Protein AF-A0A3B8LNC0-F1 (afdb_monomer_lite)

Sequence (717 aa):
NRSSFNPIDPTPGPNECRAGTDWLFHDQNKNNQRDFGAPAFRESDPTFGEQFFIIDDINKNGKLDVGEKIIGLKTSKIKATFIDGVERVRGKDLILTKVKIDASGSNAMHGTGSSSVMVGGHPGLTKLTGIAPDAELVISNSRAPDAQGRLVAAQAQAMAFLKKHGAQVAIHEYSLWFGRFLDGSSALEKIIAQAGKDGMIQVCPTGNLRGSKKHFLKQIPAKSTITLPIHVEPNTAYRINEYRTMLLTLLWNKQPGAALKFTLTTPQGKAIPLSDTNKTGRFLEGGTGLYLLDYKNTSDRGTVMQDVTLYNYQTSTQQFGSIPNGKWTLTIEGDPNVDVLLHGYIADEASSWVQGIYFSSDVVEDYLAAWPSTADHCIGVGAYTGRDDKPHSPGPEVQGQLRGYSSGGPRIDGEPIVWITAPDNPETAVSRLNVQGRSWIGHGHTTIYGGTSGASPHVAAAMGLLKQLHPDWDQQQALSALKKNAYIDSFVKGDVQNLPDKRWGYGKLRIYKLLYEKDRPENTAPQISYEHTGLPNKDGGAYQFVLGHLPDTLTVKVSDKEDKTETLKVSWDPEYDGVWNITNTKHQFPFPLKGKGDTASIKVRVVDSAGASSSTLLSIEVVACQDDTMCQEGFMCKEGSCVEKPKPEPTQAEPTQTEPTQTEPTVDGGVKETATGGDTGGPNKGCGCQATSNSVPVSMVSLCLLAFVFVSRRKRP

Secondary structure (DSSP, 8-state):
--------PPPPPTTS--TTT--EE--SSSSSS--BSTTTS-TTSGGGBSPEEEE--SS-SSSPPTTPPEEE--S-SEEEEEETTEEEETTTTGGGPPPPEETTEETTHHHHHHHHHHH-S-TTT-SS--SSTTPPEEEE-SEEE-TTS-EEE-HHHHHHHHHHTT-SEEE----BSSSS--SS-SHHHHHHHHHHHTT-EEEEE--S-TTS--EEEEEE-TT-EEEEEEEE--BGGGTB---SEEEEEEEEE-TTT---EEEEE-TTS-EEEPPSSTT--EEPTTT--EEEEEEEEE-TT-EEEEEEEEEEEETTTTEE-PPPPEEEEEEEEPPSS--EEEEEEEE-TTTTTSSSSEESSSB-SSS---BTTTSTT-EEEEEE-S--STTT--SSPPTTPBPTT------TTS---EEEEEE---EEE-S-EEETTTEEE-TT-EEE--SHHHHHHHHHHHHHHHHHH-TT--HHHHHHHHHHH-B--TTTTTSGGGPSBTTTBT-B--HHHHHHSSPPPP----EEEE---SBPPTTS-PEEEETTB--SEEEEEEE-SSS-GGG-EEEEESSSSS---EEESS-EEE----STT-EEEEEEEEE-SSS-EEEEEEEEEEEPPSSGGGSPTTEEEETTEEEEPPPPP--PPP---------------------------------------------S-----------------

pLDDT: mean 82.39, std 20.71, range [22.62, 98.75]

Foldseek 3Di:
DDDPPDDPQPDDDLQFAFFQQGKDFPPPPPPQDWDAFPPVFDLQFFVRTTWIWGWLCFVRNGTHDDPTDIHTGGFDLAQWEQEQNDIDGRPGGPSVDDWDQDQFGTPCFLVQLLCQQQANDDPSGHPRGHLQNNHHDYYYPQWYADPVGDIDGHLVVVLVSCVVVPAQEDEDPDFDPFPDQLQQQDPNLVSQLVVLVVRRAFAYEQFFQFPQQQKFKDWAFAQDKDKFKKAQQADVVQRRHFFFKKKKKKKWACPPHWDKWKWKAAPVGDIDTADAAADDWDDDPDPQQKIKDWGWDAGPRRMIMTIIMIGRADPVVRDRDGGDGGIMMMMMGTHNPGIIIMMMGIDTQAARNHHHTHTDPRGDQEQSRTPPLSRPLRAHEWEDACAPDPPQDPDPHHHRAGDSRTRFYDGPVRHHSHQAYFYAFDKGAGAWGDDPPPDIDHGSDIDGGGDSSRTRSSVRSLSVLQCVLPVRDGSVNLSVLSLLQADADPNNVVDCVPAVDRRGHSHHDDSVCSRPVDHDDDFDAKDKDWPDPFDDDPPPAATEDFAQGDDQKTAMDIDTPPAHLQQKWKFKDWQPPPDSPDIDSVRIDGDDDHDAFDWTWMKMKIAHPSGHIRIHIHIHGHWFDPFQVNDDPQWTHDPRHTDGDPDDDDDDDDDDDDDDDDDDDDDDDDDDDDDDDDDDDDDDDDRDDPSDPDHDSDDPDDGDDDDDDDDDDDDDD

Radius of gyration: 35.32 Å; chains: 1; bounding box: 123×66×105 Å

Structure (mmCIF, N/CA/C/O backbone):
data_AF-A0A3B8LNC0-F1
#
_entry.id   AF-A0A3B8LNC0-F1
#
loop_
_atom_site.group_PDB
_atom_site.id
_atom_site.type_symbol
_atom_site.label_atom_id
_atom_site.label_alt_id
_atom_site.label_comp_id
_atom_site.label_asym_id
_atom_site.label_entity_id
_atom_site.label_seq_id
_atom_site.pdbx_PDB_ins_code
_atom_site.Cartn_x
_atom_site.Cartn_y
_atom_site.Cartn_z
_atom_site.occupancy
_atom_site.B_iso_or_equiv
_atom_site.auth_seq_id
_atom_site.auth_comp_id
_atom_site.auth_asym_id
_atom_site.auth_atom_id
_atom_site.pdbx_PDB_model_num
ATOM 1 N N . ASN A 1 1 ? 28.698 -3.676 4.724 1.00 24.58 1 ASN A N 1
ATOM 2 C CA . ASN A 1 1 ? 29.170 -3.225 3.395 1.00 24.58 1 ASN A CA 1
ATOM 3 C C . ASN A 1 1 ? 28.053 -2.464 2.708 1.00 24.58 1 ASN A C 1
ATOM 5 O O . ASN A 1 1 ? 26.974 -3.026 2.575 1.00 24.58 1 ASN A O 1
ATOM 9 N N . ARG A 1 2 ? 28.281 -1.205 2.315 1.00 25.62 2 ARG A N 1
ATOM 10 C CA . ARG A 1 2 ? 27.397 -0.491 1.382 1.00 25.62 2 ARG A CA 1
ATOM 11 C C . ARG A 1 2 ? 27.873 -0.840 -0.028 1.00 25.62 2 ARG A C 1
ATOM 13 O O . ARG A 1 2 ? 28.950 -0.395 -0.408 1.00 25.62 2 ARG A O 1
ATOM 20 N N . SER A 1 3 ? 27.139 -1.676 -0.756 1.00 22.69 3 SER A N 1
ATOM 21 C CA . SER A 1 3 ? 27.388 -1.881 -2.186 1.00 22.69 3 SER A CA 1
ATOM 22 C C . SER A 1 3 ? 26.893 -0.660 -2.967 1.00 22.69 3 SER A C 1
ATOM 24 O O . SER A 1 3 ? 25.886 -0.048 -2.612 1.00 22.69 3 SER A O 1
ATOM 26 N N . SER A 1 4 ? 27.634 -0.274 -4.002 1.00 27.16 4 SER A N 1
ATOM 27 C CA . SER A 1 4 ? 27.503 1.000 -4.719 1.00 27.16 4 SER A CA 1
ATOM 28 C C . SER A 1 4 ? 26.352 1.015 -5.736 1.00 27.16 4 SER A C 1
ATOM 30 O O . SER A 1 4 ? 26.557 1.297 -6.913 1.00 27.16 4 SER A O 1
ATOM 32 N N . PHE A 1 5 ? 25.129 0.716 -5.289 1.00 26.61 5 PHE A N 1
ATOM 33 C CA . PHE A 1 5 ? 23.918 0.733 -6.121 1.00 26.61 5 PHE A CA 1
ATOM 34 C C . PHE A 1 5 ? 23.225 2.098 -6.133 1.00 26.61 5 PHE A C 1
ATOM 36 O O . PHE A 1 5 ? 22.072 2.242 -5.737 1.00 26.61 5 PHE A O 1
ATOM 43 N N . ASN A 1 6 ? 23.996 3.094 -6.559 1.00 27.41 6 ASN A N 1
ATOM 44 C CA . ASN A 1 6 ? 23.608 4.137 -7.506 1.00 27.41 6 ASN A CA 1
ATOM 45 C C . ASN A 1 6 ? 24.853 5.007 -7.738 1.00 27.41 6 ASN A C 1
ATOM 47 O O . ASN A 1 6 ? 25.451 5.463 -6.756 1.00 27.41 6 ASN A O 1
ATOM 51 N N . PRO A 1 7 ? 25.245 5.289 -8.993 1.00 30.06 7 PRO A N 1
ATOM 52 C CA . PRO A 1 7 ? 25.950 6.529 -9.264 1.00 30.06 7 PRO A CA 1
ATOM 53 C C . PRO A 1 7 ? 25.073 7.680 -8.759 1.00 30.06 7 PRO A C 1
ATOM 55 O O . PRO A 1 7 ? 23.850 7.659 -8.912 1.00 30.06 7 PRO A O 1
ATOM 58 N N . ILE A 1 8 ? 25.684 8.694 -8.151 1.00 39.28 8 ILE A N 1
ATOM 59 C CA . ILE A 1 8 ? 25.042 10.005 -8.132 1.00 39.28 8 ILE A CA 1
ATOM 60 C C . ILE A 1 8 ? 25.305 10.555 -9.528 1.00 39.28 8 ILE A C 1
ATOM 62 O O . ILE A 1 8 ? 26.365 11.138 -9.758 1.00 39.28 8 ILE A O 1
ATOM 66 N N . ASP A 1 9 ? 24.392 10.283 -10.466 1.00 45.56 9 ASP A N 1
ATOM 67 C CA . ASP A 1 9 ? 24.449 10.891 -11.797 1.00 45.56 9 ASP A CA 1
ATOM 68 C C . ASP A 1 9 ? 24.581 12.409 -11.600 1.00 45.56 9 ASP A C 1
ATOM 70 O O . ASP A 1 9 ? 23.885 12.960 -10.733 1.00 45.56 9 ASP A O 1
ATOM 74 N N . PRO A 1 10 ? 25.486 13.090 -12.322 1.00 54.28 10 PRO A N 1
ATOM 75 C CA . PRO A 1 10 ? 25.777 14.488 -12.052 1.00 54.28 10 PRO A CA 1
ATOM 76 C C . PRO A 1 10 ? 24.497 15.303 -12.223 1.00 54.28 10 PRO A C 1
ATOM 78 O O . PRO A 1 10 ? 23.887 15.281 -13.288 1.00 54.28 10 PRO A O 1
ATOM 81 N N . THR A 1 11 ? 24.068 15.999 -11.165 1.00 56.53 11 THR A N 1
ATOM 82 C CA . THR A 1 11 ? 22.870 16.842 -11.216 1.00 56.53 11 THR A CA 1
ATOM 83 C C . THR A 1 11 ? 23.041 17.867 -12.341 1.00 56.53 11 THR A C 1
ATOM 85 O O . THR A 1 11 ? 23.956 18.689 -12.236 1.00 56.53 11 THR A O 1
ATOM 88 N N . PRO A 1 12 ? 22.191 17.845 -13.386 1.00 61.12 12 PRO A N 1
ATOM 89 C CA . PRO A 1 12 ? 22.287 18.791 -14.491 1.00 61.12 12 PRO A CA 1
ATOM 90 C C . PRO A 1 12 ? 22.146 20.244 -14.029 1.00 61.12 12 PRO A C 1
ATOM 92 O O . PRO A 1 12 ? 21.644 20.527 -12.933 1.00 61.12 12 PRO A O 1
ATOM 95 N N . GLY A 1 13 ? 22.576 21.177 -14.876 1.00 66.38 13 GLY A N 1
ATOM 96 C CA . GLY A 1 13 ? 22.431 22.607 -14.629 1.00 66.38 13 GLY A CA 1
ATOM 97 C C . GLY A 1 13 ? 20.964 23.006 -14.390 1.00 66.38 13 GLY A C 1
ATOM 98 O O . GLY A 1 13 ? 20.049 22.336 -14.865 1.00 66.38 13 GLY A O 1
ATOM 99 N N . PRO A 1 14 ? 20.691 24.129 -13.699 1.00 58.66 14 PRO A N 1
ATOM 100 C CA . PRO A 1 14 ? 19.332 24.511 -13.284 1.00 58.66 14 PRO A CA 1
ATOM 101 C C . PRO A 1 14 ? 18.338 24.796 -14.431 1.00 58.66 14 PRO A C 1
ATOM 103 O O . PRO A 1 14 ? 17.164 25.033 -14.158 1.00 58.66 14 PRO A O 1
ATOM 106 N N . ASN A 1 15 ? 18.791 24.759 -15.690 1.00 71.00 15 ASN A N 1
ATOM 107 C CA . ASN A 1 15 ? 17.984 24.919 -16.905 1.00 71.00 15 ASN A CA 1
ATOM 108 C C . ASN A 1 15 ? 17.979 23.655 -17.801 1.00 71.00 15 ASN A C 1
ATOM 110 O O . ASN A 1 15 ? 17.456 23.700 -18.913 1.00 71.00 15 ASN A O 1
ATOM 114 N N . GLU A 1 16 ? 18.587 22.549 -17.363 1.00 79.50 16 GLU A N 1
ATOM 115 C CA . GLU A 1 16 ? 18.746 21.314 -18.143 1.00 79.50 16 GLU A CA 1
ATOM 116 C C . GLU A 1 16 ? 17.698 20.265 -17.736 1.00 79.50 16 GLU A C 1
ATOM 118 O O . GLU A 1 16 ? 17.362 20.121 -16.560 1.00 79.50 16 GLU A O 1
ATOM 123 N N . CYS A 1 17 ? 17.161 19.521 -18.709 1.00 81.81 17 CYS A N 1
ATOM 124 C CA . CYS A 1 17 ? 16.160 18.485 -18.445 1.00 81.81 17 CYS A CA 1
ATOM 125 C C . CYS A 1 17 ? 16.833 17.226 -17.883 1.00 81.81 17 CYS A C 1
ATOM 127 O O . CYS A 1 17 ? 17.727 16.666 -18.521 1.00 81.81 17 CYS A O 1
ATOM 129 N N . ARG A 1 18 ? 16.413 16.780 -16.694 1.00 85.25 18 ARG A N 1
ATOM 130 C CA . ARG A 1 18 ? 17.093 15.718 -15.942 1.00 85.25 18 ARG A CA 1
ATOM 131 C C . ARG A 1 18 ? 16.564 14.353 -16.363 1.00 85.25 18 ARG A C 1
ATOM 133 O O . ARG A 1 18 ? 15.456 13.962 -15.981 1.00 85.25 18 ARG A O 1
ATOM 140 N N . ALA A 1 19 ? 17.358 13.613 -17.128 1.00 86.94 19 ALA A N 1
ATOM 141 C CA . ALA A 1 19 ? 16.980 12.304 -17.634 1.00 86.94 19 ALA A CA 1
ATOM 142 C C . ALA A 1 19 ? 16.567 11.345 -16.511 1.00 86.94 19 ALA A C 1
ATOM 144 O O . ALA A 1 19 ? 17.105 11.362 -15.399 1.00 86.94 19 ALA A O 1
ATOM 145 N N . GLY A 1 20 ? 15.549 10.535 -16.796 1.00 83.12 20 GLY A N 1
ATOM 146 C CA . GLY A 1 20 ? 14.947 9.584 -15.867 1.00 83.12 20 GLY A CA 1
ATOM 147 C C . GLY A 1 20 ? 14.221 10.164 -14.644 1.00 83.12 20 GLY A C 1
ATOM 148 O O . GLY A 1 20 ? 13.667 9.376 -13.874 1.00 83.12 20 GLY A O 1
ATOM 149 N N . THR A 1 21 ? 14.179 11.489 -14.473 1.00 82.38 21 THR A N 1
ATOM 150 C CA . THR A 1 21 ? 13.410 12.178 -13.419 1.00 82.38 21 THR A CA 1
ATOM 151 C C . THR A 1 21 ? 12.368 13.115 -14.023 1.00 82.38 21 THR A C 1
ATOM 153 O O . THR A 1 21 ? 11.195 13.051 -13.658 1.00 82.38 21 THR A O 1
ATOM 156 N N . ASP A 1 22 ? 12.789 13.970 -14.954 1.00 83.38 22 ASP A N 1
ATOM 157 C CA . ASP A 1 22 ? 11.915 14.907 -15.649 1.00 83.38 22 ASP A CA 1
ATOM 158 C C . ASP A 1 22 ? 11.242 14.253 -16.865 1.00 83.38 22 ASP A C 1
ATOM 160 O O . ASP A 1 22 ? 11.673 13.225 -17.393 1.00 83.38 22 ASP A O 1
ATOM 164 N N . TRP A 1 23 ? 10.157 14.876 -17.313 1.00 84.69 23 TRP A N 1
ATOM 165 C CA . TRP A 1 23 ? 9.398 14.509 -18.504 1.00 84.69 23 TRP A CA 1
ATOM 166 C C . TRP A 1 23 ? 9.171 15.753 -19.351 1.00 84.69 23 TRP A C 1
ATOM 168 O O . TRP A 1 23 ? 9.045 16.868 -18.845 1.00 84.69 23 TRP A O 1
ATOM 178 N N . LEU A 1 24 ? 9.077 15.541 -20.656 1.00 89.31 24 LEU A N 1
ATOM 179 C CA . LEU A 1 24 ? 8.714 16.565 -21.625 1.00 89.31 24 LEU A CA 1
ATOM 180 C C . LEU A 1 24 ? 7.249 16.377 -22.033 1.00 89.31 24 LEU A C 1
ATOM 182 O O . LEU A 1 24 ? 6.667 15.306 -21.838 1.00 89.31 24 LEU A O 1
ATOM 186 N N . PHE A 1 25 ? 6.645 17.405 -22.619 1.00 91.06 25 PHE A N 1
ATOM 187 C CA . PHE A 1 25 ? 5.322 17.306 -23.229 1.00 91.06 25 PHE A CA 1
ATOM 188 C C . PHE A 1 25 ? 5.236 18.164 -24.492 1.00 91.06 25 PHE A C 1
ATOM 190 O O . PHE A 1 25 ? 5.956 19.153 -24.633 1.00 91.06 25 PHE A O 1
ATOM 197 N N . HIS A 1 26 ? 4.366 17.775 -25.422 1.00 91.81 26 HIS A N 1
ATOM 198 C CA . HIS A 1 26 ? 4.105 18.553 -26.633 1.00 91.81 26 HIS A CA 1
ATOM 199 C C . HIS A 1 26 ? 3.078 19.661 -26.354 1.00 91.81 26 HIS A C 1
ATOM 201 O O . HIS A 1 26 ? 1.888 19.449 -26.564 1.00 91.81 26 HIS A O 1
ATOM 207 N N . ASP A 1 27 ? 3.555 20.823 -25.895 1.00 91.06 27 ASP A N 1
ATOM 208 C CA . ASP A 1 27 ? 2.769 22.061 -25.763 1.00 91.06 27 ASP A CA 1
ATOM 209 C C . ASP A 1 27 ? 2.285 22.531 -27.149 1.00 91.06 27 ASP A C 1
ATOM 211 O O . ASP A 1 27 ? 2.987 23.228 -27.893 1.00 91.06 27 ASP A O 1
ATOM 215 N N . GLN A 1 28 ? 1.087 22.091 -27.529 1.00 89.00 28 GLN A N 1
ATOM 216 C CA . GLN A 1 28 ? 0.525 22.287 -28.861 1.00 89.00 28 GLN A CA 1
ATOM 217 C C . GLN A 1 28 ? -0.033 23.707 -29.027 1.00 89.00 28 GLN A C 1
ATOM 219 O O . GLN A 1 28 ? -0.052 24.240 -30.141 1.00 89.00 28 GLN A O 1
ATOM 224 N N . ASN A 1 29 ? -0.490 24.324 -27.932 1.00 90.25 29 ASN A N 1
ATOM 225 C CA . ASN A 1 29 ? -1.133 25.641 -27.944 1.00 90.25 29 ASN A CA 1
ATOM 226 C C . ASN A 1 29 ? -0.227 26.797 -27.461 1.00 90.25 29 ASN A C 1
ATOM 228 O O . ASN A 1 29 ? -0.551 27.962 -27.700 1.00 90.25 29 ASN A O 1
ATOM 232 N N . LYS A 1 30 ? 0.958 26.475 -26.926 1.00 93.06 30 LYS A N 1
ATOM 233 C CA . LYS A 1 30 ? 2.047 27.374 -26.502 1.00 93.06 30 LYS A CA 1
ATOM 234 C C . LYS A 1 30 ? 1.745 28.163 -25.225 1.00 93.06 30 LYS A C 1
ATOM 236 O O . LYS A 1 30 ? 2.172 29.313 -25.089 1.00 93.06 30 LYS A O 1
ATOM 241 N N . ASN A 1 31 ? 1.020 27.551 -24.284 1.00 90.56 31 ASN A N 1
ATOM 242 C CA . ASN A 1 31 ? 0.683 28.151 -22.985 1.00 90.56 31 ASN A CA 1
ATOM 243 C C . ASN A 1 31 ? 1.671 27.802 -21.847 1.00 90.56 31 ASN A C 1
ATOM 245 O O . ASN A 1 31 ? 1.549 28.357 -20.752 1.00 90.56 31 ASN A O 1
ATOM 249 N N . ASN A 1 32 ? 2.680 26.962 -22.110 1.00 85.69 32 ASN A N 1
ATOM 250 C CA . ASN A 1 32 ? 3.685 26.455 -21.167 1.00 85.69 32 ASN A CA 1
ATOM 251 C C . ASN A 1 32 ? 3.114 25.595 -20.017 1.00 85.69 32 ASN A C 1
ATOM 253 O O . ASN A 1 32 ? 3.702 25.532 -18.935 1.00 85.69 32 ASN A O 1
ATOM 257 N N . GLN A 1 33 ? 1.976 24.932 -20.225 1.00 85.56 33 GLN A N 1
ATOM 258 C CA . GLN A 1 33 ? 1.334 24.002 -19.293 1.00 85.56 33 GLN A CA 1
ATOM 259 C C . GLN A 1 33 ? 0.795 22.797 -20.063 1.00 85.56 33 GLN A C 1
ATOM 261 O O . GLN A 1 33 ? 0.250 22.946 -21.147 1.00 85.56 33 GLN A O 1
ATOM 266 N N . ARG A 1 34 ? 0.895 21.592 -19.491 1.00 87.88 34 ARG A N 1
ATOM 267 C CA . ARG A 1 34 ? 0.358 20.403 -20.159 1.00 87.88 34 ARG A CA 1
ATOM 268 C C . ARG A 1 34 ? -1.165 20.357 -20.065 1.00 87.88 34 ARG A C 1
ATOM 270 O O . ARG A 1 34 ? -1.695 20.111 -18.976 1.00 87.88 34 ARG A O 1
ATOM 277 N N . ASP A 1 35 ? -1.842 20.464 -21.202 1.00 89.12 35 ASP A N 1
ATOM 278 C CA . ASP A 1 35 ? -3.293 20.301 -21.313 1.00 89.12 35 ASP A CA 1
ATOM 279 C C . ASP A 1 35 ? -3.714 18.825 -21.482 1.00 89.12 35 ASP A C 1
ATOM 281 O O . ASP A 1 35 ? -3.004 17.994 -22.057 1.00 89.12 35 ASP A O 1
ATOM 285 N N . PHE A 1 36 ? -4.872 18.462 -20.912 1.00 90.50 36 PHE A N 1
ATOM 286 C CA . PHE A 1 36 ? -5.394 17.089 -20.912 1.00 90.50 36 PHE A CA 1
ATOM 287 C C . PHE A 1 36 ? -6.887 17.003 -20.562 1.00 90.50 36 PHE A C 1
ATOM 289 O O . PHE A 1 36 ? -7.442 17.871 -19.890 1.00 90.50 36 PHE A O 1
ATOM 296 N N . GLY A 1 37 ? -7.516 15.891 -20.947 1.00 90.69 37 GLY A N 1
ATOM 297 C CA . GLY A 1 37 ? -8.897 15.558 -20.602 1.00 90.69 37 GLY A CA 1
ATOM 298 C C . GLY A 1 37 ? -9.960 16.075 -21.580 1.00 90.69 37 GLY A C 1
ATOM 299 O O . GLY A 1 37 ? -9.720 16.913 -22.449 1.00 90.69 37 GLY A O 1
ATOM 300 N N . ALA A 1 38 ? -11.175 15.549 -21.432 1.00 90.62 38 ALA A N 1
ATOM 301 C CA . ALA A 1 38 ? -12.322 15.936 -22.249 1.00 90.62 38 ALA A CA 1
ATOM 302 C C . ALA A 1 38 ? -12.894 17.312 -21.829 1.00 90.62 38 ALA A C 1
ATOM 304 O O . ALA A 1 38 ? -12.910 17.621 -20.635 1.00 90.62 38 ALA A O 1
ATOM 305 N N . PRO A 1 39 ? -13.439 18.120 -22.764 1.00 92.38 39 PRO A N 1
ATOM 306 C CA . PRO A 1 39 ? -13.722 17.788 -24.164 1.00 92.38 39 PRO A CA 1
ATOM 307 C C . PRO A 1 39 ? -12.580 18.088 -25.150 1.00 92.38 39 PRO A C 1
ATOM 309 O O . PRO A 1 39 ? -12.741 17.795 -26.330 1.00 92.38 39 PRO A O 1
ATOM 312 N N . ALA A 1 40 ? -11.466 18.679 -24.699 1.00 93.25 40 ALA A N 1
ATOM 313 C CA . ALA A 1 40 ? -10.344 19.035 -25.572 1.00 93.25 40 ALA A CA 1
ATOM 314 C C . ALA A 1 40 ? -9.673 17.793 -26.184 1.00 93.25 40 ALA A C 1
ATOM 316 O O . ALA A 1 40 ? -9.386 17.775 -27.378 1.00 93.25 40 ALA A O 1
ATOM 317 N N . PHE A 1 41 ? -9.506 16.744 -25.375 1.00 95.00 41 PHE A N 1
ATOM 318 C CA . PHE A 1 41 ? -8.913 15.468 -25.769 1.00 95.00 41 PHE A CA 1
ATOM 319 C C . PHE A 1 41 ? -9.915 14.317 -25.686 1.00 95.00 41 PHE A C 1
ATOM 321 O O . PHE A 1 41 ? -10.960 14.391 -25.029 1.00 95.00 41 PHE A O 1
ATOM 328 N N . ARG A 1 42 ? -9.569 13.232 -26.372 1.00 94.94 42 ARG A N 1
ATOM 329 C CA . ARG A 1 42 ? -10.365 12.021 -26.569 1.00 94.94 42 ARG A CA 1
ATOM 330 C C . ARG A 1 42 ? -9.661 10.808 -25.970 1.00 94.94 42 ARG A C 1
ATOM 332 O O . ARG A 1 42 ? -8.464 10.807 -25.705 1.00 94.94 42 ARG A O 1
ATOM 339 N N . GLU A 1 43 ? -10.419 9.730 -25.823 1.00 95.19 43 GLU A N 1
ATOM 340 C CA . GLU A 1 43 ? -9.923 8.428 -25.359 1.00 95.19 43 GLU A CA 1
ATOM 341 C C . GLU A 1 43 ? -8.819 7.832 -26.260 1.00 95.19 43 GLU A C 1
ATOM 343 O O . GLU A 1 43 ? -8.017 7.020 -25.807 1.00 95.19 43 GLU A O 1
ATOM 348 N N . SER A 1 44 ? -8.782 8.238 -27.534 1.00 94.06 44 SER A N 1
ATOM 349 C CA . SER A 1 44 ? -7.765 7.869 -28.525 1.00 94.06 44 SER A CA 1
ATOM 350 C C . SER A 1 44 ? -6.411 8.544 -28.320 1.00 94.06 44 SER A C 1
ATOM 352 O O . SER A 1 44 ? -5.418 8.088 -28.885 1.00 94.06 44 SER A O 1
ATOM 354 N N . ASP A 1 45 ? -6.372 9.651 -27.582 1.00 94.62 45 ASP A N 1
ATOM 355 C CA . ASP A 1 45 ? -5.250 10.578 -27.642 1.00 94.62 45 ASP A CA 1
ATOM 356 C C . ASP A 1 45 ? -4.171 10.147 -26.634 1.00 94.62 45 ASP A C 1
ATOM 358 O O . ASP A 1 45 ? -4.496 9.766 -25.500 1.00 94.62 45 ASP A O 1
ATOM 362 N N . PRO A 1 46 ? -2.881 10.159 -27.021 1.00 92.88 46 PRO A N 1
ATOM 363 C CA . PRO A 1 46 ? -1.814 9.598 -26.202 1.00 92.88 46 PRO A CA 1
ATOM 364 C C . PRO A 1 46 ? -1.772 10.284 -24.838 1.00 92.88 46 PRO A C 1
ATOM 366 O O . PRO A 1 46 ? -1.776 11.506 -24.730 1.00 92.88 46 PRO A O 1
ATOM 369 N N . THR A 1 47 ? -1.717 9.502 -23.761 1.00 91.12 47 THR A N 1
ATOM 370 C CA . THR A 1 47 ? -1.717 10.014 -22.379 1.00 91.12 47 THR A CA 1
ATOM 371 C C . THR A 1 47 ? -2.928 10.897 -22.012 1.00 91.12 47 THR A C 1
ATOM 373 O O . THR A 1 47 ? -2.860 11.671 -21.053 1.00 91.12 47 THR A O 1
ATOM 376 N N . PHE A 1 48 ? -4.044 10.764 -22.747 1.00 93.19 48 PHE A N 1
ATOM 377 C CA . PHE A 1 48 ? -5.299 11.510 -22.567 1.00 93.19 48 PHE A CA 1
ATOM 378 C C . PHE A 1 48 ? -5.146 13.040 -22.614 1.00 93.19 48 PHE A C 1
ATOM 380 O O . PHE A 1 48 ? -5.875 13.769 -21.937 1.00 93.19 48 PHE A O 1
ATOM 387 N N . GLY A 1 49 ? -4.175 13.534 -23.378 1.00 92.88 49 GLY A N 1
ATOM 388 C CA . GLY A 1 49 ? -3.819 14.946 -23.434 1.00 92.88 49 GLY A CA 1
ATOM 389 C C . GLY A 1 49 ? -2.725 15.212 -24.453 1.00 92.88 49 GLY A C 1
ATOM 390 O O . GLY A 1 49 ? -2.484 14.406 -25.350 1.00 92.88 49 GLY A O 1
ATOM 391 N N . GLU A 1 50 ? -2.002 16.304 -24.255 1.00 93.94 50 GLU A N 1
ATOM 392 C CA . GLU A 1 50 ? -0.717 16.515 -24.914 1.00 93.94 50 GLU A CA 1
ATOM 393 C C . GLU A 1 50 ? 0.247 15.377 -24.553 1.00 93.94 50 GLU A C 1
ATOM 395 O O . GLU A 1 50 ? 0.326 14.948 -23.397 1.00 93.94 50 GLU A O 1
ATOM 400 N N . GLN A 1 51 ? 0.964 14.832 -25.533 1.00 93.94 51 GLN A N 1
ATOM 401 C CA . GLN A 1 51 ? 1.759 13.626 -25.311 1.00 93.94 51 GLN A CA 1
ATOM 402 C C . GLN A 1 51 ? 2.914 13.891 -24.333 1.00 93.94 51 GLN A C 1
ATOM 404 O O . GLN A 1 51 ? 3.687 14.823 -24.543 1.00 93.94 51 GLN A O 1
ATOM 409 N N . PHE A 1 52 ? 3.045 13.063 -23.288 1.00 91.44 52 PHE A N 1
ATOM 410 C CA . PHE A 1 52 ? 4.258 13.011 -22.460 1.00 91.44 52 PHE A CA 1
ATOM 411 C C . PHE A 1 52 ? 5.390 12.272 -23.186 1.00 91.44 52 PHE A C 1
ATOM 413 O O . PHE A 1 52 ? 5.148 11.253 -23.836 1.00 91.44 52 PHE A O 1
ATOM 420 N N . PHE A 1 53 ? 6.631 12.706 -22.976 1.00 92.44 53 PHE A N 1
ATOM 421 C CA . PHE A 1 53 ? 7.843 12.026 -23.433 1.00 92.44 53 PHE A CA 1
ATOM 422 C C . PHE A 1 53 ? 8.838 11.866 -22.277 1.00 92.44 53 PHE A C 1
ATOM 424 O O . PHE A 1 53 ? 8.926 12.731 -21.405 1.00 92.44 53 PHE A O 1
ATOM 431 N N . ILE A 1 54 ? 9.605 10.776 -22.293 1.00 91.25 54 ILE A N 1
ATOM 432 C CA . ILE A 1 54 ? 10.736 10.527 -21.382 1.00 91.25 54 ILE A CA 1
ATOM 433 C C . ILE A 1 54 ? 12.035 10.373 -22.178 1.00 91.25 54 ILE A C 1
ATOM 435 O O . ILE A 1 54 ? 11.992 10.037 -23.358 1.00 91.25 54 ILE A O 1
ATOM 439 N N . ILE A 1 55 ? 13.176 10.646 -21.553 1.00 90.31 55 ILE A N 1
ATOM 440 C CA . ILE A 1 55 ? 14.496 10.619 -22.201 1.00 90.31 55 ILE A CA 1
ATOM 441 C C . ILE A 1 55 ? 15.071 9.196 -22.154 1.00 90.31 55 ILE A C 1
ATOM 443 O O . ILE A 1 55 ? 15.058 8.570 -21.095 1.00 90.31 55 ILE A O 1
ATOM 447 N N . ASP A 1 56 ? 15.585 8.703 -23.281 1.00 88.69 56 ASP A N 1
ATOM 448 C CA . ASP A 1 56 ? 16.430 7.504 -23.348 1.00 88.69 56 ASP A CA 1
ATOM 449 C C . ASP A 1 56 ? 17.903 7.939 -23.253 1.00 88.69 56 ASP A C 1
ATOM 451 O O . ASP A 1 56 ? 18.590 8.107 -24.260 1.00 88.69 56 ASP A O 1
ATOM 455 N N . ASP A 1 57 ? 18.336 8.208 -22.016 1.00 84.94 57 ASP A N 1
ATOM 456 C CA . ASP A 1 57 ? 19.713 8.568 -21.643 1.00 84.94 57 ASP A CA 1
ATOM 457 C C . ASP A 1 57 ? 20.562 7.295 -21.672 1.00 84.94 57 ASP A C 1
ATOM 459 O O . ASP A 1 57 ? 20.583 6.487 -20.736 1.00 84.94 57 ASP A O 1
ATOM 463 N N . ILE A 1 58 ? 21.201 7.071 -22.819 1.00 78.88 58 ILE A N 1
ATOM 464 C CA . ILE A 1 58 ? 21.959 5.850 -23.091 1.00 78.88 58 ILE A CA 1
ATOM 465 C C . ILE A 1 58 ? 23.363 5.969 -22.517 1.00 78.88 58 ILE A C 1
ATOM 467 O O . ILE A 1 58 ? 23.929 4.974 -22.056 1.00 78.88 58 ILE A O 1
ATOM 471 N N . ASN A 1 59 ? 23.930 7.175 -22.564 1.00 73.12 59 ASN A N 1
ATOM 472 C CA . ASN A 1 59 ? 25.281 7.427 -22.086 1.00 73.12 59 ASN A CA 1
ATOM 473 C C . ASN A 1 59 ? 25.359 7.536 -20.542 1.00 73.12 59 ASN A C 1
ATOM 475 O O . ASN A 1 59 ? 26.436 7.364 -19.972 1.00 73.12 59 ASN A O 1
ATOM 479 N N . LYS A 1 60 ? 24.203 7.683 -19.876 1.00 77.38 60 LYS A N 1
ATOM 480 C CA . LYS A 1 60 ? 23.979 7.710 -18.420 1.00 77.38 60 LYS A CA 1
ATOM 481 C C . LYS A 1 60 ? 24.636 8.898 -17.724 1.00 77.38 60 LYS A C 1
ATOM 483 O O . LYS A 1 60 ? 25.147 8.764 -16.611 1.00 77.38 60 LYS A O 1
ATOM 488 N N . ASN A 1 61 ? 24.615 10.066 -18.364 1.00 76.56 61 ASN A N 1
ATOM 489 C CA . ASN A 1 61 ? 25.095 11.310 -17.757 1.00 76.56 61 ASN A CA 1
ATOM 490 C C . ASN A 1 61 ? 23.989 12.137 -17.080 1.00 76.56 61 ASN A C 1
ATOM 492 O O . ASN A 1 61 ? 24.297 13.136 -16.435 1.00 76.56 61 ASN A O 1
ATOM 496 N N . GLY A 1 62 ? 22.720 11.727 -17.171 1.00 80.19 62 GLY A N 1
ATOM 497 C CA . GLY A 1 62 ? 21.613 12.351 -16.453 1.00 80.19 62 GLY A CA 1
ATOM 498 C C . GLY A 1 62 ? 20.973 13.565 -17.130 1.00 80.19 62 GLY A C 1
ATOM 499 O O . GLY A 1 62 ? 20.063 14.139 -16.528 1.00 80.19 62 GLY A O 1
ATOM 500 N N . LYS A 1 63 ? 21.374 13.942 -18.351 1.00 84.44 63 LYS A N 1
ATOM 501 C CA . LYS A 1 63 ? 20.722 14.975 -19.185 1.00 84.44 63 LYS A CA 1
ATOM 502 C C . LYS A 1 63 ? 20.240 14.387 -20.522 1.00 84.44 63 LYS A C 1
ATOM 504 O O . LYS A 1 63 ? 20.363 13.193 -20.753 1.00 84.44 63 LYS A O 1
ATOM 509 N N . LEU A 1 64 ? 19.622 15.214 -21.367 1.00 85.25 64 LEU A N 1
ATOM 510 C CA . LEU A 1 64 ? 19.269 14.873 -22.751 1.00 85.25 64 LEU A CA 1
ATOM 511 C C . LEU A 1 64 ? 20.344 15.414 -23.697 1.00 85.25 64 LEU A C 1
ATOM 513 O O . LEU A 1 64 ? 20.498 16.635 -23.781 1.00 85.25 64 LEU A O 1
ATOM 517 N N . ASP A 1 65 ? 21.037 14.537 -24.423 1.00 78.06 65 ASP A N 1
ATOM 518 C CA . ASP A 1 65 ? 22.053 14.936 -25.405 1.00 78.06 65 ASP A CA 1
ATOM 519 C C . ASP A 1 65 ? 21.577 14.943 -26.865 1.00 78.06 65 ASP A C 1
ATOM 521 O O . ASP A 1 65 ? 20.574 14.339 -27.254 1.00 78.06 65 ASP A O 1
ATOM 525 N N . VAL A 1 66 ? 22.333 15.650 -27.711 1.00 77.06 66 VAL A N 1
ATOM 526 C CA . VAL A 1 66 ? 22.103 15.693 -29.161 1.00 77.06 66 VAL A CA 1
ATOM 527 C C . VAL A 1 66 ? 22.366 14.309 -29.762 1.00 77.06 66 VAL A C 1
ATOM 529 O O . VAL A 1 66 ? 23.489 13.814 -29.737 1.00 77.06 66 VAL A O 1
ATOM 532 N N . GLY A 1 67 ? 21.322 13.703 -30.332 1.00 75.00 67 GLY A N 1
ATOM 533 C CA . GLY A 1 67 ? 21.353 12.346 -30.893 1.00 75.00 67 GLY A CA 1
ATOM 534 C C . GLY A 1 67 ? 20.662 11.297 -30.016 1.00 75.00 67 GLY A C 1
ATOM 535 O O . GLY A 1 67 ? 20.352 10.211 -30.505 1.00 75.00 67 GLY A O 1
ATOM 536 N N . GLU A 1 68 ? 20.343 11.618 -28.760 1.00 83.06 68 GLU A N 1
ATOM 537 C CA . GLU A 1 68 ? 19.470 10.784 -27.932 1.00 83.06 68 GLU A CA 1
ATOM 538 C C . GLU A 1 68 ? 17.991 11.007 -28.278 1.00 83.06 68 GLU A C 1
ATOM 540 O O . GLU A 1 68 ? 17.587 12.068 -28.764 1.00 83.06 68 GLU A O 1
ATOM 545 N N . LYS A 1 69 ? 17.164 9.977 -28.067 1.00 87.50 69 LYS A N 1
ATOM 546 C CA . LYS A 1 69 ? 15.748 9.990 -28.439 1.00 87.50 69 LYS A CA 1
ATOM 547 C C . LYS A 1 69 ? 14.861 10.205 -27.219 1.00 87.50 69 LYS A C 1
ATOM 549 O O . LYS A 1 69 ? 15.144 9.755 -26.110 1.00 87.50 69 LYS A O 1
ATOM 554 N N . ILE A 1 70 ? 13.731 10.865 -27.461 1.00 90.50 70 ILE A N 1
ATOM 555 C CA . ILE A 1 70 ? 12.662 11.022 -26.476 1.00 90.50 70 ILE A CA 1
ATOM 556 C C . ILE A 1 70 ? 11.512 10.067 -26.815 1.00 90.50 70 ILE A C 1
ATOM 558 O O . ILE A 1 70 ? 10.969 10.064 -27.920 1.00 90.50 70 ILE A O 1
ATOM 562 N N . ILE A 1 71 ? 11.149 9.217 -25.860 1.00 90.44 71 ILE A N 1
ATOM 563 C CA . ILE A 1 71 ? 10.169 8.146 -26.027 1.00 90.44 71 ILE A CA 1
ATOM 564 C C . ILE A 1 71 ? 8.788 8.678 -25.646 1.00 90.44 71 ILE A C 1
ATOM 566 O O . ILE A 1 71 ? 8.500 8.940 -24.477 1.00 90.44 71 ILE A O 1
ATOM 570 N N . GLY A 1 72 ? 7.925 8.835 -26.652 1.00 92.50 72 GLY A N 1
ATOM 571 C CA . GLY A 1 72 ? 6.546 9.285 -26.473 1.00 92.50 72 GLY A CA 1
ATOM 572 C C . GLY A 1 72 ? 5.680 8.224 -25.798 1.00 92.50 72 GLY A C 1
ATOM 573 O O . GLY A 1 72 ? 5.378 7.184 -26.390 1.00 92.50 72 GLY A O 1
ATOM 574 N N . LEU A 1 73 ? 5.229 8.514 -24.578 1.00 91.69 73 LEU A N 1
ATOM 575 C CA . LEU A 1 73 ? 4.296 7.679 -23.825 1.00 91.69 73 LEU A CA 1
ATOM 576 C C . LEU A 1 73 ? 2.925 7.659 -24.516 1.00 91.69 73 LEU A C 1
ATOM 578 O O . LEU A 1 73 ? 2.529 8.627 -25.162 1.00 91.69 73 LEU A O 1
ATOM 582 N N . LYS A 1 74 ? 2.191 6.546 -24.410 1.00 88.19 74 LYS A N 1
ATOM 583 C CA . LYS A 1 74 ? 0.929 6.335 -25.148 1.00 88.19 74 LYS A CA 1
ATOM 584 C C . LYS A 1 74 ? -0.199 5.890 -24.220 1.00 88.19 74 LYS A C 1
ATOM 586 O O . LYS A 1 74 ? -1.060 6.687 -23.855 1.00 88.19 74 LYS A O 1
ATOM 591 N N . THR A 1 75 ? -0.181 4.621 -23.832 1.00 89.00 75 THR A N 1
ATOM 592 C CA . THR A 1 75 ? -1.270 3.951 -23.113 1.00 89.00 75 THR A CA 1
ATOM 593 C C . THR A 1 75 ? -1.194 4.209 -21.607 1.00 89.00 75 THR A C 1
ATOM 595 O O . THR A 1 75 ? -0.137 4.054 -21.003 1.00 89.00 75 THR A O 1
ATOM 598 N N . SER A 1 76 ? -2.319 4.552 -20.972 1.00 91.62 76 SER A N 1
ATOM 599 C CA . SER A 1 76 ? -2.394 4.619 -19.504 1.00 91.62 76 SER A CA 1
ATOM 600 C C . SER A 1 76 ? -2.248 3.229 -18.874 1.00 91.62 76 SER A C 1
ATOM 602 O O . SER A 1 76 ? -2.914 2.284 -19.306 1.00 91.62 76 SER A O 1
ATOM 604 N N . LYS A 1 77 ? -1.452 3.112 -17.801 1.00 93.25 77 LYS A N 1
ATOM 605 C CA . LYS A 1 77 ? -1.349 1.880 -16.990 1.00 93.25 77 LYS A CA 1
ATOM 606 C C . LYS A 1 77 ? -2.652 1.537 -16.256 1.00 93.25 77 LYS A C 1
ATOM 608 O O . LYS A 1 77 ? -2.840 0.405 -15.825 1.00 93.25 77 LYS A O 1
ATOM 613 N N . ILE A 1 78 ? -3.576 2.493 -16.134 1.00 95.81 78 ILE A N 1
ATOM 614 C CA . ILE A 1 78 ? -4.925 2.248 -15.618 1.00 95.81 78 ILE A CA 1
ATOM 615 C C . ILE A 1 78 ? -5.767 1.623 -16.737 1.00 95.81 78 ILE A C 1
ATOM 617 O O . ILE A 1 78 ? -5.998 2.247 -17.769 1.00 95.81 78 ILE A O 1
ATOM 621 N N . LYS A 1 79 ? -6.237 0.396 -16.518 1.00 97.56 79 LYS A N 1
ATOM 622 C CA . LYS A 1 79 ? -7.092 -0.380 -17.428 1.00 97.56 79 LYS A CA 1
ATOM 623 C C . LYS A 1 79 ? -8.567 -0.003 -17.290 1.00 97.56 79 LYS A C 1
ATOM 625 O O . LYS A 1 79 ? -9.273 0.128 -18.288 1.00 97.56 79 LYS A O 1
ATOM 630 N N . ALA A 1 80 ? -9.031 0.174 -16.054 1.00 98.12 80 ALA A N 1
ATOM 631 C CA . ALA A 1 80 ? -10.410 0.529 -15.732 1.00 98.12 80 ALA A CA 1
ATOM 632 C C . ALA A 1 80 ? -10.510 1.199 -14.353 1.00 98.12 80 ALA A C 1
ATOM 634 O O . ALA A 1 80 ? -9.651 0.992 -13.488 1.00 98.12 80 ALA A O 1
ATOM 635 N N . THR A 1 81 ? -11.581 1.964 -14.125 1.00 97.31 81 THR A N 1
ATOM 636 C CA . THR A 1 81 ? -11.893 2.558 -12.815 1.00 97.31 81 THR A CA 1
ATOM 637 C C . THR A 1 81 ? -13.360 2.374 -12.420 1.00 97.31 81 THR A C 1
ATOM 639 O O . THR A 1 81 ? -14.239 2.366 -13.276 1.00 97.31 81 THR A O 1
ATOM 642 N N . PHE A 1 82 ? -13.630 2.243 -11.116 1.00 95.94 82 PHE A N 1
ATOM 643 C CA . PHE A 1 82 ? -14.972 2.309 -10.521 1.00 95.94 82 PHE A CA 1
ATOM 644 C C . PHE A 1 82 ? -14.984 3.382 -9.430 1.00 95.94 82 PHE A C 1
ATOM 646 O O . PHE A 1 82 ? -14.568 3.136 -8.290 1.00 95.94 82 PHE A O 1
ATOM 653 N N . ILE A 1 83 ? -15.406 4.591 -9.810 1.00 93.88 83 ILE A N 1
ATOM 654 C CA . ILE A 1 83 ? -15.364 5.802 -8.981 1.00 93.88 83 ILE A CA 1
ATOM 655 C C . ILE A 1 83 ? -16.784 6.327 -8.792 1.00 93.88 83 ILE A C 1
ATOM 657 O O . ILE A 1 83 ? -17.475 6.617 -9.765 1.00 93.88 83 ILE A O 1
ATOM 661 N N . ASP A 1 84 ? -17.214 6.467 -7.537 1.00 92.50 84 ASP A N 1
ATOM 662 C CA . ASP A 1 84 ? -18.542 6.976 -7.164 1.00 92.50 84 ASP A CA 1
ATOM 663 C C . ASP A 1 84 ? -19.704 6.282 -7.914 1.00 92.50 84 ASP A C 1
ATOM 665 O O . ASP A 1 84 ? -20.679 6.909 -8.322 1.00 92.50 84 ASP A O 1
ATOM 669 N N . GLY A 1 85 ? -19.598 4.961 -8.091 1.00 92.19 85 GLY A N 1
ATOM 670 C CA . GLY A 1 85 ? -20.580 4.114 -8.775 1.00 92.19 85 GLY A CA 1
ATOM 671 C C . GLY A 1 85 ? -20.464 4.066 -10.300 1.00 92.19 85 GLY A C 1
ATOM 672 O O . GLY A 1 85 ? -21.189 3.297 -10.926 1.00 92.19 85 GLY A O 1
ATOM 673 N N . VAL A 1 86 ? -19.568 4.851 -10.904 1.00 95.19 86 VAL A N 1
ATOM 674 C CA . VAL A 1 86 ? -19.367 4.899 -12.357 1.00 95.19 86 VAL A CA 1
ATOM 675 C C . VAL A 1 86 ? -18.175 4.030 -12.744 1.00 95.19 86 VAL A C 1
ATOM 677 O O . VAL A 1 86 ? -17.046 4.292 -12.328 1.00 95.19 86 VAL A O 1
ATOM 680 N N . GLU A 1 87 ? -18.431 3.007 -13.559 1.00 97.12 87 GLU A N 1
ATOM 681 C CA . GLU A 1 87 ? -17.393 2.228 -14.237 1.00 97.12 87 GLU A CA 1
ATOM 682 C C . GLU A 1 87 ? -16.907 2.963 -15.497 1.00 97.12 87 G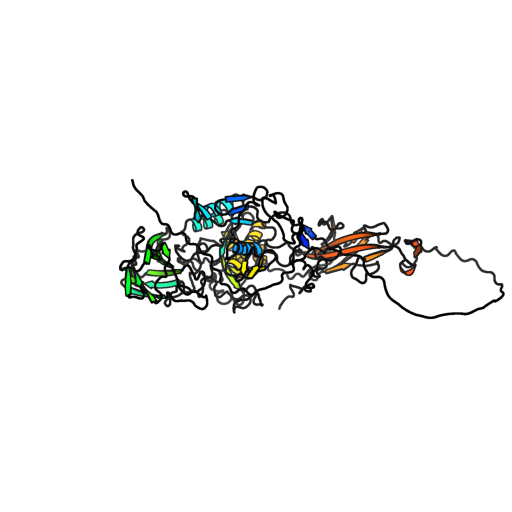LU A C 1
ATOM 684 O O . GLU A 1 87 ? -17.729 3.459 -16.266 1.00 97.12 87 GLU A O 1
ATOM 689 N N . ARG A 1 88 ? -15.587 3.006 -15.711 1.00 97.62 88 ARG A N 1
ATOM 690 C CA . ARG A 1 88 ? -14.914 3.541 -16.908 1.00 97.62 88 ARG A CA 1
ATOM 691 C C . ARG A 1 88 ? -13.816 2.588 -17.375 1.00 97.62 88 ARG A C 1
ATOM 693 O O . ARG A 1 88 ? -13.170 1.954 -16.539 1.00 97.62 88 ARG A O 1
ATOM 700 N N . VAL A 1 89 ? -13.567 2.494 -18.682 1.00 98.00 89 VAL A N 1
ATOM 701 C CA . VAL A 1 89 ? -12.633 1.511 -19.269 1.00 98.00 89 VAL A CA 1
ATOM 702 C C . VAL A 1 89 ? -11.735 2.146 -20.331 1.00 98.00 89 VAL A C 1
ATOM 704 O O . VAL A 1 89 ? -12.207 2.896 -21.185 1.00 98.00 89 VAL A O 1
ATOM 707 N N . ARG A 1 90 ? -10.437 1.815 -20.297 1.00 96.44 90 ARG A N 1
ATOM 708 C CA . ARG A 1 90 ? -9.426 2.302 -21.246 1.00 96.44 90 ARG A CA 1
ATOM 709 C C . ARG A 1 90 ? -9.741 1.848 -22.673 1.00 96.44 90 ARG A C 1
ATOM 711 O O . ARG A 1 90 ? -10.042 0.678 -22.904 1.00 96.44 90 ARG A O 1
ATOM 718 N N . GLY A 1 91 ? -9.634 2.766 -23.628 1.00 95.31 91 GLY A N 1
ATOM 719 C CA . GLY A 1 91 ? -10.056 2.557 -25.013 1.00 95.31 91 GLY A CA 1
ATOM 720 C C . GLY A 1 91 ? -11.573 2.672 -25.212 1.00 95.31 91 GLY A C 1
ATOM 721 O O . GLY A 1 91 ? -12.066 2.312 -26.280 1.00 95.31 91 GLY A O 1
ATOM 722 N N . LYS A 1 92 ? -12.320 3.149 -24.203 1.00 96.50 92 LYS A N 1
ATOM 723 C CA . LYS A 1 92 ? -13.751 3.479 -24.318 1.00 96.50 92 LYS A CA 1
ATOM 724 C C . LYS A 1 92 ? -14.081 4.854 -23.744 1.00 96.50 92 LYS A C 1
ATOM 726 O O . LYS A 1 92 ? -14.629 5.686 -24.460 1.00 96.50 92 LYS A O 1
ATOM 731 N N . ASP A 1 93 ? -13.778 5.079 -22.467 1.00 97.06 93 ASP A N 1
ATOM 732 C CA . ASP A 1 93 ? -14.224 6.272 -21.738 1.00 97.06 93 ASP A CA 1
ATOM 733 C C . ASP A 1 93 ? -13.433 6.591 -20.451 1.00 97.06 93 ASP A C 1
ATOM 735 O O . ASP A 1 93 ? -13.904 7.367 -19.611 1.00 97.06 93 ASP A O 1
ATOM 739 N N . LEU A 1 94 ? -12.230 6.036 -20.273 1.00 96.50 94 LEU A N 1
ATOM 740 C CA . LEU A 1 94 ? -11.391 6.281 -19.097 1.00 96.50 94 LEU A CA 1
ATOM 741 C C . LEU A 1 94 ? -11.024 7.764 -18.916 1.00 96.50 94 LEU A C 1
ATOM 743 O O . LEU A 1 94 ? -10.981 8.228 -17.772 1.00 96.50 94 LEU A O 1
ATOM 747 N N . ILE A 1 95 ? -10.873 8.526 -20.006 1.00 95.19 95 ILE A N 1
ATOM 748 C CA . ILE A 1 95 ? -10.677 9.987 -20.003 1.00 95.19 95 ILE A CA 1
ATOM 749 C C . ILE A 1 95 ? -11.821 10.757 -19.317 1.00 95.19 95 ILE A C 1
ATOM 751 O O . ILE A 1 95 ? -11.645 11.897 -18.889 1.00 95.19 95 ILE A O 1
ATOM 755 N N . LEU A 1 96 ? -12.997 10.136 -19.167 1.00 95.25 96 LEU A N 1
ATOM 756 C CA . LEU A 1 96 ? -14.167 10.705 -18.491 1.00 95.25 96 LEU A CA 1
ATOM 757 C C . LEU A 1 96 ? -14.250 10.328 -16.997 1.00 95.25 96 LEU A C 1
ATOM 759 O O . LEU A 1 96 ? -15.286 10.558 -16.357 1.00 95.25 96 LEU A O 1
ATOM 763 N N . THR A 1 97 ? -13.185 9.749 -16.428 1.00 92.44 97 THR A N 1
ATOM 764 C CA . THR A 1 97 ? -13.045 9.508 -14.982 1.00 92.44 97 THR A CA 1
ATOM 765 C C . THR A 1 97 ? -12.806 10.824 -14.248 1.00 92.44 97 THR A C 1
ATOM 767 O O . THR A 1 97 ? -11.811 11.506 -14.479 1.00 92.44 97 THR A O 1
ATOM 770 N N . LYS A 1 98 ? -13.700 11.177 -13.319 1.00 85.62 98 LYS A N 1
ATOM 771 C CA . LYS A 1 98 ? -13.592 12.414 -12.536 1.00 85.62 98 LYS A CA 1
ATOM 772 C C . LYS A 1 98 ? -12.991 12.147 -11.159 1.00 85.62 98 LYS A C 1
ATOM 774 O O . LYS A 1 98 ? -13.586 11.458 -10.335 1.00 85.62 98 LYS A O 1
ATOM 779 N N . VAL A 1 99 ? -11.832 12.748 -10.909 1.00 78.81 99 VAL A N 1
ATOM 780 C CA . VAL A 1 99 ? -11.186 12.832 -9.592 1.00 78.81 99 VAL A CA 1
ATOM 781 C C . VAL A 1 99 ? -11.634 14.135 -8.924 1.00 78.81 99 VAL A C 1
ATOM 783 O O . VAL A 1 99 ? -11.742 15.162 -9.594 1.00 78.81 99 VAL A O 1
ATOM 786 N N . LYS A 1 100 ? -11.918 14.114 -7.618 1.00 78.31 100 LYS A N 1
ATOM 787 C CA . LYS A 1 100 ? -12.282 15.327 -6.869 1.00 78.31 100 LYS A CA 1
ATOM 788 C C . LYS A 1 100 ? -11.010 16.007 -6.374 1.00 78.31 100 LYS A C 1
ATOM 790 O O . LYS A 1 100 ? -10.107 15.342 -5.869 1.00 78.31 100 LYS A O 1
ATOM 795 N N . ILE A 1 101 ? -10.947 17.322 -6.540 1.00 75.25 101 ILE A N 1
ATOM 796 C CA . ILE A 1 101 ? -9.870 18.170 -6.031 1.00 75.25 101 ILE A CA 1
ATOM 797 C C . ILE A 1 101 ? -10.537 19.237 -5.167 1.00 75.25 101 ILE A C 1
ATOM 799 O O . ILE A 1 101 ? -11.477 19.889 -5.622 1.00 75.25 101 ILE A O 1
ATOM 803 N N . ASP A 1 102 ? -10.069 19.391 -3.935 1.00 68.06 102 ASP A N 1
ATOM 804 C CA . ASP A 1 102 ? -10.549 20.394 -2.986 1.00 68.06 102 ASP A CA 1
ATOM 805 C C . ASP A 1 102 ? -9.371 21.101 -2.290 1.00 68.06 102 ASP A C 1
ATOM 807 O O . ASP A 1 102 ? -8.220 20.990 -2.718 1.00 68.06 102 ASP A O 1
ATOM 811 N N . ALA A 1 103 ? -9.652 21.871 -1.236 1.00 60.47 103 ALA A N 1
ATOM 812 C CA . ALA A 1 103 ? -8.644 22.638 -0.507 1.00 60.47 103 ALA A CA 1
ATOM 813 C C . ALA A 1 103 ? -7.539 21.775 0.141 1.00 60.47 103 ALA A C 1
ATOM 815 O O . ALA A 1 103 ? -6.470 22.310 0.430 1.00 60.47 103 ALA A O 1
ATOM 816 N N . SER A 1 104 ? -7.765 20.474 0.354 1.00 58.91 104 SER A N 1
ATOM 817 C CA . SER A 1 104 ? -6.764 19.526 0.867 1.00 58.91 104 SER A CA 1
ATOM 818 C C . SER A 1 104 ? -5.879 18.912 -0.229 1.00 58.91 104 SER A C 1
ATOM 820 O O . SER A 1 104 ? -4.761 18.483 0.052 1.00 58.91 104 SER A O 1
ATOM 822 N N . GLY A 1 105 ? -6.332 18.912 -1.488 1.00 67.94 105 GLY A N 1
ATOM 823 C CA . GLY A 1 105 ? -5.633 18.305 -2.621 1.00 67.94 105 GLY A CA 1
ATOM 824 C C . GLY A 1 105 ? -6.533 17.393 -3.455 1.00 67.94 105 GLY A C 1
ATOM 825 O O . GLY A 1 105 ? -7.744 17.586 -3.539 1.00 67.94 105 GLY A O 1
ATOM 826 N N . SER A 1 106 ? -5.925 16.413 -4.123 1.00 77.62 106 SER A N 1
ATOM 827 C CA . SER A 1 106 ? -6.616 15.418 -4.952 1.00 77.62 106 SER A CA 1
ATOM 828 C C . SER A 1 106 ? -7.065 14.207 -4.132 1.00 77.62 106 SER A C 1
ATOM 830 O O . SER A 1 106 ? -6.242 13.542 -3.505 1.00 77.62 106 SER A O 1
ATOM 832 N N . ASN A 1 107 ? -8.340 13.816 -4.232 1.00 76.81 107 ASN A N 1
ATOM 833 C CA . ASN A 1 107 ? -8.862 12.625 -3.550 1.00 76.81 107 ASN A CA 1
ATOM 834 C C . ASN A 1 107 ? -8.347 11.283 -4.117 1.00 76.81 107 ASN A C 1
ATOM 836 O O . ASN A 1 107 ? -8.715 10.229 -3.602 1.00 76.81 107 ASN A O 1
ATOM 840 N N . ALA A 1 108 ? -7.496 11.316 -5.149 1.00 84.94 108 ALA A N 1
ATOM 841 C CA . ALA A 1 108 ? -6.742 10.163 -5.637 1.00 84.94 108 ALA A CA 1
ATOM 842 C C . ALA A 1 108 ? -5.322 10.061 -5.042 1.00 84.94 108 ALA A C 1
ATOM 844 O O . ALA A 1 108 ? -4.698 9.020 -5.205 1.00 84.94 108 ALA A O 1
ATOM 845 N N . MET A 1 109 ? -4.811 11.096 -4.354 1.00 83.62 109 MET A N 1
ATOM 846 C CA . MET A 1 109 ? -3.404 11.216 -3.927 1.00 83.62 109 MET A CA 1
ATOM 847 C C . MET A 1 109 ? -2.835 9.954 -3.263 1.00 83.62 109 MET A C 1
ATOM 849 O O . MET A 1 109 ? -1.772 9.486 -3.658 1.00 83.62 109 MET A O 1
ATOM 853 N N . HIS A 1 110 ? -3.535 9.408 -2.266 1.00 87.44 110 HIS A N 1
ATOM 854 C CA . HIS A 1 110 ? -3.101 8.215 -1.528 1.00 87.44 110 HIS A CA 1
ATOM 855 C C . HIS A 1 110 ? -2.971 6.998 -2.463 1.00 87.44 110 HIS A C 1
ATOM 857 O O . HIS A 1 110 ? -1.922 6.362 -2.522 1.00 87.44 110 HIS A O 1
ATOM 863 N N . GLY A 1 111 ? -3.966 6.787 -3.331 1.00 91.06 111 GLY A N 1
ATOM 864 C CA . GLY A 1 111 ? -3.909 5.782 -4.394 1.00 91.06 111 GLY A CA 1
ATOM 865 C C . GLY A 1 111 ? -2.801 6.026 -5.428 1.00 91.06 111 GLY A C 1
ATOM 866 O O . GLY A 1 111 ? -2.234 5.054 -5.924 1.00 91.06 111 GLY A O 1
ATOM 867 N N . THR A 1 112 ? -2.440 7.280 -5.731 1.00 90.88 112 THR A N 1
ATOM 868 C CA . THR A 1 112 ? -1.285 7.620 -6.589 1.00 90.88 112 THR A CA 1
ATOM 869 C C . THR A 1 112 ? 0.034 7.175 -5.948 1.00 90.88 112 THR A C 1
ATOM 871 O O . THR A 1 112 ? 0.880 6.599 -6.636 1.00 90.88 112 THR A O 1
ATOM 874 N N . GLY A 1 113 ? 0.181 7.366 -4.632 1.00 91.62 113 GLY A N 1
ATOM 875 C CA . GLY A 1 113 ? 1.320 6.873 -3.852 1.00 91.62 113 GLY A CA 1
ATOM 876 C C . GLY A 1 113 ? 1.451 5.353 -3.954 1.00 91.62 113 GLY A C 1
ATOM 877 O O . GLY A 1 113 ? 2.452 4.853 -4.469 1.00 91.62 113 GLY A O 1
ATOM 878 N N . SER A 1 114 ? 0.396 4.613 -3.590 1.00 95.06 114 SER A N 1
ATOM 879 C CA . SER A 1 114 ? 0.374 3.142 -3.685 1.00 95.06 114 SER A CA 1
ATOM 880 C C . SER A 1 114 ? 0.637 2.640 -5.109 1.00 95.06 114 SER A C 1
ATOM 882 O O . SER A 1 114 ? 1.387 1.686 -5.312 1.00 95.06 114 SER A O 1
ATOM 884 N N . SER A 1 115 ? 0.053 3.303 -6.112 1.00 95.81 115 SER A N 1
ATOM 885 C CA . SER A 1 115 ? 0.235 2.965 -7.529 1.00 95.81 115 SER A CA 1
ATOM 886 C C . SER A 1 115 ? 1.672 3.177 -8.003 1.00 95.81 115 SER A C 1
ATOM 888 O O . SER A 1 115 ? 2.171 2.372 -8.784 1.00 95.81 115 SER A O 1
ATOM 890 N N . SER A 1 116 ? 2.356 4.219 -7.519 1.00 94.38 116 SER A N 1
ATOM 891 C CA . SER A 1 116 ? 3.751 4.506 -7.879 1.00 94.38 116 SER A CA 1
ATOM 892 C C . SER A 1 116 ? 4.691 3.387 -7.426 1.00 94.38 116 SER A C 1
ATOM 894 O O . SER A 1 116 ? 5.513 2.923 -8.210 1.00 94.38 116 SER A O 1
ATOM 896 N N . VAL A 1 117 ? 4.518 2.907 -6.191 1.00 96.50 117 VAL A N 1
ATOM 897 C CA . VAL A 1 117 ? 5.302 1.797 -5.619 1.00 96.50 117 VAL A CA 1
ATOM 898 C C . VAL A 1 117 ? 5.077 0.491 -6.390 1.00 96.50 117 VAL A C 1
ATOM 900 O O . VAL A 1 117 ? 6.015 -0.280 -6.603 1.00 96.50 117 VAL A O 1
ATOM 903 N N . MET A 1 118 ? 3.842 0.240 -6.842 1.00 97.38 118 MET A N 1
ATOM 904 C CA . MET A 1 118 ? 3.527 -0.967 -7.607 1.00 97.38 118 MET A CA 1
ATOM 905 C C . MET A 1 118 ? 4.022 -0.899 -9.052 1.00 97.38 118 MET A C 1
ATOM 907 O O . MET A 1 118 ? 4.761 -1.785 -9.470 1.00 97.38 118 MET A O 1
ATOM 911 N N . VAL A 1 119 ? 3.617 0.126 -9.811 1.00 96.00 119 VAL A N 1
ATOM 912 C CA . VAL A 1 119 ? 3.724 0.144 -11.285 1.00 96.00 119 VAL A CA 1
ATOM 913 C C . VAL A 1 119 ? 4.363 1.419 -11.860 1.00 96.00 119 VAL A C 1
ATOM 915 O O . VAL A 1 119 ? 4.302 1.653 -13.069 1.00 96.00 119 VAL A O 1
ATOM 918 N N . GLY A 1 120 ? 4.938 2.286 -11.022 1.00 92.50 120 GLY A N 1
ATOM 919 C CA . GLY A 1 120 ? 5.549 3.546 -11.456 1.00 92.50 120 GLY A CA 1
ATOM 920 C C . GLY A 1 120 ? 6.723 3.358 -12.426 1.00 92.50 120 GLY A C 1
ATOM 921 O O . GLY A 1 120 ? 7.340 2.296 -12.469 1.00 92.50 120 GLY A O 1
ATOM 922 N N . GLY A 1 121 ? 7.040 4.403 -13.192 1.00 89.69 121 GLY A N 1
ATOM 923 C CA . GLY A 1 121 ? 8.221 4.439 -14.063 1.00 89.69 121 GLY A CA 1
ATOM 924 C C . GLY A 1 121 ? 8.204 3.474 -15.256 1.00 89.69 121 GLY A C 1
ATOM 925 O O . GLY A 1 121 ? 7.184 2.868 -15.586 1.00 89.69 121 GLY A O 1
ATOM 926 N N . HIS A 1 122 ? 9.352 3.357 -15.915 1.00 89.00 122 HIS A N 1
ATOM 927 C CA . HIS A 1 122 ? 9.653 2.453 -17.022 1.00 89.00 122 HIS A CA 1
ATOM 928 C C . HIS A 1 122 ? 11.105 1.955 -16.848 1.00 89.00 122 HIS A C 1
ATOM 930 O O . HIS A 1 122 ? 12.017 2.789 -16.790 1.00 89.00 122 HIS A O 1
ATOM 936 N N . PRO A 1 123 ? 11.354 0.633 -16.740 1.00 85.44 123 PRO A N 1
ATOM 937 C CA . PRO A 1 123 ? 12.695 0.083 -16.537 1.00 85.44 123 PRO A CA 1
ATOM 938 C C . PRO A 1 123 ? 13.726 0.607 -17.539 1.00 85.44 123 PRO A C 1
ATOM 940 O O . PRO A 1 123 ? 13.473 0.647 -18.739 1.00 85.44 123 PRO A O 1
ATOM 943 N N . GLY A 1 124 ? 14.894 1.010 -17.036 1.00 79.50 124 GLY A N 1
ATOM 944 C CA . GLY A 1 124 ? 15.987 1.551 -17.850 1.00 79.50 124 GLY A CA 1
ATOM 945 C C . GLY A 1 124 ? 15.798 2.993 -18.340 1.00 79.50 124 GLY A C 1
ATOM 946 O O . GLY A 1 124 ? 16.772 3.573 -18.796 1.00 79.50 124 GLY A O 1
ATOM 947 N N . LEU A 1 125 ? 14.601 3.579 -18.206 1.00 85.06 125 LEU A N 1
ATOM 948 C CA . LEU A 1 125 ? 14.278 4.935 -18.681 1.00 85.06 125 LEU A CA 1
ATOM 949 C C . LEU A 1 125 ? 13.883 5.907 -17.556 1.00 85.06 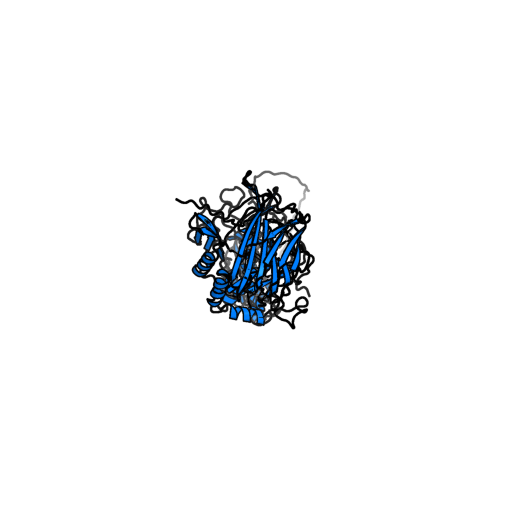125 LEU A C 1
ATOM 951 O O . LEU A 1 125 ? 13.830 7.113 -17.779 1.00 85.06 125 LEU A O 1
ATOM 955 N N . THR A 1 126 ? 13.575 5.417 -16.348 1.00 86.25 126 THR A N 1
ATOM 956 C CA . THR A 1 126 ? 13.237 6.260 -15.185 1.00 86.25 126 THR A CA 1
ATOM 957 C C . THR A 1 126 ? 13.927 5.801 -13.906 1.00 86.25 126 THR A C 1
ATOM 959 O O . THR A 1 126 ? 13.927 4.611 -13.585 1.00 86.25 126 THR A O 1
ATOM 962 N N . LYS A 1 127 ? 14.439 6.753 -13.119 1.00 83.12 127 LYS A N 1
ATOM 963 C CA . LYS A 1 127 ? 15.171 6.501 -11.864 1.00 83.12 127 LYS A CA 1
ATOM 964 C C . LYS A 1 127 ? 14.257 5.977 -10.756 1.00 83.12 127 LYS A C 1
ATOM 966 O O . LYS A 1 127 ? 14.663 5.122 -9.974 1.00 83.12 127 LYS A O 1
ATOM 971 N N . LEU A 1 128 ? 13.003 6.431 -10.731 1.00 87.75 128 LEU A N 1
ATOM 972 C CA . LEU A 1 128 ? 11.955 5.911 -9.854 1.00 87.75 128 LEU A CA 1
ATOM 973 C C . LEU A 1 128 ? 11.055 4.948 -10.637 1.00 87.75 128 LEU A C 1
ATOM 975 O O . LEU A 1 128 ? 10.241 5.373 -11.455 1.00 87.75 128 LEU A O 1
ATOM 979 N N . THR A 1 129 ? 11.204 3.651 -10.371 1.00 91.69 129 THR A N 1
ATOM 980 C CA . THR A 1 129 ? 10.426 2.574 -11.003 1.00 91.69 129 THR A CA 1
ATOM 981 C C . THR A 1 129 ? 9.803 1.686 -9.923 1.00 91.69 129 THR A C 1
ATOM 983 O O . THR A 1 129 ? 10.454 1.375 -8.925 1.00 91.69 129 THR A O 1
ATOM 986 N N . GLY A 1 130 ? 8.538 1.301 -10.104 1.00 94.94 130 GLY A N 1
ATOM 987 C CA . GLY A 1 130 ? 7.822 0.383 -9.214 1.00 94.94 130 GLY A CA 1
ATOM 988 C C . GLY A 1 130 ? 8.300 -1.066 -9.354 1.00 94.94 130 GLY A C 1
ATOM 989 O O . GLY A 1 130 ? 9.076 -1.397 -10.247 1.00 94.94 130 GLY A O 1
ATOM 990 N N . ILE A 1 131 ? 7.824 -1.953 -8.479 1.00 96.75 131 ILE A N 1
ATOM 991 C CA . ILE A 1 131 ? 8.252 -3.368 -8.456 1.00 96.75 131 ILE A CA 1
ATOM 992 C C . ILE A 1 131 ? 7.737 -4.181 -9.655 1.00 96.75 131 ILE A C 1
ATOM 994 O O . ILE A 1 131 ? 8.434 -5.076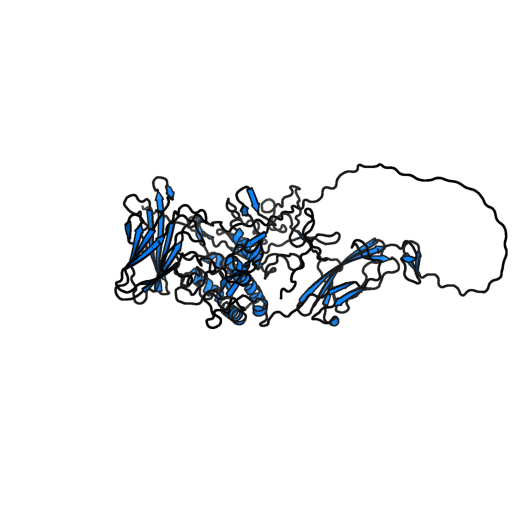 -10.124 1.00 96.75 131 ILE A O 1
ATOM 998 N N . ALA A 1 132 ? 6.534 -3.884 -10.147 1.00 97.06 132 ALA A N 1
ATOM 999 C CA . ALA A 1 132 ? 5.889 -4.561 -11.271 1.00 97.06 132 ALA A CA 1
ATOM 1000 C C . ALA A 1 132 ? 5.445 -3.521 -12.325 1.00 97.06 132 ALA A C 1
ATOM 1002 O O . ALA A 1 132 ? 4.248 -3.305 -12.520 1.00 97.06 132 ALA A O 1
ATOM 1003 N N . PRO A 1 133 ? 6.387 -2.823 -12.988 1.00 94.62 133 PRO A N 1
ATOM 1004 C CA . PRO A 1 133 ? 6.092 -1.642 -13.801 1.00 94.62 133 PRO A CA 1
ATOM 1005 C C . PRO A 1 133 ? 5.226 -1.935 -15.030 1.00 94.62 133 PRO A C 1
ATOM 1007 O O . PRO A 1 133 ? 4.497 -1.047 -15.469 1.00 94.62 133 PRO A O 1
ATOM 1010 N N . ASP A 1 134 ? 5.247 -3.160 -15.551 1.00 93.62 134 ASP A N 1
ATOM 1011 C CA . ASP A 1 134 ? 4.446 -3.561 -16.715 1.00 93.62 134 ASP A CA 1
ATOM 1012 C C . ASP A 1 134 ? 3.041 -4.075 -16.338 1.00 93.62 134 ASP A C 1
ATOM 1014 O O . ASP A 1 134 ? 2.254 -4.443 -17.211 1.00 93.62 134 ASP A O 1
ATOM 1018 N N . ALA A 1 135 ? 2.695 -4.095 -15.044 1.00 96.50 135 ALA A N 1
ATOM 1019 C CA . ALA A 1 135 ? 1.373 -4.501 -14.579 1.00 96.50 135 ALA A CA 1
ATOM 1020 C C . ALA A 1 135 ? 0.314 -3.399 -14.775 1.00 96.50 135 ALA A C 1
ATOM 1022 O O . ALA A 1 135 ? 0.574 -2.200 -14.640 1.00 96.50 135 ALA A O 1
ATOM 1023 N N . GLU A 1 136 ? -0.923 -3.818 -15.046 1.00 96.81 136 GLU A N 1
ATOM 1024 C CA . GLU A 1 136 ? -2.065 -2.916 -15.210 1.00 96.81 136 GLU A CA 1
ATOM 1025 C C . GLU A 1 136 ? -2.817 -2.670 -13.896 1.00 96.81 136 GLU A C 1
ATOM 1027 O O . GLU A 1 136 ? -2.985 -3.573 -13.076 1.00 96.81 136 GLU A O 1
ATOM 1032 N N . LEU A 1 137 ? -3.367 -1.465 -13.733 1.00 97.88 137 LEU A N 1
ATOM 1033 C CA . LEU A 1 137 ? -4.188 -1.095 -12.580 1.00 97.88 137 LEU A CA 1
ATOM 1034 C C . LEU A 1 137 ? -5.685 -1.132 -12.899 1.00 97.88 137 LEU A C 1
ATOM 1036 O O . LEU A 1 137 ? -6.150 -0.554 -13.883 1.00 97.88 137 LEU A O 1
ATOM 1040 N N . VAL A 1 138 ? -6.454 -1.726 -11.989 1.00 97.81 138 VAL A N 1
ATOM 1041 C CA . VAL A 1 138 ? -7.917 -1.639 -11.933 1.00 97.81 138 VAL A CA 1
ATOM 1042 C C . VAL A 1 138 ? -8.262 -0.959 -10.608 1.00 97.81 138 VAL A C 1
ATOM 1044 O O . VAL A 1 138 ? -8.022 -1.525 -9.546 1.00 97.81 138 VAL A O 1
ATOM 1047 N N . ILE A 1 139 ? -8.750 0.284 -10.648 1.00 96.00 139 ILE A N 1
ATOM 1048 C CA . ILE A 1 139 ? -8.815 1.153 -9.455 1.00 96.00 139 ILE A CA 1
ATOM 1049 C C . ILE A 1 139 ? -10.261 1.380 -9.019 1.00 96.00 139 ILE A C 1
ATOM 1051 O O . ILE A 1 139 ? -11.116 1.718 -9.834 1.00 96.00 139 ILE A O 1
ATOM 1055 N N . SER A 1 140 ? -10.546 1.288 -7.719 1.00 94.25 140 SER A N 1
ATOM 1056 C CA . SER A 1 140 ? -11.840 1.702 -7.175 1.00 94.25 140 SER A CA 1
ATOM 1057 C C . SER A 1 140 ? -11.700 2.540 -5.912 1.00 94.25 140 SER A C 1
ATOM 1059 O O . SER A 1 140 ? -10.907 2.218 -5.033 1.00 94.25 140 SER A O 1
ATOM 1061 N N . ASN A 1 141 ? -12.540 3.571 -5.781 1.00 90.94 141 ASN A N 1
ATOM 1062 C CA . ASN A 1 141 ? -12.674 4.326 -4.533 1.00 90.94 141 ASN A CA 1
ATOM 1063 C C . ASN A 1 141 ? -13.686 3.706 -3.546 1.00 90.94 141 ASN A C 1
ATOM 1065 O O . ASN A 1 141 ? -14.005 4.319 -2.527 1.00 90.94 141 ASN A O 1
ATOM 1069 N N . SER A 1 142 ? -14.201 2.507 -3.854 1.00 89.69 142 SER A N 1
ATOM 1070 C CA . SER A 1 142 ? -15.139 1.733 -3.033 1.00 89.69 142 SER A CA 1
ATOM 1071 C C . SER A 1 142 ? -16.394 2.491 -2.580 1.00 89.69 142 SER A C 1
ATOM 1073 O O . SER A 1 142 ? -16.911 2.238 -1.489 1.00 89.69 142 SER A O 1
ATOM 1075 N N . ARG A 1 143 ? -16.910 3.406 -3.412 1.00 91.81 143 ARG A N 1
ATOM 1076 C CA . ARG A 1 143 ? -18.176 4.112 -3.172 1.00 91.81 143 ARG A CA 1
ATOM 1077 C C . ARG A 1 143 ? -19.104 4.068 -4.385 1.00 91.81 143 ARG A C 1
ATOM 1079 O O . ARG A 1 143 ? -18.642 4.057 -5.522 1.00 91.81 143 ARG A O 1
ATOM 1086 N N . ALA A 1 144 ? -20.412 4.051 -4.129 1.00 92.94 144 ALA A N 1
ATOM 1087 C CA . ALA A 1 144 ? -21.472 4.079 -5.141 1.00 92.94 144 ALA A CA 1
ATOM 1088 C C . ALA A 1 144 ? -22.756 4.723 -4.578 1.00 92.94 144 ALA A C 1
ATOM 1090 O O . ALA A 1 144 ? -22.918 4.750 -3.356 1.00 92.94 144 ALA A O 1
ATOM 1091 N N . PRO A 1 145 ? -23.668 5.250 -5.414 1.00 94.06 145 PRO A N 1
ATOM 1092 C CA . PRO A 1 145 ? -24.961 5.745 -4.956 1.00 94.06 145 PRO A CA 1
ATOM 1093 C C . PRO A 1 145 ? -25.847 4.628 -4.388 1.00 94.06 145 PRO A C 1
ATOM 1095 O O . PRO A 1 145 ? -25.901 3.526 -4.935 1.00 94.06 145 PRO A O 1
ATOM 1098 N N . ASP A 1 146 ? -26.579 4.928 -3.318 1.00 92.88 146 ASP A N 1
ATOM 1099 C CA . ASP A 1 146 ? -27.693 4.110 -2.842 1.00 92.88 146 ASP A CA 1
ATOM 1100 C C . ASP A 1 146 ? -28.990 4.382 -3.632 1.00 92.88 146 ASP A C 1
ATOM 1102 O O . ASP A 1 146 ? -29.043 5.218 -4.535 1.00 92.88 146 ASP A O 1
ATOM 1106 N N . ALA A 1 147 ? -30.079 3.705 -3.258 1.00 92.06 147 ALA A N 1
ATOM 1107 C CA . ALA A 1 147 ? -31.402 3.888 -3.864 1.00 92.06 147 ALA A CA 1
ATOM 1108 C C . ALA A 1 147 ? -32.056 5.268 -3.586 1.00 92.06 147 ALA A C 1
ATOM 1110 O O . ALA A 1 147 ? -33.215 5.483 -3.937 1.00 92.06 147 ALA A O 1
ATOM 1111 N N . GLN A 1 148 ? -31.358 6.194 -2.921 1.00 93.25 148 GLN A N 1
ATOM 1112 C CA . GLN A 1 148 ? -31.729 7.603 -2.752 1.00 93.25 148 GLN A CA 1
ATOM 1113 C C . GLN A 1 148 ? -30.704 8.542 -3.426 1.00 93.25 148 GLN A C 1
ATOM 1115 O O . GLN A 1 148 ? -30.740 9.752 -3.206 1.00 93.25 148 GLN A O 1
ATOM 1120 N N . GLY A 1 149 ? -29.779 8.006 -4.232 1.00 90.44 149 GLY A N 1
ATOM 1121 C CA . GLY A 1 149 ? -28.719 8.762 -4.904 1.00 90.44 149 GLY A CA 1
ATOM 1122 C C . GLY A 1 149 ? -27.575 9.206 -3.984 1.00 90.44 149 GLY A C 1
ATOM 1123 O O . GLY A 1 149 ? -26.695 9.948 -4.419 1.00 90.44 149 GLY A O 1
ATOM 1124 N N . ARG A 1 150 ? -27.558 8.780 -2.714 1.00 90.75 150 ARG A N 1
ATOM 1125 C CA . ARG A 1 150 ? -26.537 9.180 -1.737 1.00 90.75 150 ARG A CA 1
ATOM 1126 C C . ARG A 1 150 ? -25.311 8.297 -1.901 1.00 90.75 150 ARG A C 1
ATOM 1128 O O . ARG A 1 150 ? -25.423 7.077 -1.908 1.00 90.75 150 ARG A O 1
ATOM 1135 N N . LEU A 1 151 ? -24.135 8.904 -2.000 1.00 89.81 151 LEU A N 1
ATOM 1136 C CA . LEU A 1 151 ? -22.877 8.179 -2.142 1.00 89.81 151 LEU A CA 1
ATOM 1137 C C . LEU A 1 151 ? -22.534 7.419 -0.847 1.00 89.81 151 LEU A C 1
ATOM 1139 O O . LEU A 1 151 ? -22.193 8.042 0.153 1.00 89.81 151 LEU A O 1
ATOM 1143 N N . VAL A 1 152 ? -22.593 6.088 -0.868 1.00 91.25 152 VAL A N 1
ATOM 1144 C CA . VAL A 1 152 ? -22.318 5.209 0.283 1.00 91.25 152 VAL A CA 1
ATOM 1145 C C . VAL A 1 152 ? -21.112 4.299 0.036 1.00 91.25 152 VAL A C 1
ATOM 1147 O O . VAL A 1 152 ? -20.597 4.205 -1.078 1.00 91.25 152 VAL A O 1
ATOM 1150 N N . ALA A 1 153 ? -20.649 3.628 1.093 1.00 90.81 153 ALA A N 1
ATOM 1151 C CA . ALA A 1 153 ? -19.622 2.592 1.010 1.00 90.81 153 ALA A CA 1
ATOM 1152 C C . ALA A 1 153 ? -20.118 1.387 0.184 1.00 90.81 153 ALA A C 1
ATOM 1154 O O . ALA A 1 153 ? -21.236 0.911 0.380 1.00 90.81 153 ALA A O 1
ATOM 1155 N N . ALA A 1 154 ? -19.286 0.921 -0.747 1.00 93.81 154 ALA A N 1
ATOM 1156 C CA . ALA A 1 154 ? -19.648 -0.022 -1.805 1.00 93.81 154 ALA A CA 1
ATOM 1157 C C . ALA A 1 154 ? -18.522 -1.039 -2.089 1.00 93.81 154 ALA A C 1
ATOM 1159 O O . ALA A 1 154 ? -18.233 -1.368 -3.241 1.00 93.81 154 ALA A O 1
ATOM 1160 N N . GLN A 1 155 ? -17.841 -1.524 -1.042 1.00 93.31 155 GLN A N 1
ATOM 1161 C CA . GLN A 1 155 ? -16.705 -2.445 -1.187 1.00 93.31 155 GLN A CA 1
ATOM 1162 C C . GLN A 1 155 ? -17.097 -3.762 -1.882 1.00 93.31 155 GLN A C 1
ATOM 1164 O O . GLN A 1 155 ? -16.299 -4.308 -2.636 1.00 93.31 155 GLN A O 1
ATOM 1169 N N . ALA A 1 156 ? -18.326 -4.256 -1.696 1.00 92.56 156 ALA A N 1
ATOM 1170 C CA . ALA A 1 156 ? -18.802 -5.459 -2.386 1.00 92.56 156 ALA A CA 1
ATOM 1171 C C . ALA A 1 156 ? -18.894 -5.253 -3.912 1.00 92.56 156 ALA A C 1
ATOM 1173 O O . ALA A 1 156 ? -18.434 -6.098 -4.679 1.00 92.56 156 ALA A O 1
ATOM 1174 N N . GLN A 1 157 ? -19.412 -4.102 -4.360 1.00 95.19 157 GLN A N 1
ATOM 1175 C CA . GLN A 1 157 ? -19.418 -3.721 -5.776 1.00 95.19 157 GLN A CA 1
ATOM 1176 C C . GLN A 1 157 ? -17.992 -3.527 -6.309 1.00 95.19 157 GLN A C 1
ATOM 1178 O O . GLN A 1 157 ? -17.699 -3.966 -7.418 1.00 95.19 157 GLN A O 1
ATOM 1183 N N . ALA A 1 158 ? -17.091 -2.936 -5.515 1.00 95.50 158 ALA A N 1
ATOM 1184 C CA . ALA A 1 158 ? -15.684 -2.789 -5.887 1.00 95.50 158 ALA A CA 1
ATOM 1185 C C . ALA A 1 158 ? -14.991 -4.149 -6.096 1.00 95.50 158 ALA A C 1
ATOM 1187 O O . ALA A 1 158 ? -14.302 -4.326 -7.096 1.00 95.50 158 ALA A O 1
ATOM 1188 N N . MET A 1 159 ? -15.228 -5.134 -5.222 1.00 96.44 159 MET A N 1
ATOM 1189 C CA . MET A 1 159 ? -14.695 -6.496 -5.381 1.00 96.44 159 MET A CA 1
ATOM 1190 C C . MET A 1 159 ? -15.259 -7.207 -6.619 1.00 96.44 159 MET A C 1
ATOM 1192 O O . MET A 1 159 ? -14.510 -7.848 -7.357 1.00 96.44 159 MET A O 1
ATOM 1196 N N . ALA A 1 160 ? -16.556 -7.045 -6.902 1.00 96.50 160 ALA A N 1
ATOM 1197 C CA . ALA A 1 160 ? -17.161 -7.559 -8.131 1.00 96.50 160 ALA A CA 1
ATOM 1198 C C . ALA A 1 160 ? -16.558 -6.904 -9.391 1.00 96.50 160 ALA A C 1
ATOM 1200 O O . ALA A 1 160 ? -16.286 -7.592 -10.373 1.00 96.50 160 ALA A O 1
ATOM 1201 N N . PHE A 1 161 ? -16.291 -5.595 -9.352 1.00 98.12 161 PHE A N 1
ATOM 1202 C CA . PHE A 1 161 ? -15.623 -4.847 -10.420 1.00 98.12 161 PHE A CA 1
ATOM 1203 C C . PHE A 1 161 ? -14.158 -5.284 -10.632 1.00 98.12 161 PHE A C 1
ATOM 1205 O O . PHE A 1 161 ? -13.753 -5.498 -11.775 1.00 98.12 161 PHE A O 1
ATOM 1212 N N . LEU A 1 162 ? -13.385 -5.500 -9.560 1.00 97.62 162 LEU A N 1
ATOM 1213 C CA . LEU A 1 162 ? -12.019 -6.039 -9.642 1.00 97.62 162 LEU A CA 1
ATOM 1214 C C . LEU A 1 162 ? -12.004 -7.418 -10.322 1.00 97.62 162 LEU A C 1
ATOM 1216 O O . LEU A 1 162 ? -11.256 -7.625 -11.282 1.00 97.62 162 LEU A O 1
ATOM 1220 N N . LYS A 1 163 ? -12.894 -8.328 -9.897 1.00 96.56 163 LYS A N 1
ATOM 1221 C CA . LYS A 1 163 ? -13.035 -9.663 -10.500 1.00 96.56 163 LYS A CA 1
ATOM 1222 C C . LYS A 1 163 ? -13.483 -9.587 -11.968 1.00 96.56 163 LYS A C 1
ATOM 1224 O O . LYS A 1 163 ? -12.920 -10.284 -12.807 1.00 96.56 163 LYS A O 1
ATOM 1229 N N . LYS A 1 164 ? -14.423 -8.692 -12.306 1.00 97.75 164 LYS A N 1
ATOM 1230 C CA . LYS A 1 164 ? -14.903 -8.442 -13.684 1.00 97.75 164 LYS A CA 1
ATOM 1231 C C . LYS A 1 164 ? -13.779 -8.042 -14.650 1.00 97.75 164 LYS A C 1
ATOM 1233 O O . LYS A 1 164 ? -13.808 -8.447 -15.807 1.00 97.75 164 LYS A O 1
ATOM 1238 N N . HIS A 1 165 ? -12.802 -7.257 -14.192 1.00 98.00 165 HIS A N 1
ATOM 1239 C CA . HIS A 1 165 ? -11.678 -6.781 -15.019 1.00 98.00 165 HIS A CA 1
ATOM 1240 C C . HIS A 1 165 ? -10.427 -7.676 -14.969 1.00 98.00 165 HIS A C 1
ATOM 1242 O O . HIS A 1 165 ? -9.410 -7.351 -15.595 1.00 98.00 165 HIS A O 1
ATOM 1248 N N . GLY A 1 166 ? -10.516 -8.823 -14.285 1.00 96.75 166 GLY A N 1
ATOM 1249 C CA . GLY A 1 166 ? -9.480 -9.858 -14.251 1.00 96.75 166 GLY A CA 1
ATOM 1250 C C . GLY A 1 166 ? -8.309 -9.563 -13.310 1.00 96.75 166 GLY A C 1
ATOM 1251 O O . GLY A 1 166 ? -7.205 -10.048 -13.562 1.00 96.75 166 GLY A O 1
ATOM 1252 N N . ALA A 1 167 ? -8.517 -8.759 -12.262 1.00 97.94 167 ALA A N 1
ATOM 1253 C CA . ALA A 1 167 ? -7.477 -8.460 -11.280 1.00 97.94 167 ALA A CA 1
ATOM 1254 C C . ALA A 1 167 ? -6.938 -9.750 -10.625 1.00 97.94 167 ALA A C 1
ATOM 1256 O O . ALA A 1 167 ? -7.706 -10.581 -10.150 1.00 97.94 167 ALA A O 1
ATOM 1257 N N . GLN A 1 168 ? -5.610 -9.908 -10.612 1.00 98.19 168 GLN A N 1
ATOM 1258 C CA . GLN A 1 168 ? -4.920 -11.066 -10.016 1.00 98.19 168 GLN A CA 1
ATOM 1259 C C . GLN A 1 168 ? -4.503 -10.825 -8.560 1.00 98.19 168 GLN A C 1
ATOM 1261 O O . GLN A 1 168 ? -4.290 -11.772 -7.807 1.00 98.19 168 GLN A O 1
ATOM 1266 N N . VAL A 1 169 ? -4.402 -9.553 -8.165 1.00 98.56 169 VAL A N 1
ATOM 1267 C CA . VAL A 1 169 ? -4.088 -9.101 -6.809 1.00 98.56 169 VAL A CA 1
ATOM 1268 C C . VAL A 1 169 ? -4.985 -7.905 -6.482 1.00 98.56 169 VAL A C 1
ATOM 1270 O O . VAL A 1 169 ? -5.189 -7.037 -7.332 1.00 98.56 169 VAL A O 1
ATOM 1273 N N . ALA A 1 170 ? -5.504 -7.847 -5.258 1.00 98.19 170 ALA A N 1
ATOM 1274 C CA . ALA A 1 170 ? -6.236 -6.720 -4.697 1.00 98.19 170 ALA A CA 1
ATOM 1275 C C . ALA A 1 170 ? -5.495 -6.170 -3.468 1.00 98.19 170 ALA A C 1
ATOM 1277 O O . ALA A 1 170 ? -5.012 -6.932 -2.629 1.00 98.19 170 ALA A O 1
ATOM 1278 N N . ILE A 1 171 ? -5.422 -4.842 -3.359 1.00 97.88 171 ILE A N 1
ATOM 1279 C CA . ILE A 1 171 ? -4.823 -4.132 -2.223 1.00 97.88 171 ILE A CA 1
ATOM 1280 C C . ILE A 1 171 ? -5.875 -3.245 -1.547 1.00 97.88 171 ILE A C 1
ATOM 1282 O O . ILE A 1 171 ? -6.543 -2.436 -2.196 1.00 97.88 171 ILE A O 1
ATOM 1286 N N . HIS A 1 172 ? -6.050 -3.420 -0.239 1.00 96.44 172 HIS A N 1
ATOM 1287 C CA . HIS A 1 172 ? -7.142 -2.816 0.525 1.00 96.44 172 HIS A CA 1
ATOM 1288 C C . HIS A 1 172 ? -6.693 -1.553 1.262 1.00 96.44 172 HIS A C 1
ATOM 1290 O O . HIS A 1 172 ? -6.584 -1.531 2.485 1.00 96.44 172 HIS A O 1
ATOM 1296 N N . GLU A 1 173 ? -6.460 -0.481 0.505 1.00 92.12 173 GLU A N 1
ATOM 1297 C CA . GLU A 1 173 ? -6.056 0.836 1.021 1.00 92.12 173 GLU A CA 1
ATOM 1298 C C . GLU A 1 173 ? -7.218 1.622 1.664 1.00 92.12 173 GLU A C 1
ATOM 1300 O O . GLU A 1 173 ? -7.571 2.735 1.275 1.00 92.12 173 GLU A O 1
ATOM 1305 N N . TYR A 1 174 ? -7.844 1.006 2.665 1.00 88.38 174 TYR A N 1
ATOM 1306 C CA . TYR A 1 174 ? -8.791 1.613 3.595 1.00 88.38 174 TYR A CA 1
ATOM 1307 C C . TYR A 1 174 ? -8.793 0.812 4.898 1.00 88.38 174 TYR A C 1
ATOM 1309 O O . TYR A 1 174 ? -8.755 -0.417 4.876 1.00 88.38 174 TYR A O 1
ATOM 1317 N N . SER A 1 175 ? -8.860 1.495 6.042 1.00 89.75 175 SER A N 1
ATOM 1318 C CA . SER A 1 175 ? -8.683 0.845 7.344 1.00 89.75 175 SER A CA 1
ATOM 1319 C C . SER A 1 175 ? -9.561 1.461 8.433 1.00 89.75 175 SER A C 1
ATOM 1321 O O . SER A 1 175 ? -9.679 2.682 8.509 1.00 89.75 175 SER A O 1
ATOM 1323 N N . LEU A 1 176 ? -10.164 0.626 9.287 1.00 92.62 176 LEU A N 1
ATOM 1324 C CA . LEU A 1 176 ? -10.984 1.043 10.434 1.00 92.62 176 LEU A CA 1
ATOM 1325 C C . LEU A 1 176 ? -10.746 0.139 11.652 1.00 92.62 176 LEU A C 1
ATOM 1327 O O . LEU A 1 176 ? -10.717 -1.082 11.528 1.00 92.62 176 LEU A O 1
ATOM 1331 N N . TRP A 1 177 ? -10.635 0.740 12.836 1.00 94.75 177 TRP A N 1
ATOM 1332 C CA . TRP A 1 177 ? -10.467 0.047 14.127 1.00 94.75 177 TRP A CA 1
ATOM 1333 C C . TRP A 1 177 ? -11.665 0.229 15.075 1.00 94.75 177 TRP A C 1
ATOM 1335 O O . TRP A 1 177 ? -11.633 -0.206 16.219 1.00 94.75 177 TRP A O 1
ATOM 1345 N N . PHE A 1 178 ? -12.726 0.880 14.597 1.00 94.12 178 PHE A N 1
ATOM 1346 C CA . PHE A 1 178 ? -13.965 1.160 15.320 1.00 94.12 178 PHE A CA 1
ATOM 1347 C C . PHE A 1 178 ? -15.169 0.828 14.422 1.00 94.12 178 PHE A C 1
ATOM 1349 O O . PHE A 1 178 ? -15.039 0.743 13.195 1.00 94.12 178 PHE A O 1
ATOM 1356 N N . GLY A 1 179 ? -16.343 0.607 15.015 1.00 93.69 179 GLY A N 1
ATOM 1357 C CA . GLY A 1 179 ? -17.565 0.196 14.316 1.00 93.69 179 GLY A CA 1
ATOM 1358 C C . GLY A 1 179 ? -17.432 -1.132 13.562 1.00 93.69 179 GLY A C 1
ATOM 1359 O O . GLY A 1 179 ? -18.054 -1.318 12.511 1.00 93.69 179 GLY A O 1
ATOM 1360 N N . ARG A 1 180 ? -16.556 -2.031 14.026 1.00 95.00 180 ARG A N 1
ATOM 1361 C CA . ARG A 1 180 ? -16.227 -3.326 13.411 1.00 95.00 180 ARG A CA 1
ATOM 1362 C C . ARG A 1 180 ? -15.997 -4.372 14.500 1.00 95.00 180 ARG A C 1
ATOM 1364 O O . ARG A 1 180 ? -15.458 -4.047 15.549 1.00 95.00 180 ARG A O 1
ATOM 1371 N N . PHE A 1 181 ? -16.338 -5.627 14.208 1.00 96.62 181 PHE A N 1
ATOM 1372 C CA . PHE A 1 181 ? -16.077 -6.760 15.104 1.00 96.62 181 PHE A CA 1
ATOM 1373 C C . PHE A 1 181 ? -14.593 -7.163 15.180 1.00 96.62 181 PHE A C 1
ATOM 1375 O O . PHE A 1 181 ? -14.218 -7.839 16.125 1.00 96.62 181 PHE A O 1
ATOM 1382 N N . LEU A 1 182 ? -13.759 -6.763 14.207 1.00 97.12 182 LEU A N 1
ATOM 1383 C CA . LEU A 1 182 ? -12.307 -7.033 14.153 1.00 97.12 182 LEU A CA 1
ATOM 1384 C C . LEU A 1 182 ? -11.906 -8.521 14.275 1.00 97.12 182 LEU A C 1
ATOM 1386 O O . LEU A 1 182 ? -10.768 -8.828 14.611 1.00 97.12 182 LEU A O 1
ATOM 1390 N N . ASP A 1 183 ? -12.821 -9.441 13.971 1.00 97.06 183 ASP A N 1
ATOM 1391 C CA . ASP A 1 183 ? -12.712 -10.896 14.155 1.00 97.06 183 ASP A CA 1
ATOM 1392 C C . ASP A 1 183 ? -12.772 -11.682 12.827 1.00 97.06 183 ASP A C 1
ATOM 1394 O O . ASP A 1 183 ? -12.889 -12.906 12.831 1.00 97.06 183 ASP A O 1
ATOM 1398 N N . GLY A 1 184 ? -12.740 -11.003 11.673 1.00 96.75 184 GLY A N 1
ATOM 1399 C CA . GLY A 1 184 ? -12.889 -11.624 10.351 1.00 96.75 184 GLY A CA 1
ATOM 1400 C C . GLY A 1 184 ? -14.339 -11.917 9.937 1.00 96.75 184 GLY A C 1
ATOM 1401 O O . GLY A 1 184 ? -14.567 -12.485 8.869 1.00 96.75 184 GLY A O 1
ATOM 1402 N N . SER A 1 185 ? -15.339 -11.559 10.752 1.00 96.75 185 SER A N 1
ATOM 1403 C CA . SER A 1 185 ? -16.740 -11.951 10.527 1.00 96.75 185 SER A CA 1
ATOM 1404 C C . SER A 1 185 ? -17.531 -11.093 9.535 1.00 96.75 185 SER A C 1
ATOM 1406 O O . SER A 1 185 ? -18.605 -11.523 9.097 1.00 96.75 185 SER A O 1
ATOM 1408 N N . SER A 1 186 ? -17.091 -9.880 9.184 1.00 94.81 186 SER A N 1
ATOM 1409 C CA . SER A 1 186 ? -17.934 -8.991 8.375 1.00 94.81 186 SER A CA 1
ATOM 1410 C C . SER A 1 186 ? -18.103 -9.502 6.942 1.00 94.81 186 SER A C 1
ATOM 1412 O O . SER A 1 186 ? -17.280 -10.246 6.406 1.00 94.81 186 SER A O 1
ATOM 1414 N N . ALA A 1 187 ? -19.178 -9.063 6.282 1.00 94.44 187 ALA A N 1
ATOM 1415 C CA . ALA A 1 187 ? -19.474 -9.469 4.910 1.00 94.44 187 ALA A CA 1
ATOM 1416 C C . ALA A 1 187 ? -18.319 -9.168 3.934 1.00 94.44 187 ALA A C 1
ATOM 1418 O O . ALA A 1 187 ? -18.080 -9.958 3.026 1.00 94.44 187 ALA A O 1
ATOM 1419 N N . LEU A 1 188 ? -17.567 -8.076 4.136 1.00 95.06 188 LEU A N 1
ATOM 1420 C CA . LEU A 1 188 ? -16.401 -7.781 3.301 1.00 95.06 188 LEU A CA 1
ATOM 1421 C C . LEU A 1 188 ? -15.220 -8.708 3.599 1.00 95.06 188 LEU A C 1
ATOM 1423 O O . LEU A 1 188 ? -14.593 -9.183 2.663 1.00 95.06 188 LEU A O 1
ATOM 1427 N N . GLU A 1 189 ? -14.929 -8.990 4.869 1.00 97.50 189 GLU A N 1
ATOM 1428 C CA . GLU A 1 189 ? -13.836 -9.898 5.250 1.00 97.50 189 GLU A CA 1
ATOM 1429 C C . GLU A 1 189 ? -14.057 -11.302 4.672 1.00 97.50 189 GLU A C 1
ATOM 1431 O O . GLU A 1 189 ? -13.122 -11.920 4.171 1.00 97.50 189 GLU A O 1
ATOM 1436 N N . LYS A 1 190 ? -15.314 -11.758 4.625 1.00 97.50 190 LYS A N 1
ATOM 1437 C CA . LYS A 1 190 ? -15.715 -13.007 3.959 1.00 97.50 190 LYS A CA 1
ATOM 1438 C C . LYS A 1 190 ? -15.589 -12.948 2.434 1.00 97.50 190 LYS A C 1
ATOM 1440 O O . LYS A 1 190 ? -15.155 -13.927 1.834 1.00 97.50 190 LYS A O 1
ATOM 1445 N N . ILE A 1 191 ? -15.917 -11.816 1.801 1.00 97.44 191 ILE A N 1
ATOM 1446 C CA . ILE A 1 191 ? -15.698 -11.609 0.356 1.00 97.44 191 ILE A CA 1
ATOM 1447 C C . ILE A 1 191 ? -14.199 -11.614 0.022 1.00 97.44 191 ILE A C 1
ATOM 1449 O O . ILE A 1 191 ? -13.814 -12.214 -0.975 1.00 97.44 191 ILE A O 1
ATOM 1453 N N . ILE A 1 192 ? -13.357 -11.000 0.858 1.00 97.94 192 ILE A N 1
ATOM 1454 C CA . ILE A 1 192 ? -11.891 -10.996 0.730 1.00 97.94 192 ILE A CA 1
ATOM 1455 C C . ILE A 1 192 ? -11.348 -12.424 0.884 1.00 97.94 192 ILE A C 1
ATOM 1457 O O . ILE A 1 192 ? -10.689 -12.935 -0.019 1.00 97.94 192 ILE A O 1
ATOM 1461 N N . ALA A 1 193 ? -11.702 -13.118 1.969 1.00 97.44 193 ALA A N 1
ATOM 1462 C CA . ALA A 1 193 ? -11.276 -14.497 2.209 1.00 97.44 193 ALA A CA 1
ATOM 1463 C C . ALA A 1 193 ? -11.716 -15.463 1.091 1.00 97.44 193 ALA A C 1
ATOM 1465 O O . ALA A 1 193 ? -10.970 -16.378 0.741 1.00 97.44 193 ALA A O 1
ATOM 1466 N N . GLN A 1 194 ? -12.899 -15.259 0.496 1.00 97.69 194 GLN A N 1
ATOM 1467 C CA . GLN A 1 194 ? -13.337 -16.039 -0.664 1.00 97.69 194 GLN A CA 1
ATOM 1468 C C . GLN A 1 194 ? -12.607 -15.631 -1.950 1.00 97.69 194 GLN A C 1
ATOM 1470 O O . GLN A 1 194 ? -12.195 -16.507 -2.698 1.00 97.69 194 GLN A O 1
ATOM 1475 N N . ALA A 1 195 ? -12.371 -14.340 -2.197 1.00 97.94 195 ALA A N 1
ATOM 1476 C CA . ALA A 1 195 ? -11.606 -13.876 -3.358 1.00 97.94 195 ALA A CA 1
ATOM 1477 C C . ALA A 1 195 ? -10.169 -14.434 -3.380 1.00 97.94 195 ALA A C 1
ATOM 1479 O O . ALA A 1 195 ? -9.669 -14.787 -4.448 1.00 97.94 195 ALA A O 1
ATOM 1480 N N . GLY A 1 196 ? -9.550 -14.590 -2.204 1.00 97.81 196 GLY A N 1
ATOM 1481 C CA . GLY A 1 196 ? -8.264 -15.272 -2.047 1.00 97.81 196 GLY A CA 1
ATOM 1482 C C . GLY A 1 196 ? -8.299 -16.757 -2.433 1.00 97.81 196 GLY A C 1
ATOM 1483 O O . GLY A 1 196 ? -7.379 -17.241 -3.092 1.00 97.81 196 GLY A O 1
ATOM 1484 N N . LYS A 1 197 ? -9.375 -17.472 -2.074 1.00 96.94 197 LYS A N 1
ATOM 1485 C CA . LYS A 1 197 ? -9.615 -18.876 -2.471 1.00 96.94 197 LYS A CA 1
ATOM 1486 C C . LYS A 1 197 ? -9.977 -19.013 -3.954 1.00 96.94 197 LYS A C 1
ATOM 1488 O O . LYS A 1 197 ? -9.633 -20.007 -4.577 1.00 96.94 197 LYS A O 1
ATOM 1493 N N . ASP A 1 198 ? -10.618 -17.996 -4.526 1.00 96.38 198 ASP A N 1
ATOM 1494 C CA . ASP A 1 198 ? -10.912 -17.877 -5.960 1.00 96.38 198 ASP A CA 1
ATOM 1495 C C . ASP A 1 198 ? -9.662 -17.527 -6.808 1.00 96.38 198 ASP A C 1
ATOM 1497 O O . ASP A 1 198 ? -9.784 -17.322 -8.016 1.00 96.38 198 ASP A O 1
ATOM 1501 N N . GLY A 1 199 ? -8.471 -17.414 -6.203 1.00 97.12 199 GLY A N 1
ATOM 1502 C CA . GLY A 1 199 ? -7.203 -17.182 -6.904 1.00 97.12 199 GLY A CA 1
ATOM 1503 C C . GLY A 1 199 ? -6.795 -15.714 -7.107 1.00 97.12 199 GLY A C 1
ATOM 1504 O O . GLY A 1 199 ? -5.749 -15.466 -7.711 1.00 97.12 199 GLY A O 1
ATOM 1505 N N . MET A 1 200 ? -7.563 -14.737 -6.606 1.00 98.31 200 MET A N 1
ATOM 1506 C CA . MET A 1 200 ? -7.169 -13.319 -6.594 1.00 98.31 200 MET A CA 1
ATOM 1507 C C . MET A 1 200 ? -6.501 -12.991 -5.255 1.00 98.31 200 MET A C 1
ATOM 1509 O O . MET A 1 200 ? -7.176 -12.918 -4.230 1.00 98.31 200 MET A O 1
ATOM 1513 N N . ILE A 1 201 ? -5.189 -12.751 -5.242 1.00 98.69 201 ILE A N 1
ATOM 1514 C CA . ILE A 1 201 ? -4.446 -12.562 -3.987 1.00 98.69 201 ILE A CA 1
ATOM 1515 C C . ILE A 1 201 ? -4.880 -11.272 -3.274 1.00 98.69 201 ILE A C 1
ATOM 1517 O O . ILE A 1 201 ? -5.036 -10.230 -3.902 1.00 98.69 201 ILE A O 1
ATOM 1521 N N . GLN A 1 202 ? -5.066 -11.326 -1.958 1.00 98.50 202 GLN A N 1
ATOM 1522 C CA . GLN A 1 202 ? -5.541 -10.220 -1.123 1.00 98.50 202 GLN A CA 1
ATOM 1523 C C . GLN A 1 202 ? -4.417 -9.677 -0.229 1.00 98.50 202 GLN A C 1
ATOM 1525 O O . GLN A 1 202 ? -3.807 -10.437 0.531 1.00 98.50 202 GLN A O 1
ATOM 1530 N N . VAL A 1 203 ? -4.174 -8.363 -0.276 1.00 98.75 203 VAL A N 1
ATOM 1531 C CA . VAL A 1 203 ? -3.176 -7.654 0.546 1.00 98.75 203 VAL A CA 1
ATOM 1532 C C . VAL A 1 203 ? -3.837 -6.541 1.358 1.00 98.75 203 VAL A C 1
ATOM 1534 O O . VAL A 1 203 ? -4.535 -5.688 0.809 1.00 98.75 203 VAL A O 1
ATOM 1537 N N . CYS A 1 204 ? -3.592 -6.525 2.668 1.00 97.94 204 CYS A N 1
ATOM 1538 C CA . CYS A 1 204 ? -4.215 -5.602 3.611 1.00 97.94 204 CYS A CA 1
ATOM 1539 C C . CYS A 1 204 ? -3.139 -4.917 4.486 1.00 97.94 204 CYS A C 1
ATOM 1541 O O . CYS A 1 204 ? -2.489 -5.605 5.276 1.00 97.94 204 CYS A O 1
ATOM 1543 N N . PRO A 1 205 ? -2.931 -3.588 4.416 1.00 97.69 205 PRO A N 1
ATOM 1544 C CA . PRO A 1 205 ? -2.119 -2.884 5.415 1.00 97.69 205 PRO A CA 1
ATOM 1545 C C . PRO A 1 205 ? -2.737 -3.035 6.816 1.00 97.69 205 PRO A C 1
ATOM 1547 O O . PRO A 1 205 ? -3.959 -2.970 6.965 1.00 97.69 205 PRO A O 1
ATOM 1550 N N . THR A 1 206 ? -1.918 -3.225 7.857 1.00 97.06 206 THR A N 1
ATOM 1551 C CA . THR A 1 206 ? -2.435 -3.423 9.228 1.00 97.06 206 THR A CA 1
ATOM 1552 C C . THR A 1 206 ? -2.912 -2.132 9.902 1.00 97.06 206 THR A C 1
ATOM 1554 O O . THR A 1 206 ? -3.658 -2.198 10.879 1.00 97.06 206 THR A O 1
ATOM 1557 N N . GLY A 1 207 ? -2.525 -0.955 9.403 1.00 96.12 207 GLY A N 1
ATOM 1558 C CA . GLY A 1 207 ? -2.848 0.348 9.994 1.00 96.12 207 GLY A CA 1
ATOM 1559 C C . GLY A 1 207 ? -1.697 0.972 10.792 1.00 96.12 207 GLY A C 1
ATOM 1560 O O . GLY A 1 207 ? -0.601 0.419 10.892 1.00 96.12 207 GLY A O 1
ATOM 1561 N N . ASN A 1 208 ? -1.933 2.176 11.322 1.00 96.06 208 ASN A N 1
ATOM 1562 C CA . ASN A 1 208 ? -0.890 3.031 11.904 1.00 96.06 208 ASN A CA 1
ATOM 1563 C C . ASN A 1 208 ? -1.217 3.480 13.346 1.00 96.06 208 ASN A C 1
ATOM 1565 O O . ASN A 1 208 ? -1.037 4.649 13.677 1.00 96.06 208 ASN A O 1
ATOM 1569 N N . LEU A 1 209 ? -1.776 2.596 14.183 1.00 95.19 209 LEU A N 1
ATOM 1570 C CA . LEU A 1 209 ? -2.315 2.970 15.506 1.00 95.19 209 LEU A CA 1
ATOM 1571 C C . LEU A 1 209 ? -1.334 2.832 16.669 1.00 95.19 209 LEU A C 1
ATOM 1573 O O . LEU A 1 209 ? -1.667 3.242 17.783 1.00 95.19 209 LEU A O 1
ATOM 1577 N N . ARG A 1 210 ? -0.161 2.235 16.466 1.00 94.88 210 ARG A N 1
ATOM 1578 C CA . ARG A 1 210 ? 0.735 1.922 17.580 1.00 94.88 210 ARG A CA 1
ATOM 1579 C C . ARG A 1 210 ? 1.286 3.205 18.217 1.00 94.88 210 ARG A C 1
ATOM 1581 O O . ARG A 1 210 ? 1.717 4.122 17.522 1.00 94.88 210 ARG A O 1
ATOM 1588 N N . GLY A 1 211 ? 1.215 3.300 19.541 1.00 93.25 211 GLY A N 1
ATOM 1589 C CA . GLY A 1 211 ? 1.528 4.500 20.320 1.00 93.25 211 GLY A CA 1
ATOM 1590 C C . GLY A 1 211 ? 0.407 5.549 20.390 1.00 93.25 211 GLY A C 1
ATOM 1591 O O . GLY A 1 211 ? 0.551 6.527 21.121 1.00 93.25 211 GLY A O 1
ATOM 1592 N N . SER A 1 212 ? -0.721 5.374 19.685 1.00 94.50 212 SER A N 1
ATOM 1593 C CA . SER A 1 212 ? -1.834 6.347 19.686 1.00 94.50 212 SER A CA 1
ATOM 1594 C C . SER A 1 212 ? -2.688 6.331 20.962 1.00 94.50 212 SER A C 1
ATOM 1596 O O . SER A 1 212 ? -3.481 7.250 21.171 1.00 94.50 212 SER A O 1
ATOM 1598 N N . LYS A 1 213 ? -2.546 5.294 21.806 1.00 96.88 213 LYS A N 1
ATOM 1599 C CA . LYS A 1 213 ? -3.359 5.037 23.016 1.00 96.88 213 LYS A CA 1
ATOM 1600 C C . LYS A 1 213 ? -4.870 4.909 22.751 1.00 96.88 213 LYS A C 1
ATOM 1602 O O . LYS A 1 213 ? -5.695 5.203 23.619 1.00 96.88 213 LYS A O 1
ATOM 1607 N N . LYS A 1 214 ? -5.235 4.455 21.546 1.00 97.06 214 LYS A N 1
ATOM 1608 C CA . LYS A 1 214 ? -6.626 4.287 21.083 1.00 97.06 214 LYS A CA 1
ATOM 1609 C C . LYS A 1 214 ? -7.240 2.909 21.335 1.00 97.06 214 LYS A C 1
ATOM 1611 O O . LYS A 1 214 ? -8.353 2.655 20.881 1.00 97.06 214 LYS A O 1
ATOM 1616 N N . HIS A 1 215 ? -6.547 2.034 22.058 1.00 98.00 215 HIS A N 1
ATOM 1617 C CA . HIS A 1 215 ? -7.029 0.709 22.446 1.00 98.00 215 HIS A CA 1
ATOM 1618 C C . HIS A 1 215 ? -6.687 0.428 23.911 1.00 98.00 215 HIS A C 1
ATOM 1620 O O . HIS A 1 215 ? -5.571 0.718 24.339 1.00 98.00 215 HIS A O 1
ATOM 1626 N N . PHE A 1 216 ? -7.632 -0.137 24.665 1.00 97.81 216 PHE A N 1
ATOM 1627 C CA . PHE A 1 216 ? -7.376 -0.796 25.947 1.00 97.81 216 PHE A CA 1
ATOM 1628 C C . PHE A 1 216 ? -7.764 -2.274 25.884 1.00 97.81 216 PHE A C 1
ATOM 1630 O O . PHE A 1 216 ? -8.695 -2.657 25.168 1.00 97.81 216 PHE A O 1
ATOM 1637 N N . LEU A 1 217 ? -7.104 -3.091 26.705 1.00 97.62 217 LEU A N 1
ATOM 1638 C CA . LEU A 1 217 ? -7.457 -4.491 26.921 1.00 97.62 217 LEU A CA 1
ATOM 1639 C C . LEU A 1 217 ? -7.540 -4.780 28.421 1.00 97.62 217 LEU A C 1
ATOM 1641 O O . LEU A 1 217 ? -6.562 -4.610 29.146 1.00 97.62 217 LEU A O 1
ATOM 1645 N N . LYS A 1 218 ? -8.709 -5.219 28.897 1.00 97.25 218 LYS A N 1
ATOM 1646 C CA . LYS A 1 218 ? -8.964 -5.411 30.328 1.00 97.25 218 LYS A CA 1
ATOM 1647 C C . LYS A 1 218 ? -9.735 -6.696 30.604 1.00 97.25 218 LYS A C 1
ATOM 1649 O O . LYS A 1 218 ? -10.811 -6.904 30.054 1.00 97.25 218 LYS A O 1
ATOM 1654 N N . GLN A 1 219 ? -9.221 -7.521 31.516 1.00 96.69 219 GLN A N 1
ATOM 1655 C CA . GLN A 1 219 ? -10.020 -8.575 32.139 1.00 96.69 219 GLN A CA 1
ATOM 1656 C C . GLN A 1 219 ? -10.998 -7.930 33.130 1.00 96.69 219 GLN A C 1
ATOM 1658 O O . GLN A 1 219 ? -10.577 -7.186 34.019 1.00 96.69 219 GLN A O 1
ATOM 1663 N N . ILE A 1 220 ? -12.288 -8.213 32.969 1.00 97.00 220 ILE A N 1
ATOM 1664 C CA . ILE A 1 220 ? -13.384 -7.756 33.825 1.00 97.00 220 ILE A CA 1
ATOM 1665 C C . ILE A 1 220 ? -13.850 -8.946 34.674 1.00 97.00 220 ILE A C 1
ATOM 1667 O O . ILE A 1 220 ? -14.517 -9.825 34.129 1.00 97.00 220 ILE A O 1
ATOM 1671 N N . PRO A 1 221 ? -13.512 -9.027 35.975 1.00 96.62 221 PRO A N 1
ATOM 1672 C CA . PRO A 1 221 ? -13.937 -10.145 36.811 1.00 96.62 221 PRO A CA 1
ATOM 1673 C C . PRO A 1 221 ? -15.454 -10.204 37.012 1.00 96.62 221 PRO A C 1
ATOM 1675 O O . PRO A 1 221 ? -16.130 -9.165 37.034 1.00 96.62 221 PRO A O 1
ATOM 1678 N N . ALA A 1 222 ? -15.977 -11.408 37.228 1.00 95.31 222 ALA A N 1
ATOM 1679 C CA . ALA A 1 222 ? -17.383 -11.637 37.522 1.00 95.31 222 ALA A CA 1
ATOM 1680 C C . ALA A 1 222 ? -17.845 -10.802 38.731 1.00 95.31 222 ALA A C 1
ATOM 1682 O O . ALA A 1 222 ? -17.140 -10.685 39.736 1.00 95.31 222 ALA A O 1
ATOM 1683 N N . LYS A 1 223 ? -19.050 -10.226 38.645 1.00 95.12 223 LYS A N 1
ATOM 1684 C CA . LYS A 1 223 ? -19.682 -9.378 39.680 1.00 95.12 223 LYS A CA 1
ATOM 1685 C C . LYS A 1 223 ? -18.886 -8.119 40.072 1.00 95.12 223 LYS A C 1
ATOM 1687 O O . LYS A 1 223 ? -19.244 -7.460 41.047 1.00 95.12 223 LYS A O 1
ATOM 1692 N N . SER A 1 224 ? -17.820 -7.771 39.348 1.00 96.56 224 SER A N 1
ATOM 1693 C CA . SER A 1 224 ? -17.033 -6.562 39.615 1.00 96.56 224 SER A CA 1
ATOM 1694 C C . SER A 1 224 ? -17.667 -5.305 39.010 1.00 96.56 224 SER A C 1
ATOM 1696 O O . SER A 1 224 ? -18.510 -5.367 38.113 1.00 96.56 224 SER A O 1
ATOM 1698 N N . THR A 1 225 ? -17.238 -4.137 39.484 1.00 97.56 225 THR A N 1
ATOM 1699 C CA . THR A 1 225 ? -17.443 -2.862 38.787 1.00 97.56 225 THR A CA 1
ATOM 1700 C C . THR A 1 225 ? -16.080 -2.230 38.549 1.00 97.56 225 THR A C 1
ATOM 1702 O O . THR A 1 225 ? -15.343 -1.969 39.499 1.00 97.56 225 THR A O 1
ATOM 1705 N N . ILE A 1 226 ? -15.731 -2.017 37.281 1.00 96.69 226 ILE A N 1
ATOM 1706 C CA . ILE A 1 226 ? -14.461 -1.418 36.854 1.00 96.69 226 ILE A CA 1
ATOM 1707 C C . ILE A 1 226 ? -14.731 -0.047 36.239 1.00 96.69 226 ILE A C 1
ATOM 1709 O O . ILE A 1 226 ? -15.766 0.178 35.619 1.00 96.69 226 ILE A O 1
ATOM 1713 N N . THR A 1 227 ? -13.782 0.869 36.404 1.00 96.94 227 THR A N 1
ATOM 1714 C CA . THR A 1 227 ? -13.915 2.271 36.004 1.00 96.94 227 THR A CA 1
ATOM 1715 C C . THR A 1 227 ? -12.667 2.691 35.234 1.00 96.94 227 THR A C 1
ATOM 1717 O O . THR A 1 227 ? -11.588 2.768 35.820 1.00 96.94 227 THR A O 1
ATOM 1720 N N . LEU A 1 228 ? -12.803 2.957 33.932 1.00 96.81 228 LEU A N 1
ATOM 1721 C CA . LEU A 1 228 ? -11.697 3.311 33.035 1.00 96.81 228 LEU A CA 1
ATOM 1722 C C . LEU A 1 228 ? -11.762 4.787 32.592 1.00 96.81 228 LEU A C 1
ATOM 1724 O O . LEU A 1 228 ? -12.843 5.288 32.269 1.00 96.81 228 LEU A O 1
ATOM 1728 N N . PRO A 1 229 ? -10.625 5.505 32.556 1.00 97.56 229 PRO A N 1
ATOM 1729 C CA . PRO A 1 229 ? -10.560 6.896 32.121 1.00 97.56 229 PRO A CA 1
ATOM 1730 C C . PRO A 1 229 ? -10.498 7.035 30.590 1.00 97.56 229 PRO A C 1
ATOM 1732 O O . PRO A 1 229 ? -9.679 6.398 29.926 1.00 97.56 229 PRO A O 1
ATOM 1735 N N . ILE A 1 230 ? -11.307 7.944 30.044 1.00 98.25 230 ILE A N 1
ATOM 1736 C CA . ILE A 1 230 ? -11.241 8.400 28.649 1.00 98.25 230 ILE A CA 1
ATOM 1737 C C . ILE A 1 230 ? -10.898 9.891 28.667 1.00 98.25 230 ILE A C 1
ATOM 1739 O O . ILE A 1 230 ? -11.593 10.685 29.297 1.00 98.25 230 ILE A O 1
ATOM 1743 N N . HIS A 1 231 ? -9.827 10.289 27.991 1.00 97.81 231 HIS A N 1
ATOM 1744 C CA . HIS A 1 231 ? -9.358 11.672 27.969 1.00 97.81 231 HIS A CA 1
ATOM 1745 C C . HIS A 1 231 ? -9.775 12.360 26.668 1.00 97.81 231 HIS A C 1
ATOM 1747 O O . HIS A 1 231 ? -9.388 11.937 25.578 1.00 97.81 231 HIS A O 1
ATOM 1753 N N . VAL A 1 232 ? -10.569 13.426 26.797 1.00 97.19 232 VAL A N 1
ATOM 1754 C CA . VAL A 1 232 ? -10.985 14.315 25.702 1.00 97.19 232 VAL A CA 1
ATOM 1755 C C . VAL A 1 232 ? -10.256 15.641 25.903 1.00 97.19 232 VAL A C 1
ATOM 1757 O O . VAL A 1 232 ? -10.760 16.555 26.553 1.00 97.19 232 VAL A O 1
ATOM 1760 N N . GLU A 1 233 ? -9.013 15.712 25.433 1.00 94.88 233 GLU A N 1
ATOM 1761 C CA . GLU A 1 233 ? -8.087 16.805 25.752 1.00 94.88 233 GLU A CA 1
ATOM 1762 C C . GLU A 1 233 ? -7.453 17.397 24.478 1.00 94.88 233 GLU A C 1
ATOM 1764 O O . GLU A 1 233 ? -7.148 16.641 23.547 1.00 94.88 233 GLU A O 1
ATOM 1769 N N . PRO A 1 234 ? -7.260 18.732 24.397 1.00 92.56 234 PRO A N 1
ATOM 1770 C CA . PRO A 1 234 ? -6.632 19.372 23.243 1.00 92.56 234 PRO A CA 1
ATOM 1771 C C . PRO A 1 234 ? -5.227 18.825 22.974 1.00 92.56 234 PRO A C 1
ATOM 1773 O O . PRO A 1 234 ? -4.366 18.848 23.854 1.00 92.56 234 PRO A O 1
ATOM 1776 N N . ASN A 1 235 ? -4.965 18.389 21.741 1.00 90.62 235 ASN A N 1
ATOM 1777 C CA . ASN A 1 235 ? -3.646 17.922 21.330 1.00 90.62 235 ASN A CA 1
ATOM 1778 C C . ASN A 1 235 ? -2.896 19.019 20.561 1.00 90.62 235 ASN A C 1
ATOM 1780 O O . ASN A 1 235 ? -2.975 19.132 19.334 1.00 90.62 235 ASN A O 1
ATOM 1784 N N . THR A 1 236 ? -2.145 19.834 21.303 1.00 88.06 236 THR A N 1
ATOM 1785 C CA . THR A 1 236 ? -1.389 20.980 20.774 1.00 88.06 236 THR A CA 1
ATOM 1786 C C . THR A 1 236 ? -0.299 20.579 19.778 1.00 88.06 236 THR A C 1
ATOM 1788 O O . THR A 1 236 ? -0.062 21.323 18.826 1.00 88.06 236 THR A O 1
ATOM 1791 N N . ALA A 1 237 ? 0.303 19.391 19.921 1.00 86.19 237 ALA A N 1
ATOM 1792 C CA . ALA A 1 237 ? 1.324 18.882 19.000 1.00 86.19 237 ALA A CA 1
ATOM 1793 C C . ALA A 1 237 ? 0.785 18.694 17.569 1.00 86.19 237 ALA A C 1
ATOM 1795 O O . ALA A 1 237 ? 1.507 18.926 16.600 1.00 86.19 237 ALA A O 1
ATOM 1796 N N . TYR A 1 238 ? -0.503 18.357 17.438 1.00 83.00 238 TYR A N 1
ATOM 1797 C CA . TYR A 1 238 ? -1.203 18.204 16.157 1.00 83.00 238 TYR A CA 1
ATOM 1798 C C . TYR A 1 238 ? -2.226 19.320 15.882 1.00 83.00 238 TYR A C 1
ATOM 1800 O O . TYR A 1 238 ? -2.985 19.238 14.919 1.00 83.00 238 TYR A O 1
ATOM 1808 N N . ARG A 1 239 ? -2.213 20.396 16.687 1.00 89.31 239 ARG A N 1
ATOM 1809 C CA . ARG A 1 239 ? -3.091 21.582 16.576 1.00 89.31 239 ARG A CA 1
ATOM 1810 C C . ARG A 1 239 ? -4.596 21.277 16.692 1.00 89.31 239 ARG A C 1
ATOM 1812 O O . ARG A 1 239 ? -5.418 21.988 16.116 1.00 89.31 239 ARG A O 1
ATOM 1819 N N . ILE A 1 240 ? -4.960 20.239 17.447 1.00 90.56 240 ILE A N 1
ATOM 1820 C CA . ILE A 1 240 ? -6.353 19.848 17.701 1.00 90.56 240 ILE A CA 1
ATOM 1821 C C . ILE A 1 240 ? -6.831 20.531 18.986 1.00 90.56 240 ILE A C 1
ATOM 1823 O O . ILE A 1 240 ? -6.382 20.186 20.076 1.00 90.56 240 ILE A O 1
ATOM 1827 N N . ASN A 1 241 ? -7.736 21.503 18.865 1.00 90.19 241 ASN A N 1
ATOM 1828 C CA . ASN A 1 241 ? -8.219 22.297 20.005 1.00 90.19 241 ASN A CA 1
ATOM 1829 C C . ASN A 1 241 ? -9.473 21.709 20.679 1.00 90.19 241 ASN A C 1
ATOM 1831 O O . ASN A 1 241 ? -9.729 21.967 21.853 1.00 90.19 241 ASN A O 1
ATOM 1835 N N . GLU A 1 242 ? -10.269 20.953 19.927 1.00 92.38 242 GLU A N 1
ATOM 1836 C CA . GLU A 1 242 ? -11.564 20.410 20.335 1.00 92.38 242 GLU A CA 1
ATOM 1837 C C . GLU A 1 242 ? -11.937 19.205 19.462 1.00 92.38 242 GLU A C 1
ATOM 1839 O O . GLU A 1 242 ? -11.412 19.060 18.356 1.00 92.38 242 GLU A O 1
ATOM 1844 N N . TYR A 1 243 ? -12.870 18.382 19.945 1.00 94.12 243 TYR A N 1
ATOM 1845 C CA . TYR A 1 243 ? -13.473 17.271 19.202 1.00 94.12 243 TYR A CA 1
ATOM 1846 C C . TYR A 1 243 ? -14.992 17.463 19.150 1.00 94.12 243 TYR A C 1
ATOM 1848 O O . TYR A 1 243 ? -15.588 17.986 20.096 1.00 94.12 243 TYR A O 1
ATOM 1856 N N . ARG A 1 244 ? -15.640 17.021 18.071 1.00 92.88 244 ARG A N 1
ATOM 1857 C CA . ARG A 1 244 ? -17.105 17.063 17.888 1.00 92.88 244 ARG A CA 1
ATOM 1858 C C . ARG A 1 244 ? -17.764 15.699 18.083 1.00 92.88 244 ARG A C 1
ATOM 1860 O O . ARG A 1 244 ? -18.959 15.647 18.378 1.00 92.88 244 ARG A O 1
ATOM 1867 N N . THR A 1 245 ? -16.984 14.626 17.958 1.00 94.06 245 THR A N 1
ATOM 1868 C CA . THR A 1 245 ? -17.417 13.223 17.957 1.00 94.06 245 THR A CA 1
ATOM 1869 C C . THR A 1 245 ? -16.490 12.367 18.819 1.00 94.06 245 THR A C 1
ATOM 1871 O O . THR A 1 245 ? -15.271 12.461 18.714 1.00 94.06 245 THR A O 1
ATOM 1874 N N . MET A 1 246 ? -17.069 11.461 19.602 1.00 96.50 246 MET A N 1
ATOM 1875 C CA . MET A 1 246 ? -16.393 10.300 20.177 1.00 96.50 246 MET A CA 1
ATOM 1876 C C . MET A 1 246 ? -16.989 9.036 19.554 1.00 96.50 246 MET A C 1
ATOM 1878 O O . MET A 1 246 ? -18.208 8.847 19.560 1.00 96.50 246 MET A O 1
ATOM 1882 N N . LEU A 1 247 ? -16.121 8.180 19.022 1.00 96.62 247 LEU A N 1
ATOM 1883 C CA . LEU A 1 247 ? -16.448 6.907 18.385 1.00 96.62 247 LEU A CA 1
ATOM 1884 C C . LEU A 1 247 ? -15.808 5.799 19.227 1.00 96.62 247 LEU A C 1
ATOM 1886 O O . LEU A 1 247 ? -14.607 5.576 19.121 1.00 96.62 247 LEU A O 1
ATOM 1890 N N . LEU A 1 248 ? -16.577 5.165 20.110 1.00 97.62 248 LEU A N 1
ATOM 1891 C CA . LEU A 1 248 ? -16.108 4.148 21.056 1.00 97.62 248 LEU A CA 1
ATOM 1892 C C . LEU A 1 248 ? -16.716 2.787 20.698 1.00 97.62 248 LEU A C 1
ATOM 1894 O O . LEU A 1 248 ? -17.934 2.641 20.649 1.00 97.62 248 LEU A O 1
ATOM 1898 N N . THR A 1 249 ? -15.873 1.776 20.511 1.00 97.75 249 THR A N 1
ATOM 1899 C CA . THR A 1 249 ? -16.294 0.411 20.174 1.00 97.75 249 THR A CA 1
ATOM 1900 C C . THR A 1 249 ? -15.740 -0.566 21.203 1.00 97.75 249 THR A C 1
ATOM 1902 O O . THR A 1 249 ? -14.527 -0.686 21.368 1.00 97.75 249 THR A O 1
ATOM 1905 N N . LEU A 1 250 ? -16.629 -1.267 21.902 1.00 97.81 250 LEU A N 1
ATOM 1906 C CA . LEU A 1 250 ? -16.305 -2.226 22.956 1.00 97.81 250 LEU A CA 1
ATOM 1907 C C . LEU A 1 250 ? -16.588 -3.647 22.451 1.00 97.81 250 LEU A C 1
ATOM 1909 O O . LEU A 1 250 ? -17.712 -3.930 22.030 1.00 97.81 250 LEU A O 1
ATOM 1913 N N . LEU A 1 251 ? -15.579 -4.523 22.486 1.00 97.75 251 LEU A N 1
ATOM 1914 C CA . LEU A 1 251 ? -15.620 -5.876 21.916 1.00 97.75 251 LEU A CA 1
ATOM 1915 C C . LEU A 1 251 ? -15.282 -6.935 22.975 1.00 97.75 251 LEU A C 1
ATOM 1917 O O . LEU A 1 251 ? -14.269 -6.818 23.665 1.00 97.75 251 LEU A O 1
ATOM 1921 N N . TRP A 1 252 ? -16.106 -7.978 23.083 1.00 96.50 252 TRP A N 1
ATOM 1922 C CA . TRP A 1 252 ? -15.856 -9.141 23.947 1.00 96.50 252 TRP A CA 1
ATOM 1923 C C . TRP A 1 252 ? -16.465 -10.421 23.360 1.00 96.50 252 TRP A C 1
ATOM 1925 O O . TRP A 1 252 ? -17.385 -10.362 22.544 1.00 96.50 252 TRP A O 1
ATOM 1935 N N . ASN A 1 253 ? -15.982 -11.595 23.774 1.00 93.75 253 ASN A N 1
ATOM 1936 C CA . ASN A 1 253 ? -16.588 -12.865 23.366 1.00 93.75 253 ASN A CA 1
ATOM 1937 C C . ASN A 1 253 ? -17.902 -13.101 24.132 1.00 93.75 253 ASN A C 1
ATOM 1939 O O . ASN A 1 253 ? -17.949 -12.975 25.354 1.00 93.75 253 ASN A O 1
ATOM 1943 N N . LYS A 1 254 ? -18.974 -13.461 23.419 1.00 87.12 254 LYS A N 1
ATOM 1944 C CA . LYS A 1 254 ? -20.282 -13.784 24.000 1.00 87.12 254 LYS A CA 1
ATOM 1945 C C . LYS A 1 254 ? -20.266 -15.062 24.830 1.00 87.12 254 LYS A C 1
ATOM 1947 O O . LYS A 1 254 ? -21.054 -15.171 25.763 1.00 87.12 254 LYS A O 1
ATOM 1952 N N . GLN A 1 255 ? -19.452 -16.054 24.478 1.00 83.00 255 GLN A N 1
ATOM 1953 C CA . GLN A 1 255 ? -19.456 -17.343 25.171 1.00 83.00 255 GLN A CA 1
ATOM 1954 C C . GLN A 1 255 ? -18.775 -17.231 26.545 1.00 83.00 255 GLN A C 1
ATOM 1956 O O . GLN A 1 255 ? -17.753 -16.554 26.644 1.00 83.00 255 GLN A O 1
ATOM 1961 N N . PRO A 1 256 ? -19.301 -17.880 27.605 1.00 79.81 256 PRO A N 1
ATOM 1962 C CA . PRO A 1 256 ? -20.440 -18.814 27.637 1.00 79.81 256 PRO A CA 1
ATOM 1963 C C . PRO A 1 256 ? -21.808 -18.160 27.953 1.00 79.81 256 PRO A C 1
ATOM 1965 O O . PRO A 1 256 ? -22.745 -18.847 28.353 1.00 79.81 256 PRO A O 1
ATOM 1968 N N . GLY A 1 257 ? -21.935 -16.838 27.813 1.00 80.00 257 GLY A N 1
ATOM 1969 C CA . GLY A 1 257 ? -23.153 -16.069 28.121 1.00 80.00 257 GLY A CA 1
ATOM 1970 C C . GLY A 1 257 ? -22.926 -14.588 28.475 1.00 80.00 257 GLY A C 1
ATOM 1971 O O . GLY A 1 257 ? -23.879 -13.915 28.854 1.00 80.00 257 GLY A O 1
ATOM 1972 N N . ALA A 1 258 ? -21.689 -14.095 28.349 1.00 86.50 258 ALA A N 1
ATOM 1973 C CA . ALA A 1 258 ? -21.166 -12.866 28.943 1.00 86.50 258 ALA A CA 1
ATOM 1974 C C . ALA A 1 258 ? -21.991 -11.594 28.653 1.00 86.50 258 ALA A C 1
ATOM 1976 O O . ALA A 1 258 ? -21.982 -11.054 27.538 1.00 86.50 258 ALA A O 1
ATOM 1977 N N . ALA A 1 259 ? -22.634 -11.064 29.693 1.00 89.00 259 ALA A N 1
ATOM 1978 C CA . ALA A 1 259 ? -23.490 -9.884 29.661 1.00 89.00 259 ALA A CA 1
ATOM 1979 C C . ALA A 1 259 ? -22.892 -8.709 30.461 1.00 89.00 259 ALA A C 1
ATOM 1981 O O . ALA A 1 259 ? -23.293 -8.431 31.590 1.00 89.00 259 ALA A O 1
ATOM 1982 N N . LEU A 1 260 ? -21.960 -7.978 29.841 1.00 94.25 260 LEU A N 1
ATOM 1983 C CA . LEU A 1 260 ? -21.462 -6.700 30.363 1.00 94.25 260 LEU A CA 1
ATOM 1984 C C . LEU A 1 260 ? -22.486 -5.566 30.176 1.00 94.25 260 LEU A C 1
ATOM 1986 O O . LEU A 1 260 ? -23.168 -5.510 29.141 1.00 94.25 260 LEU A O 1
ATOM 1990 N N . LYS A 1 261 ? -22.518 -4.627 31.135 1.00 95.06 261 LYS A N 1
ATOM 1991 C CA . LYS A 1 261 ? -23.198 -3.322 31.008 1.00 95.06 261 LYS A CA 1
ATOM 1992 C C . LYS A 1 261 ? -22.204 -2.170 31.119 1.00 95.06 261 LYS A C 1
ATOM 1994 O O . LYS A 1 261 ? -21.153 -2.300 31.743 1.00 95.06 261 LYS A O 1
ATOM 1999 N N . PHE A 1 262 ? -22.571 -1.025 30.547 1.00 96.56 262 PHE A N 1
ATOM 2000 C CA . PHE A 1 262 ? -21.685 0.128 30.408 1.00 96.56 262 PHE A CA 1
ATOM 2001 C C . PHE A 1 262 ? -22.397 1.444 30.724 1.00 96.56 262 PHE A C 1
ATOM 2003 O O . PHE A 1 262 ? -23.529 1.668 30.292 1.00 96.56 262 PHE A O 1
ATOM 2010 N N . THR A 1 263 ? -21.699 2.344 31.413 1.00 97.00 263 THR A N 1
ATOM 2011 C CA . THR A 1 263 ? -22.130 3.728 31.648 1.00 97.00 263 THR A CA 1
ATOM 2012 C C . THR A 1 263 ? -20.980 4.678 31.335 1.00 97.00 263 THR A C 1
ATOM 2014 O O . THR A 1 263 ? -19.904 4.560 31.916 1.00 97.00 263 THR A O 1
ATOM 2017 N N . LEU A 1 264 ? -21.207 5.644 30.444 1.00 95.94 264 LEU A N 1
ATOM 2018 C CA . LEU A 1 264 ? -20.289 6.763 30.231 1.00 95.94 264 LEU A CA 1
ATOM 2019 C C . LEU A 1 264 ? -20.662 7.909 31.172 1.00 95.94 264 LEU A C 1
ATOM 2021 O O . LEU A 1 264 ? -21.809 8.332 31.209 1.00 95.94 264 LEU A O 1
ATOM 2025 N N . THR A 1 265 ? -19.700 8.442 31.912 1.00 96.19 265 THR A N 1
ATOM 2026 C CA . THR A 1 265 ? -19.886 9.611 32.779 1.00 96.19 265 THR A CA 1
ATOM 2027 C C . THR A 1 265 ? -19.136 10.805 32.193 1.00 96.19 265 THR A C 1
ATOM 2029 O O . THR A 1 265 ? -17.955 10.682 31.852 1.00 96.19 265 THR A O 1
ATOM 2032 N N . THR A 1 266 ? -19.815 11.950 32.052 1.00 94.69 266 THR A N 1
ATOM 2033 C CA . THR A 1 266 ? -19.197 13.189 31.541 1.00 94.69 266 THR A CA 1
ATOM 2034 C C . THR A 1 266 ? -18.196 13.775 32.551 1.00 94.69 266 THR A C 1
ATOM 2036 O O . THR A 1 266 ? -18.290 13.473 33.744 1.00 94.69 266 THR A O 1
ATOM 2039 N N . PRO A 1 267 ? -17.298 14.696 32.141 1.00 94.69 267 PRO A N 1
ATOM 2040 C CA . PRO A 1 267 ? -16.400 15.404 33.063 1.00 94.69 267 PRO A CA 1
ATOM 2041 C C . PRO A 1 267 ? -17.122 16.222 34.152 1.00 94.69 267 PRO A C 1
ATOM 2043 O O . PRO A 1 267 ? -16.507 16.616 35.136 1.00 94.69 267 PRO A O 1
ATOM 2046 N N . GLN A 1 268 ? -18.428 16.469 33.995 1.00 90.88 268 GLN A N 1
ATOM 2047 C CA . GLN A 1 268 ? -19.305 17.142 34.963 1.00 90.88 268 GLN A CA 1
ATOM 2048 C C . GLN A 1 268 ? -20.069 16.151 35.867 1.00 90.88 268 GLN A C 1
ATOM 2050 O O . GLN A 1 268 ? -21.009 16.542 36.553 1.00 90.88 268 GLN A O 1
ATOM 2055 N N . GLY A 1 269 ? -19.713 14.861 35.849 1.00 91.50 269 GLY A N 1
ATOM 2056 C CA . GLY A 1 269 ? -20.310 13.828 36.702 1.00 91.50 269 GLY A CA 1
ATOM 2057 C C . GLY A 1 269 ? -21.662 13.283 36.228 1.00 91.50 269 GLY A C 1
ATOM 2058 O O . GLY A 1 269 ? -22.272 12.485 36.937 1.00 91.50 269 GLY A O 1
ATOM 2059 N N . LYS A 1 270 ? -22.153 13.666 35.040 1.00 91.12 270 LYS A N 1
ATOM 2060 C CA . LYS A 1 270 ? -23.430 13.151 34.524 1.00 91.12 270 LYS A CA 1
ATOM 2061 C C . LYS A 1 270 ? -23.253 11.737 33.963 1.00 91.12 270 LYS A C 1
ATOM 2063 O O . LYS A 1 270 ? -22.593 11.566 32.940 1.00 91.12 270 LYS A O 1
ATOM 2068 N N . ALA A 1 271 ? -23.892 10.752 34.588 1.00 93.50 271 ALA A N 1
ATOM 2069 C CA . ALA A 1 271 ? -23.953 9.376 34.096 1.00 93.50 271 ALA A CA 1
ATOM 2070 C C . ALA A 1 271 ? -24.860 9.230 32.855 1.00 93.50 271 ALA A C 1
ATOM 2072 O O . ALA A 1 271 ? -25.908 9.871 32.742 1.00 93.50 271 ALA A O 1
ATOM 2073 N N . ILE A 1 272 ? -24.446 8.369 31.926 1.00 92.19 272 ILE A N 1
ATOM 2074 C CA . ILE A 1 272 ? -25.111 8.061 30.657 1.00 92.19 272 ILE A CA 1
ATOM 2075 C C . ILE A 1 272 ? -25.043 6.535 30.449 1.00 92.19 272 ILE A C 1
ATOM 2077 O O . ILE A 1 272 ? -24.044 6.033 29.924 1.00 92.19 272 ILE A O 1
ATOM 2081 N N . PRO A 1 273 ? -26.061 5.766 30.877 1.00 92.62 273 PRO A N 1
ATOM 2082 C CA . PRO A 1 273 ? -26.102 4.329 30.627 1.00 92.62 273 PRO A CA 1
ATOM 2083 C C . PRO A 1 273 ? -26.256 4.049 29.126 1.00 92.62 273 PRO A C 1
ATOM 2085 O O . PRO A 1 273 ? -27.026 4.727 28.427 1.00 92.62 273 PRO A O 1
ATOM 2088 N N . LEU A 1 274 ? -25.520 3.051 28.636 1.00 92.00 274 LEU A N 1
ATOM 2089 C CA . LEU A 1 274 ? -25.604 2.585 27.252 1.00 92.00 274 LEU A CA 1
ATOM 2090 C C . LEU A 1 274 ? -26.727 1.552 27.089 1.00 92.00 274 LEU A C 1
ATOM 2092 O O . LEU A 1 274 ? -27.036 0.799 28.010 1.00 92.00 274 LEU A O 1
ATOM 2096 N N . SER A 1 275 ? -27.355 1.524 25.915 1.00 84.06 275 SER A N 1
ATOM 2097 C CA . SER A 1 275 ? -28.481 0.637 25.625 1.00 84.06 275 SER A CA 1
ATOM 2098 C C . SER A 1 275 ? -28.030 -0.747 25.161 1.00 84.06 275 SER A C 1
ATOM 2100 O O . SER A 1 275 ? -27.249 -0.877 24.219 1.00 84.06 275 SER A O 1
ATOM 2102 N N . ASP A 1 276 ? -28.650 -1.784 25.724 1.00 75.38 276 ASP A N 1
ATOM 2103 C CA . ASP A 1 276 ? -28.624 -3.153 25.195 1.00 75.38 276 ASP A CA 1
ATOM 2104 C C . ASP A 1 276 ? -29.405 -3.321 23.870 1.00 75.38 276 ASP A C 1
ATOM 2106 O O . ASP A 1 276 ? -29.446 -4.416 23.309 1.00 75.38 276 ASP A O 1
ATOM 2110 N N . THR A 1 277 ? -30.066 -2.270 23.359 1.00 66.50 277 THR A N 1
ATOM 2111 C CA . THR A 1 277 ? -31.021 -2.375 22.241 1.00 66.50 277 THR A CA 1
ATOM 2112 C C . THR A 1 277 ? -30.568 -1.641 20.974 1.00 66.50 277 THR A C 1
ATOM 2114 O O . THR A 1 277 ? -30.192 -0.475 20.989 1.00 66.50 277 THR A O 1
ATOM 2117 N N . ASN A 1 278 ? -30.668 -2.315 19.825 1.00 62.16 278 ASN A N 1
ATOM 2118 C CA . ASN A 1 278 ? -30.124 -1.875 18.529 1.00 62.16 278 ASN A CA 1
ATOM 2119 C C . ASN A 1 278 ? -30.871 -0.712 17.820 1.00 62.16 278 ASN A C 1
ATOM 2121 O O . ASN A 1 278 ? -30.914 -0.705 16.587 1.00 62.16 278 ASN A O 1
ATOM 2125 N N . LYS A 1 279 ? -31.581 0.193 18.522 1.00 59.62 279 LYS A N 1
ATOM 2126 C CA . LYS A 1 279 ? -32.634 1.015 17.865 1.00 59.62 279 LYS A CA 1
ATOM 2127 C C . LYS A 1 279 ? -32.820 2.490 18.256 1.00 59.62 279 LYS A C 1
ATOM 2129 O O . LYS A 1 279 ? -33.640 3.127 17.594 1.00 59.62 279 LYS A O 1
ATOM 2134 N N . THR A 1 280 ? -32.119 3.074 19.234 1.00 62.47 280 THR A N 1
ATOM 2135 C CA . THR A 1 280 ? -32.441 4.452 19.690 1.00 62.47 280 THR A CA 1
ATOM 2136 C C . THR A 1 280 ? -31.247 5.389 19.849 1.00 62.47 280 THR A C 1
ATOM 2138 O O . THR A 1 280 ? -30.683 5.524 20.936 1.00 62.47 280 THR A O 1
ATOM 2141 N N . GLY A 1 281 ? -30.972 6.159 18.792 1.00 80.69 281 GLY A N 1
ATOM 2142 C CA . GLY A 1 281 ? -30.283 7.439 18.946 1.00 80.69 281 GLY A CA 1
ATOM 2143 C C . GLY A 1 281 ? -31.119 8.409 19.788 1.00 80.69 281 GLY A C 1
ATOM 2144 O O . GLY A 1 281 ? -32.327 8.518 19.565 1.00 80.69 281 GLY A O 1
ATOM 2145 N N . ARG A 1 282 ? -30.503 9.086 20.763 1.00 88.44 282 ARG A N 1
ATOM 2146 C CA . ARG A 1 282 ? -31.187 9.972 21.720 1.00 88.44 282 ARG A CA 1
ATOM 2147 C C . ARG A 1 282 ? -30.378 11.228 22.028 1.00 88.44 282 ARG A C 1
ATOM 2149 O O . ARG A 1 282 ? -29.161 11.159 22.177 1.00 88.44 282 ARG A O 1
ATOM 2156 N N . PHE A 1 283 ? -31.061 12.359 22.204 1.00 85.44 283 PHE A N 1
ATOM 2157 C CA . PHE A 1 283 ? -30.466 13.509 22.886 1.00 85.44 283 PHE A CA 1
ATOM 2158 C C . PHE A 1 283 ? -30.314 13.206 24.377 1.00 85.44 283 PHE A C 1
ATOM 2160 O O . PHE A 1 283 ? -31.175 12.565 24.979 1.00 85.44 283 PHE A O 1
ATOM 2167 N N . LEU A 1 284 ? -29.227 13.682 24.974 1.00 83.81 284 LEU A N 1
ATOM 2168 C CA . LEU A 1 284 ? -28.973 13.546 26.400 1.00 83.81 284 LEU A CA 1
ATOM 2169 C C . LEU A 1 284 ? -29.578 14.736 27.157 1.00 83.81 284 LEU A C 1
ATOM 2171 O O . LEU A 1 284 ? -29.293 15.895 26.858 1.00 83.81 284 LEU A O 1
ATOM 2175 N N . GLU A 1 285 ? -30.385 14.426 28.173 1.00 77.25 285 GLU A N 1
ATOM 2176 C CA . GLU A 1 285 ? -31.205 15.383 28.936 1.00 77.25 285 GLU A CA 1
ATOM 2177 C C . GLU A 1 285 ? -30.414 16.531 29.600 1.00 77.25 285 GLU A C 1
ATOM 2179 O O . GLU A 1 285 ? -29.185 16.497 29.690 1.00 77.25 285 GLU A O 1
ATOM 2184 N N . GLY A 1 286 ? -31.110 17.553 30.105 1.00 70.00 286 GLY A N 1
ATOM 2185 C CA . GLY A 1 286 ? -30.464 18.671 30.806 1.00 70.00 286 GLY A CA 1
ATOM 2186 C C . GLY A 1 286 ? -29.672 19.610 29.887 1.00 70.00 286 GLY A C 1
ATOM 2187 O O . GLY A 1 286 ? -28.634 20.125 30.283 1.00 70.00 286 GLY A O 1
ATOM 2188 N N . GLY A 1 287 ? -30.127 19.806 28.644 1.00 66.00 287 GLY A N 1
ATOM 2189 C CA . GLY A 1 287 ? -29.632 20.870 27.757 1.00 66.00 287 GLY A CA 1
ATOM 2190 C C . GLY A 1 287 ? -28.229 20.678 27.165 1.00 66.00 287 GLY A C 1
ATOM 2191 O O . GLY A 1 287 ? -27.725 21.590 26.521 1.00 66.00 287 GLY A O 1
ATOM 2192 N N . THR A 1 288 ? -27.601 19.511 27.335 1.00 74.31 288 THR A N 1
ATOM 2193 C CA . THR A 1 288 ? -26.176 19.294 26.993 1.00 74.31 288 THR A CA 1
ATOM 2194 C C . THR A 1 288 ? -25.803 19.409 25.504 1.00 74.31 288 THR A C 1
ATOM 2196 O O . THR A 1 288 ? -24.618 19.415 25.185 1.00 74.31 288 THR A O 1
ATOM 2199 N N . GLY A 1 289 ? -26.774 19.435 24.581 1.00 80.88 289 GLY A N 1
ATOM 2200 C CA . GLY A 1 289 ? -26.543 19.395 23.124 1.00 80.88 289 GLY A CA 1
ATOM 2201 C C . GLY A 1 289 ? -26.031 18.048 22.586 1.00 80.88 289 GLY A C 1
ATOM 2202 O O . GLY A 1 289 ? -26.005 17.827 21.376 1.00 80.88 289 GLY A O 1
ATOM 2203 N N . LEU A 1 290 ? -25.662 17.122 23.473 1.00 89.19 290 LEU A N 1
ATOM 2204 C CA . LEU A 1 290 ? -25.130 15.814 23.118 1.00 89.19 290 LEU A CA 1
ATOM 2205 C C . LEU A 1 290 ? -26.221 14.889 22.573 1.00 89.19 290 LEU A C 1
ATOM 2207 O O . LEU A 1 290 ? -27.286 14.731 23.175 1.00 89.19 290 LEU A O 1
ATOM 2211 N N . TYR A 1 291 ? -25.907 14.226 21.467 1.00 90.38 291 TYR A N 1
ATOM 2212 C CA . TYR A 1 291 ? -26.671 13.145 20.869 1.00 90.38 291 TYR A CA 1
ATOM 2213 C C . TYR A 1 291 ? -25.841 11.861 20.905 1.00 90.38 291 TYR A C 1
ATOM 2215 O O . TYR A 1 291 ? -24.678 11.842 20.501 1.00 90.38 291 TYR A O 1
ATOM 2223 N N . LEU A 1 292 ? -26.447 10.790 21.404 1.00 91.25 292 LEU A N 1
ATOM 2224 C CA . LEU A 1 292 ? -25.843 9.476 21.569 1.00 91.25 292 LEU A CA 1
ATOM 2225 C C . LEU A 1 292 ? -26.539 8.476 20.647 1.00 91.25 292 LEU A C 1
ATOM 2227 O O . LEU A 1 292 ? -27.746 8.272 20.763 1.00 91.25 292 LEU A O 1
ATOM 2231 N N . LEU A 1 293 ? -25.767 7.836 19.774 1.00 90.81 293 LEU A N 1
ATOM 2232 C CA . LEU A 1 293 ? -26.114 6.600 19.077 1.00 90.81 293 LEU A CA 1
ATOM 2233 C C . LEU A 1 293 ? -25.364 5.450 19.748 1.00 90.81 293 LEU A C 1
ATOM 2235 O O . LEU A 1 293 ? -24.137 5.466 19.792 1.00 90.81 293 LEU A O 1
ATOM 2239 N N . ASP A 1 294 ? -26.082 4.445 20.227 1.00 90.38 294 ASP A N 1
ATOM 2240 C CA . ASP A 1 294 ? -25.517 3.194 20.722 1.00 90.38 294 ASP A CA 1
ATOM 2241 C C . ASP A 1 294 ? -26.279 1.988 20.154 1.00 90.38 294 ASP A C 1
ATOM 2243 O O . ASP A 1 294 ? -27.493 2.031 19.938 1.00 90.38 294 ASP A O 1
ATOM 2247 N N . TYR A 1 295 ? -25.549 0.913 19.852 1.00 89.00 295 TYR A N 1
ATOM 2248 C CA . TYR A 1 295 ? -26.128 -0.355 19.405 1.00 89.00 295 TYR A CA 1
ATOM 2249 C C . TYR A 1 295 ? -25.249 -1.547 19.820 1.00 89.00 295 TYR A C 1
ATOM 2251 O O . TYR A 1 295 ? -24.043 -1.403 20.026 1.00 89.00 295 TYR A O 1
ATOM 2259 N N . LYS A 1 296 ? -25.873 -2.721 19.980 1.00 91.69 296 LYS A N 1
ATOM 2260 C CA . LYS A 1 296 ? -25.288 -3.938 20.565 1.00 91.69 296 LYS A CA 1
ATOM 2261 C C . LYS A 1 296 ? -25.537 -5.143 19.659 1.00 91.69 296 LYS A C 1
ATOM 2263 O O . LYS A 1 296 ? -26.613 -5.745 19.686 1.00 91.69 296 LYS A O 1
ATOM 2268 N N . ASN A 1 297 ? -24.555 -5.499 18.838 1.00 91.75 297 ASN A N 1
ATOM 2269 C CA . ASN A 1 297 ? -24.666 -6.591 17.867 1.00 91.75 297 ASN A CA 1
ATOM 2270 C C . ASN A 1 297 ? -23.772 -7.787 18.250 1.00 91.75 297 ASN A C 1
ATOM 2272 O O . ASN A 1 297 ? -22.900 -7.664 19.105 1.00 91.75 297 ASN A O 1
ATOM 2276 N N . THR A 1 298 ? -23.967 -8.951 17.627 1.00 93.88 298 THR A N 1
ATOM 2277 C CA . THR A 1 298 ? -23.059 -10.105 17.758 1.00 93.88 298 THR A CA 1
ATOM 2278 C C . THR A 1 298 ? -22.679 -10.629 16.376 1.00 93.88 298 THR A C 1
ATOM 2280 O O . THR A 1 298 ? -23.548 -10.738 15.512 1.00 93.88 298 THR A O 1
ATOM 2283 N N . SER A 1 299 ? -21.406 -10.958 16.162 1.00 95.56 299 SER A N 1
ATOM 2284 C CA . SER A 1 299 ? -20.955 -11.655 14.957 1.00 95.56 299 SER A CA 1
ATOM 2285 C C . SER A 1 299 ? -21.355 -13.135 14.965 1.00 95.56 299 SER A C 1
ATOM 2287 O O . SER A 1 299 ? -21.696 -13.703 16.004 1.00 95.56 299 SER A O 1
ATOM 2289 N N . ASP A 1 300 ? -21.259 -13.803 13.814 1.00 94.69 300 ASP A N 1
ATOM 2290 C CA . ASP A 1 300 ? -21.394 -15.264 13.731 1.00 94.69 300 ASP A CA 1
ATOM 2291 C C . ASP A 1 300 ? -20.190 -16.020 14.325 1.00 94.69 300 ASP A C 1
ATOM 2293 O O . ASP A 1 300 ? -20.274 -17.225 14.540 1.00 94.69 300 ASP A O 1
ATOM 2297 N N . ARG A 1 301 ? -19.107 -15.308 14.673 1.00 94.69 301 ARG A N 1
ATOM 2298 C CA . ARG A 1 301 ? -17.981 -15.817 15.479 1.00 94.69 301 ARG A CA 1
ATOM 2299 C C . ARG A 1 301 ? -18.187 -15.639 16.985 1.00 94.69 301 ARG A C 1
ATOM 2301 O O . ARG A 1 301 ? -17.362 -16.083 17.774 1.00 94.69 301 ARG A O 1
ATOM 2308 N N . GLY A 1 302 ? -19.299 -15.027 17.397 1.00 94.69 302 GLY A N 1
ATOM 2309 C CA . GLY A 1 302 ? -19.639 -14.825 18.803 1.00 94.69 302 GLY A CA 1
ATOM 2310 C C . GLY A 1 302 ? -19.059 -13.556 19.431 1.00 94.69 302 GLY A C 1
ATOM 2311 O O . GLY A 1 302 ? -19.287 -13.337 20.616 1.00 94.69 302 GLY A O 1
ATOM 2312 N N . THR A 1 303 ? -18.379 -12.688 18.681 1.00 96.44 303 THR A N 1
ATOM 2313 C CA . THR A 1 303 ? -17.945 -11.375 19.185 1.00 96.44 303 THR A CA 1
ATOM 2314 C C . THR A 1 303 ? -19.166 -10.492 19.413 1.00 96.44 303 THR A C 1
ATOM 2316 O O . THR A 1 303 ? -19.885 -10.176 18.464 1.00 96.44 303 THR A O 1
ATOM 2319 N N . VAL A 1 304 ? -19.410 -10.059 20.648 1.00 95.56 304 VAL A N 1
ATOM 2320 C CA . VAL A 1 304 ? -20.352 -8.971 20.931 1.00 95.56 304 VAL A CA 1
ATOM 2321 C C . VAL A 1 304 ? -19.647 -7.644 20.688 1.00 95.56 304 VAL A C 1
ATOM 2323 O O . VAL A 1 304 ? -18.521 -7.443 21.135 1.00 95.56 304 VAL A O 1
ATOM 2326 N N . MET A 1 305 ? -20.332 -6.733 20.003 1.00 94.88 305 MET A N 1
ATOM 2327 C CA . MET A 1 305 ? -19.906 -5.353 19.815 1.00 94.88 305 MET A CA 1
ATOM 2328 C C . MET A 1 305 ? -20.953 -4.417 20.405 1.00 94.88 305 MET A C 1
ATOM 2330 O O . MET A 1 305 ? -22.082 -4.387 19.914 1.00 94.88 305 MET A O 1
ATOM 2334 N N . GLN A 1 306 ? -20.564 -3.635 21.412 1.00 94.81 306 GLN A N 1
ATOM 2335 C CA . GLN A 1 306 ? -21.264 -2.408 21.788 1.00 94.81 306 GLN A CA 1
ATOM 2336 C C . GLN A 1 306 ? -20.549 -1.248 21.092 1.00 94.81 306 GLN A C 1
ATOM 2338 O O . GLN A 1 306 ? -19.418 -0.917 21.443 1.00 94.81 306 GLN A O 1
ATOM 2343 N N . ASP A 1 307 ? -21.191 -0.649 20.096 1.00 93.56 307 ASP A N 1
ATOM 2344 C CA . ASP A 1 307 ? -20.627 0.460 19.326 1.00 93.56 307 ASP A CA 1
ATOM 2345 C C . ASP A 1 307 ? -21.374 1.759 19.636 1.00 93.56 307 ASP A C 1
ATOM 2347 O O . ASP A 1 307 ? -22.597 1.766 19.814 1.00 93.56 307 ASP A O 1
ATOM 2351 N N . VAL A 1 308 ? -20.615 2.846 19.769 1.00 94.06 308 VAL A N 1
ATOM 2352 C CA . VAL A 1 308 ? -21.049 4.087 20.411 1.00 94.06 308 VAL A CA 1
ATOM 2353 C C . VAL A 1 308 ? -20.549 5.281 19.608 1.00 94.06 308 VAL A C 1
ATOM 2355 O O . VAL A 1 308 ? -19.350 5.510 19.484 1.00 94.06 308 VAL A O 1
ATOM 2358 N N . THR A 1 309 ? -21.474 6.085 19.093 1.00 94.06 309 THR A N 1
ATOM 2359 C CA . THR A 1 309 ? -21.187 7.372 18.451 1.00 94.06 309 THR A CA 1
ATOM 2360 C C . THR A 1 309 ? -21.861 8.481 19.251 1.00 94.06 309 THR A C 1
ATOM 2362 O O . THR A 1 309 ? -23.083 8.638 19.213 1.00 94.06 309 THR A O 1
ATOM 2365 N N . LEU A 1 310 ? -21.063 9.254 19.983 1.00 93.69 310 LEU A N 1
ATOM 2366 C CA . LEU A 1 310 ? -21.498 10.422 20.748 1.00 93.69 310 LEU A CA 1
ATOM 2367 C C . LEU A 1 310 ? -21.029 11.688 20.028 1.00 93.69 310 LEU A C 1
ATOM 2369 O O . LEU A 1 310 ? -19.839 11.828 19.767 1.00 93.69 310 LEU A O 1
ATOM 2373 N N . TYR A 1 311 ? -21.927 12.628 19.744 1.00 92.75 311 TYR A N 1
ATOM 2374 C CA . TYR A 1 311 ? -21.567 13.923 19.156 1.00 92.75 311 TYR A CA 1
ATOM 2375 C C . TYR A 1 311 ? -22.382 15.068 19.750 1.00 92.75 311 TYR A C 1
ATOM 2377 O O . TYR A 1 311 ? -23.475 14.854 20.269 1.00 92.75 311 TYR A O 1
ATOM 2385 N N . ASN A 1 312 ? -21.877 16.299 19.673 1.00 89.00 312 ASN A N 1
ATOM 2386 C CA . ASN A 1 312 ? -22.647 17.488 20.048 1.00 89.00 312 ASN A CA 1
ATOM 2387 C C . ASN A 1 312 ? -23.313 18.092 18.800 1.00 89.00 312 ASN A C 1
ATOM 2389 O O . ASN A 1 312 ? -22.628 18.440 17.839 1.00 89.00 312 ASN A O 1
ATOM 2393 N N . TYR A 1 313 ? -24.641 18.226 18.801 1.00 85.88 313 TYR A N 1
ATOM 2394 C CA . TYR A 1 313 ? -25.390 18.834 17.699 1.00 85.88 313 TYR A CA 1
ATOM 2395 C C . TYR A 1 313 ? -26.466 19.788 18.215 1.00 85.88 313 TYR A C 1
ATOM 2397 O O . TYR A 1 313 ? -27.461 19.390 18.825 1.00 85.88 313 TYR A O 1
ATOM 2405 N N . GLN A 1 314 ? -26.281 21.068 17.913 1.00 80.94 314 GLN A N 1
ATOM 2406 C CA . GLN A 1 314 ? -27.199 22.130 18.286 1.00 80.94 314 GLN A CA 1
ATOM 2407 C C . GLN A 1 314 ? -28.351 22.188 17.279 1.00 80.94 314 GLN A C 1
ATOM 2409 O O . GLN A 1 314 ? -28.212 22.695 16.168 1.00 80.94 314 GLN A O 1
ATOM 2414 N N . THR A 1 315 ? -29.525 21.691 17.668 1.00 79.75 315 THR A N 1
ATOM 2415 C CA . THR A 1 315 ? -30.718 21.662 16.801 1.00 79.75 315 THR A CA 1
ATOM 2416 C C . THR A 1 315 ? -31.235 23.048 16.407 1.00 79.75 315 THR A C 1
ATOM 2418 O O . THR A 1 315 ? -31.862 23.176 15.358 1.00 79.75 315 THR A O 1
ATOM 2421 N N . SER A 1 316 ? -30.957 24.076 17.214 1.00 80.62 316 SER A N 1
ATOM 2422 C CA . SER A 1 316 ? -31.335 25.474 16.975 1.00 80.62 316 SER A CA 1
ATOM 2423 C C . SER A 1 316 ? -30.498 26.154 15.885 1.00 80.62 316 SER A C 1
ATOM 2425 O O . SER A 1 316 ? -31.050 26.878 15.062 1.00 80.62 316 SER A O 1
ATOM 2427 N N . THR A 1 317 ? -29.185 25.910 15.856 1.00 81.50 317 THR A N 1
ATOM 2428 C CA . THR A 1 317 ? -28.246 26.469 14.862 1.00 81.50 317 THR A CA 1
ATOM 2429 C C . THR A 1 317 ? -27.991 25.524 13.684 1.00 81.50 317 THR A C 1
ATOM 2431 O O . THR A 1 317 ? -27.458 25.948 12.663 1.00 81.50 317 THR A O 1
ATOM 2434 N N . GLN A 1 318 ? -28.377 24.250 13.819 1.00 83.50 318 GLN A N 1
ATOM 2435 C CA . GLN A 1 318 ? -28.058 23.131 12.920 1.00 83.50 318 GLN A CA 1
ATOM 2436 C C . GLN A 1 318 ? -26.547 22.858 12.776 1.00 83.50 318 GLN A C 1
ATOM 2438 O O . GLN A 1 318 ? -26.099 22.299 11.776 1.00 83.50 318 GLN A O 1
ATOM 2443 N N . GLN A 1 319 ? -25.753 23.237 13.784 1.00 84.06 319 GLN A N 1
ATOM 2444 C CA . GLN A 1 319 ? -24.293 23.101 13.784 1.00 84.06 319 GLN A CA 1
ATOM 2445 C C . GLN A 1 319 ? -23.804 22.014 14.751 1.00 84.06 319 GLN A C 1
ATOM 2447 O O . GLN A 1 319 ? -24.413 21.744 15.790 1.00 84.06 319 GLN A O 1
ATOM 2452 N N . PHE A 1 320 ? -22.660 21.411 14.420 1.00 85.31 320 PHE A N 1
ATOM 2453 C CA . PHE A 1 320 ? -21.948 20.497 15.311 1.00 85.31 320 PHE A CA 1
ATOM 2454 C C . PHE A 1 320 ? -21.132 21.284 16.336 1.00 85.31 320 PHE A C 1
ATOM 2456 O O . PHE A 1 320 ? -20.133 21.926 15.998 1.00 85.31 320 PHE A O 1
ATOM 2463 N N . GLY A 1 321 ? -21.556 21.212 17.596 1.00 88.81 321 GLY A N 1
ATOM 2464 C CA . GLY A 1 321 ? -20.779 21.723 18.717 1.00 88.81 321 GLY A CA 1
ATOM 2465 C C . GLY A 1 321 ? -19.602 20.807 19.053 1.00 88.81 321 GLY A C 1
ATOM 2466 O O . GLY A 1 321 ? -19.334 19.818 18.371 1.00 88.81 321 GLY A O 1
ATOM 2467 N N . SER A 1 322 ? -18.937 21.119 20.154 1.00 91.56 322 SER A N 1
ATOM 2468 C CA . SER A 1 322 ? -17.790 20.368 20.669 1.00 91.56 322 SER A CA 1
ATOM 2469 C C . SER A 1 322 ? -18.239 19.488 21.836 1.00 91.56 322 SER A C 1
ATOM 2471 O O . SER A 1 322 ? -19.074 19.914 22.642 1.00 91.56 322 SER A O 1
ATOM 2473 N N . ILE A 1 323 ? -17.740 18.257 21.949 1.00 93.38 323 ILE A N 1
ATOM 2474 C CA . ILE A 1 323 ? -18.004 17.442 23.143 1.00 93.38 323 ILE A CA 1
ATOM 2475 C C . ILE A 1 323 ? -17.237 18.028 24.347 1.00 93.38 323 ILE A C 1
ATOM 2477 O O . ILE A 1 323 ? -16.142 18.558 24.162 1.00 93.38 323 ILE A O 1
ATOM 2481 N N . PRO A 1 324 ? -17.783 17.976 25.578 1.00 93.19 324 PRO A N 1
ATOM 2482 C CA . PRO A 1 324 ? -17.097 18.483 26.765 1.00 93.19 324 PRO A CA 1
ATOM 2483 C C . PRO A 1 324 ? -15.667 17.943 26.932 1.00 93.19 324 PRO A C 1
ATOM 2485 O O . PRO A 1 324 ? -15.475 16.741 27.110 1.00 93.19 324 PRO A O 1
ATOM 2488 N N . ASN A 1 325 ? -14.679 18.842 26.926 1.00 94.06 325 ASN A N 1
ATOM 2489 C CA . ASN A 1 325 ? -13.286 18.508 27.228 1.00 94.06 325 ASN A CA 1
ATOM 2490 C C . ASN A 1 325 ? -13.119 18.045 28.690 1.00 94.06 325 ASN A C 1
ATOM 2492 O O . ASN A 1 325 ? -13.869 18.453 29.582 1.00 94.06 325 ASN A O 1
ATOM 2496 N N . GLY A 1 326 ? -12.091 17.232 28.930 1.00 95.56 326 GLY A N 1
ATOM 2497 C CA . GLY A 1 326 ? -11.693 16.707 30.234 1.00 95.56 326 GLY A CA 1
ATOM 2498 C C . GLY A 1 326 ? -11.791 15.183 30.334 1.00 95.56 326 GLY A C 1
ATOM 2499 O O . GLY A 1 326 ? -11.905 14.464 29.337 1.00 95.56 326 GLY A O 1
ATOM 2500 N N . LYS A 1 327 ? -11.748 14.689 31.574 1.00 97.06 327 LYS A N 1
ATOM 2501 C CA . LYS A 1 327 ? -11.790 13.261 31.900 1.00 97.06 327 LYS A CA 1
ATOM 2502 C C . LYS A 1 327 ? -13.222 12.721 31.844 1.00 97.06 327 LYS A C 1
ATOM 2504 O O . LYS A 1 327 ? -13.998 12.886 32.784 1.00 97.06 327 LYS A O 1
ATOM 2509 N N . TRP A 1 328 ? -13.544 12.024 30.764 1.00 97.50 328 TRP A N 1
ATOM 2510 C CA . TRP A 1 328 ? -14.680 11.111 30.695 1.00 97.50 328 TRP A CA 1
ATOM 2511 C C . TRP A 1 328 ? -14.350 9.811 31.430 1.00 97.50 328 TRP A C 1
ATOM 2513 O O . TRP A 1 328 ? -13.186 9.474 31.661 1.00 97.50 328 TRP A O 1
ATOM 2523 N N . THR A 1 329 ? -15.379 9.076 31.838 1.00 98.06 329 THR A N 1
ATOM 2524 C CA . THR A 1 329 ? -15.211 7.846 32.620 1.00 98.06 329 THR A CA 1
ATOM 2525 C C . THR A 1 329 ? -16.154 6.758 32.119 1.00 98.06 329 THR A C 1
ATOM 2527 O O . THR A 1 329 ? -17.365 6.954 32.115 1.00 98.06 329 THR A O 1
ATOM 2530 N N . LEU A 1 330 ? -15.603 5.617 31.704 1.00 98.19 330 LEU A N 1
ATOM 2531 C CA . LEU A 1 330 ? -16.344 4.417 31.325 1.00 98.19 330 LEU A CA 1
ATOM 2532 C C . LEU A 1 330 ? -16.437 3.481 32.534 1.00 98.19 330 LEU A C 1
ATOM 2534 O O . LEU A 1 330 ? -15.453 2.846 32.911 1.00 98.19 330 LEU A O 1
ATOM 2538 N N . THR A 1 331 ? -17.623 3.387 33.126 1.00 98.31 331 THR A N 1
ATOM 2539 C CA . THR A 1 331 ? -17.946 2.384 34.146 1.00 98.31 331 THR A CA 1
ATOM 2540 C C . THR A 1 331 ? -18.452 1.116 33.464 1.00 98.31 331 THR A C 1
ATOM 2542 O O . THR A 1 331 ? -19.292 1.181 32.564 1.00 98.31 331 THR A O 1
ATOM 2545 N N . ILE A 1 332 ? -17.938 -0.031 33.901 1.00 97.62 332 ILE A N 1
ATOM 2546 C CA . ILE A 1 332 ? -18.198 -1.368 33.369 1.00 97.62 332 ILE A CA 1
ATOM 2547 C C . ILE A 1 332 ? -18.721 -2.232 34.517 1.00 97.62 332 ILE A C 1
ATOM 2549 O O . ILE A 1 332 ? -18.014 -2.437 35.504 1.00 97.62 332 ILE A O 1
ATOM 2553 N N . GLU A 1 333 ? -19.933 -2.759 34.380 1.00 97.44 333 GLU A N 1
ATOM 2554 C CA . GLU A 1 333 ? -20.452 -3.812 35.257 1.00 97.44 333 GLU A CA 1
ATOM 2555 C C . GLU A 1 333 ? -20.092 -5.175 34.656 1.00 97.44 333 GLU A C 1
ATOM 2557 O O . GLU A 1 333 ? -20.435 -5.459 33.503 1.00 97.44 333 GLU A O 1
ATOM 2562 N N . GLY A 1 334 ? -19.386 -6.001 35.433 1.00 95.19 334 GLY A N 1
ATOM 2563 C CA . GLY A 1 334 ? -19.016 -7.365 35.064 1.00 95.19 334 GLY A CA 1
ATOM 2564 C C . GLY A 1 334 ? -20.213 -8.316 35.009 1.00 95.19 334 GLY A C 1
ATOM 2565 O O . GLY A 1 334 ? -21.232 -8.104 35.669 1.00 95.19 334 GLY A O 1
ATOM 2566 N N . ASP A 1 335 ? -20.069 -9.396 34.242 1.00 94.62 335 ASP A N 1
ATOM 2567 C CA . ASP A 1 335 ? -21.071 -10.462 34.165 1.00 94.62 335 ASP A CA 1
ATOM 2568 C C . ASP A 1 335 ? -21.290 -11.113 35.553 1.00 94.62 335 ASP A C 1
ATOM 2570 O O . ASP A 1 335 ? -20.346 -11.219 36.341 1.00 94.62 335 ASP A O 1
ATOM 2574 N N . PRO A 1 336 ? -22.511 -11.552 35.911 1.00 92.44 336 PRO A N 1
ATOM 2575 C CA . PRO A 1 336 ? -22.774 -12.158 37.217 1.00 92.44 336 PRO A CA 1
ATOM 2576 C C . PRO A 1 336 ? -22.051 -13.489 37.488 1.00 92.44 336 PRO A C 1
ATOM 2578 O O . PRO A 1 336 ? -22.028 -13.907 38.646 1.00 92.44 336 PRO A O 1
ATOM 2581 N N . ASN A 1 337 ? -21.496 -14.173 36.484 1.00 93.38 337 ASN A N 1
ATOM 2582 C CA . ASN A 1 337 ? -20.971 -15.538 36.608 1.00 93.38 337 ASN A CA 1
ATOM 2583 C C . ASN A 1 337 ? -19.570 -15.751 36.016 1.00 93.38 337 ASN A C 1
ATOM 2585 O O . ASN A 1 337 ? -18.879 -16.653 36.487 1.00 93.38 337 ASN A O 1
ATOM 2589 N N . VAL A 1 338 ? -19.152 -14.982 35.002 1.00 94.44 338 VAL A N 1
ATOM 2590 C CA . VAL A 1 338 ? -17.869 -15.200 34.304 1.00 94.44 338 VAL A CA 1
ATOM 2591 C C . VAL A 1 338 ? -16.986 -13.959 34.217 1.00 94.44 338 VAL A C 1
ATOM 2593 O O . VAL A 1 338 ? -17.467 -12.837 34.079 1.00 94.44 338 VAL A O 1
ATOM 2596 N N . ASP A 1 339 ? -15.672 -14.177 34.246 1.00 95.06 339 ASP A N 1
ATOM 2597 C CA . ASP A 1 339 ? -14.695 -13.138 33.938 1.00 95.06 339 ASP A CA 1
ATOM 2598 C C . ASP A 1 339 ? -14.638 -12.925 32.415 1.00 95.06 339 ASP A C 1
ATOM 2600 O O . ASP A 1 339 ? -14.541 -13.884 31.648 1.00 95.06 339 ASP A O 1
ATOM 2604 N N . VAL A 1 340 ? -14.664 -11.670 31.966 1.00 96.00 340 VAL A N 1
ATOM 2605 C CA . VAL A 1 340 ? -14.774 -11.309 30.544 1.00 96.00 340 VAL A CA 1
ATOM 2606 C C . VAL A 1 340 ? -13.551 -10.515 30.096 1.00 96.00 340 VAL A C 1
ATOM 2608 O O . VAL A 1 340 ? -13.246 -9.474 30.675 1.00 96.00 340 VAL A O 1
ATOM 2611 N N . LEU A 1 341 ? -12.875 -10.955 29.033 1.00 96.00 341 LEU A N 1
ATOM 2612 C CA . LEU A 1 341 ? -11.847 -10.145 28.376 1.00 96.00 341 LEU A CA 1
ATOM 2613 C C . LEU A 1 341 ? -12.520 -9.098 27.477 1.00 96.00 341 LEU A C 1
ATOM 2615 O O . LEU A 1 341 ? -13.227 -9.449 26.530 1.00 96.00 341 LEU A O 1
ATOM 2619 N N . LEU A 1 342 ? -12.307 -7.820 27.786 1.00 97.56 342 LEU A N 1
ATOM 2620 C CA . LEU A 1 342 ? -12.889 -6.680 27.086 1.00 97.56 342 LEU A CA 1
ATOM 2621 C C . LEU A 1 342 ? -11.806 -5.883 26.354 1.00 97.56 342 LEU A C 1
ATOM 2623 O O . LEU A 1 342 ? -10.877 -5.364 26.976 1.00 97.56 342 LEU A O 1
ATOM 2627 N N . HIS A 1 343 ? -11.976 -5.723 25.044 1.00 98.25 343 HIS A N 1
ATOM 2628 C CA . HIS A 1 343 ? -11.266 -4.723 24.254 1.00 98.25 343 HIS A CA 1
ATOM 2629 C C . HIS A 1 343 ? -12.115 -3.451 24.185 1.00 98.25 343 HIS A C 1
ATOM 2631 O O . HIS A 1 343 ? -13.334 -3.530 24.011 1.00 98.25 343 HIS A O 1
ATOM 2637 N N . GLY A 1 344 ? -11.484 -2.280 24.225 1.00 98.00 344 GLY A N 1
ATOM 2638 C CA . GLY A 1 344 ? -12.142 -1.025 23.870 1.00 98.00 344 GLY A CA 1
ATOM 2639 C C . GLY A 1 344 ? -11.288 -0.190 22.935 1.00 98.00 344 GLY A C 1
ATOM 2640 O O . GLY A 1 344 ? -10.145 0.116 23.255 1.00 98.00 344 GLY A O 1
ATOM 2641 N N . TYR A 1 345 ? -11.850 0.176 21.787 1.00 98.38 345 TYR A N 1
ATOM 2642 C CA . TYR A 1 345 ? -11.214 0.970 20.739 1.00 98.38 345 TYR A CA 1
ATOM 2643 C C . TYR A 1 345 ? -11.883 2.340 20.640 1.00 98.38 345 TYR A C 1
ATOM 2645 O O . TYR A 1 345 ? -13.102 2.433 20.790 1.00 98.38 345 TYR A O 1
ATOM 2653 N N . ILE A 1 346 ? -11.116 3.400 20.375 1.00 97.69 346 ILE A N 1
ATOM 2654 C CA . ILE A 1 346 ? -11.652 4.765 20.303 1.00 97.69 346 ILE A CA 1
ATOM 2655 C C . ILE A 1 346 ? -11.125 5.564 19.106 1.00 97.69 346 ILE A C 1
ATOM 2657 O O . ILE A 1 346 ? -9.985 5.401 18.667 1.00 97.69 346 ILE A O 1
ATOM 2661 N N . ALA A 1 347 ? -11.974 6.429 18.560 1.00 97.19 347 ALA A N 1
ATOM 2662 C CA . ALA A 1 347 ? -11.662 7.369 17.494 1.00 97.19 347 ALA A CA 1
ATOM 2663 C C . ALA A 1 347 ? -12.463 8.677 17.644 1.00 97.19 347 ALA A C 1
ATOM 2665 O O . ALA A 1 347 ? -13.385 8.788 18.454 1.00 97.19 347 ALA A O 1
ATOM 2666 N N . ASP A 1 348 ? -12.096 9.661 16.831 1.00 95.62 348 ASP A N 1
ATOM 2667 C CA . ASP A 1 348 ? -12.673 11.002 16.745 1.00 95.62 348 ASP A CA 1
ATOM 2668 C C . ASP A 1 348 ? -12.487 11.531 15.311 1.00 95.62 348 ASP A C 1
ATOM 2670 O O . ASP A 1 348 ? -11.769 10.921 14.512 1.00 95.62 348 ASP A O 1
ATOM 2674 N N . GLU A 1 349 ? -13.133 12.643 14.950 1.00 92.12 349 GLU A N 1
ATOM 2675 C CA . GLU A 1 349 ? -13.064 13.164 13.576 1.00 92.12 349 GLU A CA 1
ATOM 2676 C C . GLU A 1 349 ? -11.787 13.956 13.238 1.00 92.12 349 GLU A C 1
ATOM 2678 O O . GLU A 1 349 ? -11.586 14.300 12.072 1.00 92.12 349 GLU A O 1
ATOM 2683 N N . ALA A 1 350 ? -10.932 14.261 14.220 1.00 91.44 350 ALA A N 1
ATOM 2684 C CA . ALA A 1 350 ? -9.849 15.236 14.079 1.00 91.44 350 ALA A CA 1
ATOM 2685 C C . ALA A 1 350 ? -8.449 14.605 13.985 1.00 91.44 350 ALA A C 1
ATOM 2687 O O . ALA A 1 350 ? -7.596 15.088 13.241 1.00 91.44 350 ALA A O 1
ATOM 2688 N N . SER A 1 351 ? -8.192 13.532 14.734 1.00 92.44 351 SER A N 1
ATOM 2689 C CA . SER A 1 351 ? -6.840 13.002 14.958 1.00 92.44 351 SER A CA 1
ATOM 2690 C C . SER A 1 351 ? -6.407 11.892 13.999 1.00 92.44 351 SER A C 1
ATOM 2692 O O . SER A 1 351 ? -5.211 11.650 13.849 1.00 92.44 351 SER A O 1
ATOM 2694 N N . SER A 1 352 ? -7.337 11.218 13.313 1.00 91.31 352 SER A N 1
ATOM 2695 C CA . SER A 1 352 ? -7.009 10.115 12.394 1.00 91.31 352 SER A CA 1
ATOM 2696 C C . SER A 1 352 ? -6.122 9.051 13.081 1.00 91.31 352 SER A C 1
ATOM 2698 O O . SER A 1 352 ? -6.547 8.452 14.071 1.00 91.31 352 SER A O 1
ATOM 2700 N N . TRP A 1 353 ? -4.896 8.817 12.607 1.00 92.75 353 TRP A N 1
ATOM 2701 C CA . TRP A 1 353 ? -3.953 7.840 13.167 1.00 92.75 353 TRP A CA 1
ATOM 2702 C C . TRP A 1 353 ? -3.235 8.281 14.452 1.00 92.75 353 TRP A C 1
ATOM 2704 O O . TRP A 1 353 ? -2.828 7.426 15.236 1.00 92.75 353 TRP A O 1
ATOM 2714 N N . VAL A 1 354 ? -3.070 9.587 14.694 1.00 91.50 354 VAL A N 1
ATOM 2715 C CA . VAL A 1 354 ? -2.322 10.084 15.865 1.00 91.50 354 VAL A CA 1
ATOM 2716 C C . VAL A 1 354 ? -3.192 10.101 17.126 1.00 91.50 354 VAL A C 1
ATOM 2718 O O . VAL A 1 354 ? -4.406 9.906 17.056 1.00 91.50 354 VAL A O 1
ATOM 2721 N N . GLN A 1 355 ? -2.588 10.320 18.299 1.00 92.94 355 GLN A N 1
ATOM 2722 C CA . GLN A 1 355 ? -3.329 10.440 19.560 1.00 92.94 355 GLN A CA 1
ATOM 2723 C C . GLN A 1 355 ? -4.358 11.585 19.473 1.00 92.94 355 GLN A C 1
ATOM 2725 O O . GLN A 1 355 ? -3.998 12.732 19.209 1.00 92.94 355 GLN A O 1
ATOM 2730 N N . GLY A 1 356 ? -5.630 11.266 19.708 1.00 95.19 356 GLY A N 1
ATOM 2731 C CA . GLY A 1 356 ? -6.743 12.219 19.766 1.00 95.19 356 GLY A CA 1
ATOM 2732 C C . GLY A 1 356 ? -7.468 12.063 21.088 1.00 95.19 356 GLY A C 1
ATOM 2733 O O . GLY A 1 356 ? -6.843 12.220 22.133 1.00 95.19 356 GLY A O 1
ATOM 2734 N N . ILE A 1 357 ? -8.734 11.646 21.055 1.00 97.31 357 ILE A N 1
ATOM 2735 C CA . ILE A 1 357 ? -9.363 11.039 22.237 1.00 97.31 357 ILE A CA 1
ATOM 2736 C C . ILE A 1 357 ? -8.629 9.721 22.552 1.00 97.31 357 ILE A C 1
ATOM 2738 O O . ILE A 1 357 ? -8.328 8.948 21.638 1.00 97.31 357 ILE A O 1
ATOM 2742 N N . TYR A 1 358 ? -8.302 9.472 23.826 1.00 97.00 358 TYR A N 1
ATOM 2743 C CA . TYR A 1 358 ? -7.428 8.355 24.219 1.00 97.00 358 TYR A CA 1
ATOM 2744 C C . TYR A 1 358 ? -7.748 7.745 25.595 1.00 97.00 358 TYR A C 1
ATOM 2746 O O . TYR A 1 358 ? -8.385 8.374 26.442 1.00 97.00 358 TYR A O 1
ATOM 2754 N N . PHE A 1 359 ? -7.259 6.524 25.834 1.00 97.81 359 PHE A N 1
ATOM 2755 C CA . PHE A 1 359 ? -7.289 5.858 27.143 1.00 97.81 359 PHE A CA 1
ATOM 2756 C C . PHE A 1 359 ? -5.970 6.084 27.898 1.00 97.81 359 PHE A C 1
ATOM 2758 O O . PHE A 1 359 ? -4.895 6.061 27.297 1.00 97.81 359 PHE A O 1
ATOM 2765 N N . SER A 1 360 ? -6.020 6.300 29.218 1.00 94.69 360 SER A N 1
ATOM 2766 C CA . SER A 1 360 ? -4.814 6.546 30.038 1.00 94.69 360 SER A CA 1
ATOM 2767 C C . SER A 1 360 ? -4.424 5.405 30.985 1.00 94.69 360 SER A C 1
ATOM 2769 O O . SER A 1 360 ? -3.328 5.442 31.542 1.00 94.69 360 SER A O 1
ATOM 2771 N N . SER A 1 361 ? -5.258 4.369 31.120 1.00 94.88 361 SER A N 1
ATOM 2772 C CA . SER A 1 361 ? -4.917 3.098 31.771 1.00 94.88 361 SER A CA 1
ATOM 2773 C C . SER A 1 361 ? -5.197 1.923 30.834 1.00 94.88 361 SER A C 1
ATOM 2775 O O . SER A 1 361 ? -5.945 2.064 29.869 1.00 94.88 361 SER A O 1
ATOM 2777 N N . ASP A 1 362 ? -4.579 0.772 31.119 1.00 96.31 362 ASP A N 1
ATOM 2778 C CA . ASP A 1 362 ? -4.866 -0.520 30.467 1.00 96.31 362 ASP A CA 1
ATOM 2779 C C . ASP A 1 362 ? -4.678 -0.541 28.934 1.00 96.31 362 ASP A C 1
ATOM 2781 O O . ASP A 1 362 ? -5.161 -1.437 28.239 1.00 96.31 362 ASP A O 1
ATOM 2785 N N . VAL A 1 363 ? -3.937 0.443 28.414 1.00 97.25 363 VAL A N 1
ATOM 2786 C CA . VAL A 1 363 ? -3.535 0.552 27.010 1.00 97.25 363 VAL A CA 1
ATOM 2787 C C . VAL A 1 363 ? -2.616 -0.605 26.641 1.00 97.25 363 VAL A C 1
ATOM 2789 O O . VAL A 1 363 ? -1.646 -0.880 27.350 1.00 97.25 363 VAL A O 1
ATOM 2792 N N . VAL A 1 364 ? -2.879 -1.230 25.494 1.00 95.81 364 VAL A N 1
ATOM 2793 C CA . VAL A 1 364 ? -1.984 -2.223 24.891 1.00 95.81 364 VAL A CA 1
ATOM 2794 C C . VAL A 1 364 ? -1.671 -1.859 23.441 1.00 95.81 364 VAL A C 1
ATOM 2796 O O . VAL A 1 364 ? -2.373 -1.080 22.806 1.00 95.81 364 VAL A O 1
ATOM 2799 N N . GLU A 1 365 ? -0.574 -2.418 22.936 1.00 94.50 365 GLU A N 1
ATOM 2800 C CA . GLU A 1 365 ? -0.027 -2.132 21.601 1.00 94.50 365 GLU A CA 1
ATOM 2801 C C . GLU A 1 365 ? -0.080 -3.367 20.670 1.00 94.50 365 GLU A C 1
ATOM 2803 O O . GLU A 1 365 ? 0.550 -3.388 19.608 1.00 94.50 365 GLU A O 1
ATOM 2808 N N . ASP A 1 366 ? -0.787 -4.410 21.113 1.00 94.12 366 ASP A N 1
ATOM 2809 C CA . ASP A 1 366 ? -1.199 -5.611 20.371 1.00 94.12 366 ASP A CA 1
ATOM 2810 C C . ASP A 1 366 ? -2.679 -5.445 19.955 1.00 94.12 366 ASP A C 1
ATOM 2812 O O . ASP A 1 366 ? -3.373 -4.597 20.507 1.00 94.12 366 ASP A O 1
ATOM 2816 N N . TYR A 1 367 ? -3.194 -6.272 19.038 1.00 96.81 367 TYR A N 1
ATOM 2817 C CA . TYR A 1 367 ? -4.589 -6.204 18.545 1.00 96.81 367 TYR A CA 1
ATOM 2818 C C . TYR A 1 367 ? -4.968 -4.897 17.816 1.00 96.81 367 TYR A C 1
ATOM 2820 O O . TYR A 1 367 ? -6.140 -4.559 17.676 1.00 96.81 367 TYR A O 1
ATOM 2828 N N . LEU A 1 368 ? -3.979 -4.170 17.293 1.00 96.56 368 LEU A N 1
ATOM 2829 C CA . LEU A 1 368 ? -4.156 -2.896 16.586 1.00 96.56 368 LEU A CA 1
ATOM 2830 C C . LEU A 1 368 ? -4.339 -3.039 15.065 1.00 96.56 368 LEU A C 1
ATOM 2832 O O . LEU A 1 368 ? -4.492 -2.032 14.367 1.00 96.56 368 LEU A O 1
ATOM 2836 N N . ALA A 1 369 ? -4.273 -4.261 14.536 1.00 96.00 369 ALA A N 1
ATOM 2837 C CA . ALA A 1 369 ? -4.497 -4.561 13.128 1.00 96.00 369 ALA A CA 1
ATOM 2838 C C . ALA A 1 369 ? -5.955 -4.253 12.731 1.00 96.00 369 ALA A C 1
ATOM 2840 O O . ALA A 1 369 ? -6.902 -4.859 13.227 1.00 96.00 369 ALA A O 1
ATOM 2841 N N . ALA A 1 370 ? -6.133 -3.269 11.851 1.00 96.06 370 ALA A N 1
ATOM 2842 C CA . ALA A 1 370 ? -7.431 -2.699 11.510 1.00 96.06 370 ALA A CA 1
ATOM 2843 C C . ALA A 1 370 ? -8.183 -3.517 10.444 1.00 96.06 370 ALA A C 1
ATOM 2845 O O . ALA A 1 370 ? -7.578 -4.110 9.549 1.00 96.06 370 ALA A O 1
ATOM 2846 N N . TRP A 1 371 ? -9.516 -3.476 10.466 1.00 96.75 371 TRP A N 1
ATOM 2847 C CA . TRP A 1 371 ? -10.359 -3.982 9.376 1.00 96.75 371 TRP A CA 1
ATOM 2848 C C . TRP A 1 371 ? -9.992 -3.278 8.059 1.00 96.75 371 TRP A C 1
ATOM 2850 O O . TRP A 1 371 ? -9.926 -2.048 8.078 1.00 96.75 371 TRP A O 1
ATOM 2860 N N . PRO A 1 372 ? -9.797 -3.984 6.926 1.00 96.44 372 PRO A N 1
ATOM 2861 C CA . PRO A 1 372 ? -10.087 -5.400 6.696 1.00 96.44 372 PRO A CA 1
ATOM 2862 C C . PRO A 1 372 ? -8.880 -6.354 6.830 1.00 96.44 372 PRO A C 1
ATOM 2864 O O . PRO A 1 372 ? -9.006 -7.510 6.441 1.00 96.44 372 PRO A O 1
ATOM 2867 N N . SER A 1 373 ? -7.729 -5.939 7.384 1.00 97.19 373 SER A N 1
ATOM 2868 C CA . SER A 1 373 ? -6.588 -6.857 7.626 1.00 97.19 373 SER A CA 1
ATOM 2869 C C . SER A 1 373 ? -6.902 -7.990 8.615 1.00 97.19 373 SER A C 1
ATOM 2871 O O . SER A 1 373 ? -6.195 -8.989 8.665 1.00 97.19 373 SER A O 1
ATOM 2873 N N . THR A 1 374 ? -8.016 -7.866 9.338 1.00 97.50 374 THR A N 1
ATOM 2874 C CA . THR A 1 374 ? -8.638 -8.893 10.177 1.00 97.50 374 THR A CA 1
ATOM 2875 C C . THR A 1 374 ? -9.358 -10.005 9.395 1.00 97.50 374 THR A C 1
ATOM 2877 O O . THR A 1 374 ? -9.759 -11.002 9.999 1.00 97.50 374 THR A O 1
ATOM 2880 N N . ALA A 1 375 ? -9.498 -9.894 8.068 1.00 97.50 375 ALA A N 1
ATOM 2881 C CA . ALA A 1 375 ? -10.035 -10.954 7.213 1.00 97.50 375 ALA A CA 1
ATOM 2882 C C . ALA A 1 375 ? -9.172 -12.225 7.244 1.00 97.50 375 ALA A C 1
ATOM 2884 O O . ALA A 1 375 ? -7.943 -12.148 7.240 1.00 97.50 375 ALA A O 1
ATOM 2885 N N . ASP A 1 376 ? -9.812 -13.400 7.205 1.00 96.25 376 ASP A N 1
ATOM 2886 C CA . ASP A 1 376 ? -9.091 -14.675 7.135 1.00 96.25 376 ASP A CA 1
ATOM 2887 C C . ASP A 1 376 ? -8.144 -14.695 5.931 1.00 96.25 376 ASP A C 1
ATOM 2889 O O . ASP A 1 376 ? -8.549 -14.446 4.793 1.00 96.25 376 ASP A O 1
ATOM 2893 N N . HIS A 1 377 ? -6.883 -15.028 6.197 1.00 91.81 377 HIS A N 1
ATOM 2894 C CA . HIS A 1 377 ? -5.825 -15.186 5.203 1.00 91.81 377 HIS A CA 1
ATOM 2895 C C . HIS A 1 377 ? -5.513 -13.953 4.332 1.00 91.81 377 HIS A C 1
ATOM 2897 O O . HIS A 1 377 ? -4.703 -14.098 3.421 1.00 91.81 377 HIS A O 1
ATOM 2903 N N . CYS A 1 378 ? -6.048 -12.744 4.575 1.00 96.56 378 CYS A N 1
ATOM 2904 C CA . CYS A 1 378 ? -5.499 -11.562 3.892 1.00 96.56 378 CYS A CA 1
ATOM 2905 C C . CYS A 1 378 ? -4.029 -11.379 4.302 1.00 96.56 378 CYS A C 1
ATOM 2907 O O . CYS A 1 378 ? -3.680 -11.597 5.464 1.00 96.56 378 CYS A O 1
ATOM 2909 N N . ILE A 1 379 ? -3.152 -10.975 3.375 1.00 98.38 379 ILE A N 1
ATOM 2910 C CA . ILE A 1 379 ? -1.756 -10.688 3.724 1.00 98.38 379 ILE A CA 1
ATOM 2911 C C . ILE A 1 379 ? -1.735 -9.386 4.530 1.00 98.38 379 ILE A C 1
ATOM 2913 O O . ILE A 1 379 ? -1.714 -8.301 3.951 1.00 98.38 379 ILE A O 1
ATOM 2917 N N . GLY A 1 380 ? -1.770 -9.497 5.859 1.00 98.06 380 GLY A N 1
ATOM 2918 C CA . GLY A 1 380 ? -1.559 -8.387 6.783 1.00 98.06 380 GLY A CA 1
ATOM 2919 C C . GLY A 1 380 ? -0.117 -7.891 6.704 1.00 98.06 380 GLY A C 1
ATOM 2920 O O . GLY A 1 380 ? 0.805 -8.637 7.048 1.00 98.06 380 GLY A O 1
ATOM 2921 N N . VAL A 1 381 ? 0.073 -6.649 6.244 1.00 98.62 381 VAL A N 1
ATOM 2922 C CA . VAL A 1 381 ? 1.394 -6.032 6.035 1.00 98.62 381 VAL A CA 1
ATOM 2923 C C . VAL A 1 381 ? 1.696 -4.964 7.085 1.00 98.62 381 VAL A C 1
ATOM 2925 O O . VAL A 1 381 ? 1.009 -3.942 7.151 1.00 98.62 381 VAL A O 1
ATOM 2928 N N . GLY A 1 382 ? 2.763 -5.185 7.860 1.00 97.81 382 GLY A N 1
ATOM 2929 C CA . GLY A 1 382 ? 3.366 -4.180 8.743 1.00 97.81 382 GLY A CA 1
ATOM 2930 C C . GLY A 1 382 ? 4.491 -3.374 8.069 1.00 97.81 382 GLY A C 1
ATOM 2931 O O . GLY A 1 382 ? 4.981 -3.735 6.996 1.00 97.81 382 GLY A O 1
ATOM 2932 N N . ALA A 1 383 ? 4.923 -2.286 8.710 1.00 97.00 383 ALA A N 1
ATOM 2933 C CA . ALA A 1 383 ? 5.873 -1.314 8.158 1.00 97.00 383 ALA A CA 1
ATOM 2934 C C . ALA A 1 383 ? 7.224 -1.280 8.899 1.00 97.00 383 ALA A C 1
ATOM 2936 O O . ALA A 1 383 ? 7.276 -1.203 10.130 1.00 97.00 383 ALA A O 1
ATOM 2937 N N . TYR A 1 384 ? 8.323 -1.239 8.142 1.00 96.00 384 TYR A N 1
ATOM 2938 C CA . TYR A 1 384 ? 9.668 -0.941 8.651 1.00 96.00 384 TYR A CA 1
ATOM 2939 C C . TYR A 1 384 ? 10.330 0.178 7.836 1.00 96.00 384 TYR A C 1
ATOM 2941 O O . TYR A 1 384 ? 9.996 0.357 6.672 1.00 96.00 384 TYR A O 1
ATOM 2949 N N . THR A 1 385 ? 11.282 0.909 8.417 1.00 94.94 385 THR A N 1
ATOM 2950 C CA . THR A 1 385 ? 11.987 2.017 7.749 1.00 94.94 385 THR A CA 1
ATOM 2951 C C . THR A 1 385 ? 12.695 1.558 6.473 1.00 94.94 385 THR A C 1
ATOM 2953 O O . THR A 1 385 ? 13.694 0.833 6.546 1.00 94.94 385 THR A O 1
ATOM 2956 N N . GLY A 1 386 ? 12.226 2.011 5.307 1.00 92.38 386 GLY A N 1
ATOM 2957 C CA . GLY A 1 386 ? 12.887 1.767 4.022 1.00 92.38 386 GLY A CA 1
ATOM 2958 C C . GLY A 1 386 ? 14.183 2.564 3.859 1.00 92.38 386 GLY A C 1
ATOM 2959 O O . GLY A 1 386 ? 15.196 2.021 3.414 1.00 92.38 386 GLY A O 1
ATOM 2960 N N . ARG A 1 387 ? 14.169 3.836 4.274 1.00 89.44 387 ARG A N 1
ATOM 2961 C CA . ARG A 1 387 ? 15.293 4.790 4.216 1.00 89.44 387 ARG A CA 1
ATOM 2962 C C . ARG A 1 387 ? 15.404 5.606 5.505 1.00 89.44 387 ARG A C 1
ATOM 2964 O O . ARG A 1 387 ? 14.390 6.109 5.983 1.00 89.44 387 ARG A O 1
ATOM 2971 N N . ASP A 1 388 ? 16.612 5.778 6.038 1.00 86.69 388 ASP A N 1
ATOM 2972 C CA . ASP A 1 388 ? 16.892 6.628 7.209 1.00 86.69 388 ASP A CA 1
ATOM 2973 C C . ASP A 1 388 ? 17.576 7.970 6.868 1.00 86.69 388 ASP A C 1
ATOM 2975 O O . ASP A 1 388 ? 17.731 8.830 7.738 1.00 86.69 388 ASP A O 1
ATOM 2979 N N . ASP A 1 389 ? 17.927 8.200 5.599 1.00 84.19 389 ASP A N 1
ATOM 2980 C CA . ASP A 1 389 ? 18.492 9.464 5.123 1.00 84.19 389 ASP A CA 1
ATOM 2981 C C . ASP A 1 389 ? 17.463 10.612 5.077 1.00 84.19 389 ASP A C 1
ATOM 2983 O O . ASP A 1 389 ? 16.252 10.400 5.008 1.00 84.19 389 ASP A O 1
ATOM 2987 N N . LYS A 1 390 ? 17.943 11.863 5.095 1.00 77.88 390 LYS A N 1
ATOM 2988 C CA . LYS A 1 390 ? 17.105 13.053 4.863 1.00 77.88 390 LYS A CA 1
ATOM 2989 C C . LYS A 1 390 ? 16.994 13.330 3.356 1.00 77.88 390 LYS A C 1
ATOM 2991 O O . LYS A 1 390 ? 18.017 13.266 2.682 1.00 77.88 390 LYS A O 1
ATOM 2996 N N . PRO A 1 391 ? 15.813 13.716 2.832 1.00 76.75 391 PRO A N 1
ATOM 2997 C CA . PRO A 1 391 ? 14.573 14.040 3.554 1.00 76.75 391 PRO A CA 1
ATOM 2998 C C . PRO A 1 391 ? 13.703 12.831 3.946 1.00 76.75 391 PRO A C 1
ATOM 3000 O O . PRO A 1 391 ? 12.711 13.015 4.645 1.00 76.75 391 PRO A O 1
ATOM 3003 N N . HIS A 1 392 ? 14.050 11.620 3.507 1.00 77.69 392 HIS A N 1
ATOM 3004 C CA . HIS A 1 392 ? 13.190 10.433 3.534 1.00 77.69 392 HIS A CA 1
ATOM 3005 C C . HIS A 1 392 ? 12.747 9.974 4.926 1.00 77.69 392 HIS A C 1
ATOM 3007 O O . HIS A 1 392 ? 11.632 9.466 5.046 1.00 77.69 392 HIS A O 1
ATOM 3013 N N . SER A 1 393 ? 13.558 10.153 5.973 1.00 69.31 393 SER A N 1
ATOM 3014 C CA . SER A 1 393 ? 13.166 9.801 7.343 1.00 69.31 393 SER A CA 1
ATOM 3015 C C . SER A 1 393 ? 12.625 10.994 8.144 1.00 69.31 393 SER A C 1
ATOM 3017 O O . SER A 1 393 ? 13.404 11.847 8.580 1.00 69.31 393 SER A O 1
ATOM 3019 N N . PRO A 1 394 ? 11.303 11.049 8.406 1.00 62.00 394 PRO A N 1
ATOM 3020 C CA . PRO A 1 394 ? 10.711 11.973 9.374 1.00 62.00 394 PRO A CA 1
ATOM 3021 C C . PRO A 1 394 ? 10.770 11.446 10.822 1.00 62.00 394 PRO A C 1
ATOM 3023 O O . PRO A 1 394 ? 10.388 12.166 11.742 1.00 62.00 394 PRO A O 1
ATOM 3026 N N . GLY A 1 395 ? 11.184 10.188 11.024 1.00 72.31 395 GLY A N 1
ATOM 3027 C CA . GLY A 1 395 ? 11.172 9.489 12.311 1.00 72.31 395 GLY A CA 1
ATOM 3028 C C . GLY A 1 395 ? 12.574 9.152 12.838 1.00 72.31 395 GLY A C 1
ATOM 3029 O O . GLY A 1 395 ? 13.554 9.245 12.097 1.00 72.31 395 GLY A O 1
ATOM 3030 N N . PRO A 1 396 ? 12.689 8.756 14.120 1.00 83.19 396 PRO A N 1
ATOM 3031 C CA . PRO A 1 396 ? 13.961 8.391 14.743 1.00 83.19 396 PRO A CA 1
ATOM 3032 C C . PRO A 1 396 ? 14.438 6.972 14.388 1.00 83.19 396 PRO A C 1
ATOM 3034 O O . PRO A 1 396 ? 15.517 6.578 14.826 1.00 83.19 396 PRO A O 1
ATOM 3037 N N . GLU A 1 397 ? 13.640 6.172 13.673 1.00 90.38 397 GLU A N 1
ATOM 3038 C CA . GLU A 1 397 ? 13.966 4.772 13.394 1.00 90.38 397 GLU A CA 1
ATOM 3039 C C . GLU A 1 397 ? 14.958 4.633 12.227 1.00 90.38 397 GLU A C 1
ATOM 3041 O O . GLU A 1 397 ? 14.749 5.211 11.159 1.00 90.38 397 GLU A O 1
ATOM 3046 N N . VAL A 1 398 ? 16.004 3.821 12.409 1.00 92.12 398 VAL A N 1
ATOM 3047 C CA . VAL A 1 398 ? 17.049 3.571 11.393 1.00 92.12 398 VAL A CA 1
ATOM 3048 C C . VAL A 1 398 ? 16.596 2.576 10.318 1.00 92.12 398 VAL A C 1
ATOM 3050 O O . VAL A 1 398 ? 15.604 1.866 10.498 1.00 92.12 398 VAL A O 1
ATOM 3053 N N . GLN A 1 399 ? 17.321 2.482 9.200 1.00 93.06 399 GLN A N 1
ATOM 3054 C CA . GLN A 1 399 ? 16.970 1.593 8.089 1.00 93.06 399 GLN A CA 1
ATOM 3055 C C . GLN A 1 399 ? 16.815 0.138 8.560 1.00 93.06 399 GLN A C 1
ATOM 3057 O O . GLN A 1 399 ? 17.687 -0.433 9.214 1.00 93.06 399 GLN A O 1
ATOM 3062 N N . GLY A 1 400 ? 15.683 -0.477 8.209 1.00 92.44 400 GLY A N 1
ATOM 3063 C CA . GLY A 1 400 ? 15.332 -1.835 8.623 1.00 92.44 400 GLY A CA 1
ATOM 3064 C C . GLY A 1 400 ? 14.648 -1.953 9.992 1.00 92.44 400 GLY A C 1
ATOM 3065 O O . GLY A 1 400 ? 14.161 -3.038 10.304 1.00 92.44 400 GLY A O 1
ATOM 3066 N N . GLN A 1 401 ? 14.559 -0.899 10.804 1.00 93.69 401 GLN A N 1
ATOM 3067 C CA . GLN A 1 401 ? 13.847 -0.935 12.086 1.00 93.69 401 GLN A CA 1
ATOM 3068 C C . GLN A 1 401 ? 12.319 -0.891 11.883 1.00 93.69 401 GLN A C 1
ATOM 3070 O O . GLN A 1 401 ? 11.831 -0.209 10.984 1.00 93.69 401 GLN A O 1
ATOM 3075 N N . LEU A 1 402 ? 11.545 -1.606 12.713 1.00 94.00 402 LEU A N 1
ATOM 3076 C CA . LEU A 1 402 ? 10.075 -1.532 12.690 1.00 94.00 402 LEU A CA 1
ATOM 3077 C C . LEU A 1 402 ? 9.613 -0.099 12.992 1.00 94.00 402 LEU A C 1
ATOM 3079 O O . LEU A 1 402 ? 10.081 0.499 13.964 1.00 94.00 402 LEU A O 1
ATOM 3083 N N . ARG A 1 403 ? 8.645 0.418 12.230 1.00 93.94 403 ARG A N 1
ATOM 3084 C CA . ARG A 1 403 ? 8.068 1.739 12.498 1.00 93.94 403 ARG A CA 1
ATOM 3085 C C . ARG A 1 403 ? 7.302 1.765 13.816 1.00 93.94 403 ARG A C 1
ATOM 3087 O O . ARG A 1 403 ? 6.521 0.860 14.124 1.00 93.94 403 ARG A O 1
ATOM 3094 N N . GLY A 1 404 ? 7.483 2.842 14.576 1.00 92.81 404 GLY A N 1
ATOM 3095 C CA . GLY A 1 404 ? 6.843 3.063 15.871 1.00 92.81 404 GLY A CA 1
ATOM 3096 C C . GLY A 1 404 ? 5.320 2.974 15.796 1.00 92.81 404 GLY A C 1
ATOM 3097 O O . GLY A 1 404 ? 4.721 2.353 16.667 1.00 92.81 404 GLY A O 1
ATOM 3098 N N . TYR A 1 405 ? 4.733 3.495 14.712 1.00 93.56 405 TYR A N 1
ATOM 3099 C CA . TYR A 1 405 ? 3.288 3.528 14.461 1.00 93.56 405 TYR A CA 1
ATOM 3100 C C . TYR A 1 405 ? 2.686 2.216 13.926 1.00 93.56 405 TYR A C 1
ATOM 3102 O O . TYR A 1 405 ? 1.462 2.091 13.901 1.00 93.56 405 TYR A O 1
ATOM 3110 N N . SER A 1 406 ? 3.493 1.253 13.456 1.00 95.94 406 SER A N 1
ATOM 3111 C CA . SER A 1 406 ? 2.978 0.085 12.721 1.00 95.94 406 SER A CA 1
ATOM 3112 C C . SER A 1 406 ? 2.062 -0.764 13.603 1.00 95.94 406 SER A C 1
ATOM 3114 O O . SER A 1 406 ? 2.515 -1.332 14.601 1.00 95.94 406 SER A O 1
ATOM 3116 N N . SER A 1 407 ? 0.789 -0.886 13.216 1.00 95.94 407 SER A N 1
ATOM 3117 C CA . SER A 1 407 ? -0.168 -1.766 13.888 1.00 95.94 407 SER A CA 1
ATOM 3118 C C . SER A 1 407 ? 0.289 -3.224 13.827 1.00 95.94 407 SER A C 1
ATOM 3120 O O . SER A 1 407 ? 0.754 -3.699 12.787 1.00 95.94 407 SER A O 1
ATOM 3122 N N . GLY A 1 408 ? 0.119 -3.936 14.940 1.00 91.75 408 GLY A N 1
ATOM 3123 C CA . GLY A 1 408 ? 0.348 -5.375 15.055 1.00 91.75 408 GLY A CA 1
ATOM 3124 C C . GLY A 1 408 ? -0.932 -6.137 15.393 1.00 91.75 408 GLY A C 1
ATOM 3125 O O . GLY A 1 408 ? -1.913 -5.555 15.855 1.00 91.75 408 GLY A O 1
ATOM 3126 N N . GLY A 1 409 ? -0.901 -7.445 15.170 1.00 92.56 409 GLY A N 1
ATOM 3127 C CA . GLY A 1 409 ? -1.912 -8.386 15.629 1.00 92.56 409 GLY A CA 1
ATOM 3128 C C . GLY A 1 409 ? -1.699 -8.828 17.092 1.00 92.56 409 GLY A C 1
ATOM 3129 O O . GLY A 1 409 ? -1.108 -8.088 17.884 1.00 92.56 409 GLY A O 1
ATOM 3130 N N . PRO A 1 410 ? -2.166 -10.033 17.469 1.00 95.31 410 PRO A N 1
ATOM 3131 C CA . PRO A 1 410 ? -3.035 -10.896 16.666 1.00 95.31 410 PRO A CA 1
ATOM 3132 C C . PRO A 1 410 ? -4.408 -10.238 16.443 1.00 95.31 410 PRO A C 1
ATOM 3134 O O . PRO A 1 410 ? -4.661 -9.119 16.885 1.00 95.31 410 PRO A O 1
ATOM 3137 N N . ARG A 1 411 ? -5.305 -10.918 15.739 1.00 95.88 411 ARG A N 1
ATOM 3138 C CA . ARG A 1 411 ? -6.723 -10.559 15.683 1.00 95.88 411 ARG A CA 1
ATOM 3139 C C . ARG A 1 411 ? -7.368 -10.734 17.068 1.00 95.88 411 ARG A C 1
ATOM 3141 O O . ARG A 1 411 ? -6.791 -11.402 17.924 1.00 95.88 411 ARG A O 1
ATOM 3148 N N . ILE A 1 412 ? -8.538 -10.139 17.327 1.00 94.75 412 ILE A N 1
ATOM 3149 C CA . ILE A 1 412 ? -9.138 -10.151 18.682 1.00 94.75 412 ILE A CA 1
ATOM 3150 C C . ILE A 1 412 ? -9.512 -11.552 19.203 1.00 94.75 412 ILE A C 1
ATOM 3152 O O . ILE A 1 412 ? -9.670 -11.737 20.404 1.00 94.75 412 ILE A O 1
ATOM 3156 N N . ASP A 1 413 ? -9.634 -12.536 18.312 1.00 92.81 413 ASP A N 1
ATOM 3157 C CA . ASP A 1 413 ? -9.853 -13.956 18.612 1.00 92.81 413 ASP A CA 1
ATOM 3158 C C . ASP A 1 413 ? -8.542 -14.752 18.790 1.00 92.81 413 ASP A C 1
ATOM 3160 O O . ASP A 1 413 ? -8.580 -15.951 19.057 1.00 92.81 413 ASP A O 1
ATOM 3164 N N . GLY A 1 414 ? -7.383 -14.094 18.672 1.00 93.56 414 GLY A N 1
ATOM 3165 C CA . GLY A 1 414 ? -6.048 -14.676 18.827 1.00 93.56 414 GLY A CA 1
ATOM 3166 C C . GLY A 1 414 ? -5.342 -15.055 17.520 1.00 93.56 414 GLY A C 1
ATOM 3167 O O . GLY A 1 414 ? -4.158 -15.384 17.564 1.00 93.56 414 GLY A O 1
ATOM 3168 N N . GLU A 1 415 ? -6.004 -14.964 16.360 1.00 94.94 415 GLU A N 1
ATOM 3169 C CA . GLU A 1 415 ? -5.432 -15.401 15.075 1.00 94.94 415 GLU A CA 1
ATOM 3170 C C . GLU A 1 415 ? -4.240 -14.519 14.625 1.00 94.94 415 GLU A C 1
ATOM 3172 O O . GLU A 1 415 ? -4.368 -13.287 14.563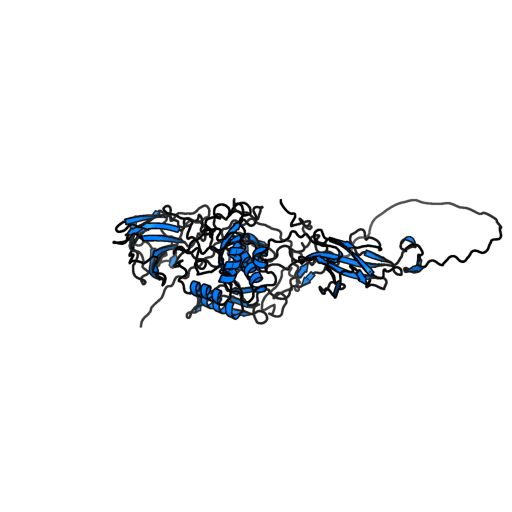 1.00 94.94 415 GLU A O 1
ATOM 3177 N N . PRO A 1 416 ? -3.073 -15.090 14.266 1.00 94.25 416 PRO A N 1
ATOM 3178 C CA . PRO A 1 416 ? -1.927 -14.326 13.774 1.00 94.25 416 PRO A CA 1
ATOM 3179 C C . PRO A 1 416 ? -2.124 -13.833 12.327 1.00 94.25 416 PRO A C 1
ATOM 3181 O O . PRO A 1 416 ? -1.705 -14.457 11.356 1.00 94.25 416 PRO A O 1
ATOM 3184 N N . ILE A 1 417 ? -2.734 -12.655 12.195 1.00 94.69 417 ILE A N 1
ATOM 3185 C CA . ILE A 1 417 ? -3.067 -12.016 10.907 1.00 94.69 417 ILE A CA 1
ATOM 3186 C C . ILE A 1 417 ? -1.954 -11.160 10.279 1.00 94.69 417 ILE A C 1
ATOM 3188 O O . ILE A 1 417 ? -2.111 -10.706 9.147 1.00 94.69 417 ILE A O 1
ATOM 3192 N N . VAL A 1 418 ? -0.828 -10.927 10.963 1.00 95.75 418 VAL A N 1
ATOM 3193 C CA . VAL A 1 418 ? 0.335 -10.251 10.354 1.00 95.75 418 VAL A CA 1
ATOM 3194 C C . VAL A 1 418 ? 1.228 -11.306 9.713 1.00 95.75 418 VAL A C 1
ATOM 3196 O O . VAL A 1 418 ? 1.713 -12.207 10.390 1.00 95.75 418 VAL A O 1
ATOM 3199 N N . TRP A 1 419 ? 1.445 -11.197 8.403 1.00 96.69 419 TRP A N 1
ATOM 3200 C CA . TRP A 1 419 ? 2.148 -12.221 7.625 1.00 96.69 419 TRP A CA 1
ATOM 3201 C C . TRP A 1 419 ? 3.565 -11.810 7.242 1.00 96.69 419 TRP A C 1
ATOM 3203 O O . TRP A 1 419 ? 4.465 -12.649 7.233 1.00 96.69 419 TRP A O 1
ATOM 3213 N N . ILE A 1 420 ? 3.778 -10.532 6.936 1.00 97.88 420 ILE A N 1
ATOM 3214 C CA . ILE A 1 420 ? 5.063 -10.010 6.466 1.00 97.88 420 ILE A CA 1
ATOM 3215 C C . ILE A 1 420 ? 5.164 -8.515 6.790 1.00 97.88 420 ILE A C 1
ATOM 3217 O O . ILE A 1 420 ? 4.146 -7.835 6.946 1.00 97.88 420 ILE A O 1
ATOM 3221 N N . THR A 1 421 ? 6.376 -7.970 6.814 1.00 97.62 421 THR A N 1
ATOM 3222 C CA . THR A 1 421 ? 6.591 -6.521 6.735 1.00 97.62 421 THR A CA 1
ATOM 3223 C C . THR A 1 421 ? 7.334 -6.122 5.471 1.00 97.62 421 THR A C 1
ATOM 3225 O O . THR A 1 421 ? 8.109 -6.887 4.892 1.00 97.62 421 THR A O 1
ATOM 3228 N N . ALA A 1 422 ? 7.095 -4.892 5.040 1.00 98.31 422 ALA A N 1
ATOM 3229 C CA . ALA A 1 422 ? 7.722 -4.289 3.875 1.00 98.31 422 ALA A CA 1
ATOM 3230 C C . ALA A 1 422 ? 8.255 -2.886 4.224 1.00 98.31 422 ALA A C 1
ATOM 3232 O O . ALA A 1 422 ? 7.850 -2.316 5.247 1.00 98.31 422 ALA A O 1
ATOM 3233 N N . PRO A 1 423 ? 9.187 -2.343 3.420 1.00 96.31 423 PRO A N 1
ATOM 3234 C CA . PRO A 1 423 ? 9.706 -1.005 3.651 1.00 96.31 423 PRO A CA 1
ATOM 3235 C C . PRO A 1 423 ? 8.595 0.032 3.456 1.00 96.31 423 PRO A C 1
ATOM 3237 O O . PRO A 1 423 ? 7.833 -0.037 2.492 1.00 96.31 423 PRO A O 1
ATOM 3240 N N . ASP A 1 424 ? 8.508 0.993 4.369 1.00 90.31 424 ASP A N 1
ATOM 3241 C CA . ASP A 1 424 ? 7.763 2.230 4.162 1.00 90.31 424 ASP A CA 1
ATOM 3242 C C . ASP A 1 424 ? 8.652 3.291 3.491 1.00 90.31 424 ASP A C 1
ATOM 3244 O O . ASP A 1 424 ? 9.708 2.979 2.941 1.00 90.31 424 ASP A O 1
ATOM 3248 N N . ASN A 1 425 ? 8.171 4.536 3.490 1.00 91.81 425 ASN A N 1
ATOM 3249 C CA . ASN A 1 425 ? 8.836 5.735 2.989 1.00 91.81 425 ASN A CA 1
ATOM 3250 C C . ASN A 1 425 ? 9.502 5.697 1.586 1.00 91.81 425 ASN A C 1
ATOM 3252 O O . ASN A 1 425 ? 10.494 6.411 1.400 1.00 91.81 425 ASN A O 1
ATOM 3256 N N . PRO A 1 426 ? 8.969 4.977 0.567 1.00 91.81 426 PRO A N 1
ATOM 3257 C CA . PRO A 1 426 ? 9.383 5.184 -0.818 1.00 91.81 426 PRO A CA 1
ATOM 3258 C C . PRO A 1 426 ? 9.085 6.609 -1.301 1.00 91.81 426 PRO A C 1
ATOM 3260 O O . PRO A 1 426 ? 8.135 7.268 -0.865 1.00 91.81 426 PRO A O 1
ATOM 3263 N N . GLU A 1 427 ? 9.880 7.054 -2.269 1.00 90.06 427 GLU A N 1
ATOM 3264 C CA . GLU A 1 427 ? 9.595 8.242 -3.064 1.00 90.06 427 GLU A CA 1
ATOM 3265 C C . GLU A 1 427 ? 8.597 7.881 -4.179 1.00 90.06 427 GLU A C 1
ATOM 3267 O O . GLU A 1 427 ? 8.752 6.874 -4.871 1.00 90.06 427 GLU A O 1
ATOM 3272 N N . THR A 1 428 ? 7.533 8.671 -4.323 1.00 89.19 428 THR A N 1
ATOM 3273 C CA . THR A 1 428 ? 6.373 8.362 -5.180 1.00 89.19 428 THR A CA 1
ATOM 3274 C C . THR A 1 428 ? 5.877 9.599 -5.917 1.00 89.19 428 THR A C 1
ATOM 3276 O O . THR A 1 428 ? 6.072 10.712 -5.436 1.00 89.19 428 THR A O 1
ATOM 3279 N N . ALA A 1 429 ? 5.206 9.436 -7.061 1.00 86.88 429 ALA A N 1
ATOM 3280 C CA . ALA A 1 429 ? 4.604 10.563 -7.771 1.00 86.88 429 ALA A CA 1
ATOM 3281 C C . ALA A 1 429 ? 3.357 11.082 -7.032 1.00 86.88 429 ALA A C 1
ATOM 3283 O O . ALA A 1 429 ? 2.540 10.295 -6.546 1.00 86.88 429 ALA A O 1
ATOM 3284 N N . VAL A 1 430 ? 3.162 12.404 -6.994 1.00 80.00 430 VAL A N 1
ATOM 3285 C CA . VAL A 1 430 ? 1.955 13.025 -6.423 1.00 80.00 430 VAL A CA 1
ATOM 3286 C C . VAL A 1 430 ? 1.042 13.586 -7.515 1.00 80.00 430 VAL A C 1
ATOM 3288 O O . VAL A 1 430 ? 1.498 14.135 -8.512 1.00 80.00 430 VAL A O 1
ATOM 3291 N N . SER A 1 431 ? -0.277 13.440 -7.343 1.00 74.62 431 SER A N 1
ATOM 3292 C CA . SER A 1 431 ? -1.259 13.976 -8.293 1.00 74.62 431 SER A CA 1
ATOM 3293 C C . SER A 1 431 ? -1.446 15.487 -8.105 1.00 74.62 431 SER A C 1
ATOM 3295 O O . SER A 1 431 ? -1.014 16.255 -8.961 1.00 74.62 431 SER A O 1
ATOM 3297 N N . ARG A 1 432 ? -2.053 15.927 -6.989 1.00 73.06 432 ARG A N 1
ATOM 3298 C CA . ARG A 1 432 ? -2.077 17.337 -6.533 1.00 73.06 432 ARG A CA 1
ATOM 3299 C C . ARG A 1 432 ? -2.166 17.439 -5.005 1.00 73.06 432 ARG A C 1
ATOM 3301 O O . ARG A 1 432 ? -3.025 16.792 -4.406 1.00 73.06 432 ARG A O 1
ATOM 3308 N N . LEU A 1 433 ? -1.343 18.308 -4.420 1.00 64.12 433 LEU A N 1
ATOM 3309 C CA . LEU A 1 433 ? -1.269 18.677 -3.003 1.00 64.12 433 LEU A CA 1
ATOM 3310 C C . LEU A 1 433 ? -1.310 20.203 -2.847 1.00 64.12 433 LEU A C 1
ATOM 3312 O O . LEU A 1 433 ? -0.611 20.920 -3.563 1.00 64.12 433 LEU A O 1
ATOM 3316 N N . ASN A 1 434 ? -2.072 20.695 -1.870 1.00 58.22 434 ASN A N 1
ATOM 3317 C CA . ASN A 1 434 ? -2.018 22.094 -1.441 1.00 58.22 434 ASN A CA 1
ATOM 3318 C C . ASN A 1 434 ? -1.026 22.236 -0.278 1.00 58.22 434 ASN A C 1
ATOM 3320 O O . ASN A 1 434 ? -1.295 21.749 0.821 1.00 58.22 434 ASN A O 1
ATOM 3324 N N . VAL A 1 435 ? 0.095 22.932 -0.483 1.00 55.88 435 VAL A N 1
ATOM 3325 C CA . VAL A 1 435 ? 1.017 23.261 0.611 1.00 55.88 435 VAL A CA 1
ATOM 3326 C C . VAL A 1 435 ? 0.721 24.668 1.122 1.00 55.88 435 VAL A C 1
ATOM 3328 O O . VAL A 1 435 ? 1.114 25.678 0.534 1.00 55.88 435 VAL A O 1
ATOM 3331 N N . GLN A 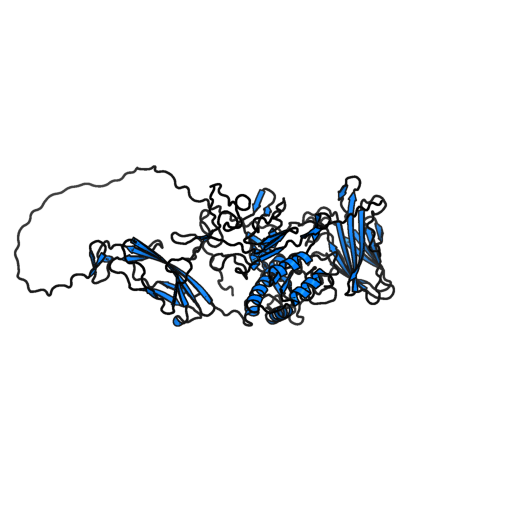1 436 ? 0.009 24.705 2.254 1.00 51.78 436 GLN A N 1
ATOM 3332 C CA . GLN A 1 436 ? -0.231 25.888 3.093 1.00 51.78 436 GLN A CA 1
ATOM 3333 C C . GLN A 1 436 ? -0.747 27.127 2.328 1.00 51.78 436 GLN A C 1
ATOM 3335 O O . GLN A 1 436 ? -0.454 28.264 2.692 1.00 51.78 436 GLN A O 1
ATOM 3340 N N . GLY A 1 437 ? -1.534 26.913 1.265 1.00 45.25 437 GLY A N 1
ATOM 3341 C CA . GLY A 1 437 ? -2.199 27.976 0.509 1.00 45.25 437 GLY A CA 1
ATOM 3342 C C . GLY A 1 437 ? -1.269 28.872 -0.314 1.00 45.25 437 GLY A C 1
ATOM 3343 O O . GLY A 1 437 ? -1.688 29.963 -0.695 1.00 45.25 437 GLY A O 1
ATOM 3344 N N . ARG A 1 438 ? -0.014 28.459 -0.562 1.00 42.19 438 ARG A N 1
ATOM 3345 C CA . ARG A 1 438 ? 0.967 29.258 -1.328 1.00 42.19 438 ARG A CA 1
ATOM 3346 C C . ARG A 1 438 ? 1.740 28.503 -2.410 1.00 42.19 438 ARG A C 1
ATOM 3348 O O . ARG A 1 438 ? 2.364 29.160 -3.235 1.00 42.19 438 ARG A O 1
ATOM 3355 N N . SER A 1 439 ? 1.681 27.172 -2.455 1.00 48.94 439 SER A N 1
ATOM 3356 C CA . SER A 1 439 ? 2.166 26.408 -3.611 1.00 48.94 439 SER A CA 1
ATOM 3357 C C . SER A 1 439 ? 1.357 25.130 -3.828 1.00 48.94 439 SER A C 1
ATOM 3359 O O . SER A 1 439 ? 0.973 24.453 -2.870 1.00 48.94 439 SER A O 1
ATOM 3361 N N . TRP A 1 440 ? 1.115 24.805 -5.098 1.00 54.47 440 TRP A N 1
ATOM 3362 C CA . TRP A 1 440 ? 0.532 23.539 -5.527 1.00 54.47 440 TRP A CA 1
ATOM 3363 C C . TRP A 1 440 ? 1.657 22.592 -5.937 1.00 54.47 440 TRP A C 1
ATOM 3365 O O . TRP A 1 440 ? 2.245 22.755 -7.003 1.00 54.47 440 TRP A O 1
ATOM 3375 N N . ILE A 1 441 ? 1.927 21.579 -5.116 1.00 61.59 441 ILE A N 1
ATOM 3376 C CA . ILE A 1 441 ? 2.769 20.453 -5.532 1.00 61.59 441 ILE A CA 1
ATOM 3377 C C . ILE A 1 441 ? 1.885 19.544 -6.397 1.00 61.59 441 ILE A C 1
ATOM 3379 O O . ILE A 1 441 ? 0.767 19.208 -6.001 1.00 61.59 441 ILE A O 1
ATOM 3383 N N . GLY A 1 442 ? 2.333 19.179 -7.597 1.00 64.50 442 GLY A N 1
ATOM 3384 C CA . GLY A 1 442 ? 1.466 18.537 -8.589 1.00 64.50 442 GLY A CA 1
ATOM 3385 C C . GLY A 1 442 ? 2.206 17.619 -9.551 1.00 64.50 442 GLY A C 1
ATOM 3386 O O . GLY A 1 442 ? 3.160 16.949 -9.168 1.00 64.50 442 GLY A O 1
ATOM 3387 N N . HIS A 1 443 ? 1.762 17.590 -10.810 1.00 69.06 443 HIS A N 1
ATOM 3388 C CA . HIS A 1 443 ? 2.366 16.755 -11.848 1.00 69.06 443 HIS A CA 1
ATOM 3389 C C . HIS A 1 443 ? 3.891 16.953 -11.907 1.00 69.06 443 HIS A C 1
ATOM 3391 O O . HIS A 1 443 ? 4.392 18.067 -11.751 1.00 69.06 443 HIS A O 1
ATOM 3397 N N . GLY A 1 444 ? 4.624 15.855 -12.092 1.00 70.44 444 GLY A N 1
ATOM 3398 C CA . GLY A 1 444 ? 6.088 15.841 -12.103 1.00 70.44 444 GLY A CA 1
ATOM 3399 C C . GLY A 1 444 ? 6.782 15.985 -10.754 1.00 70.44 444 GLY A C 1
ATOM 3400 O O . GLY A 1 444 ? 7.990 15.791 -10.697 1.00 70.44 444 GLY A O 1
ATOM 3401 N N . HIS A 1 445 ? 6.054 16.264 -9.674 1.00 78.25 445 HIS A N 1
ATOM 3402 C CA . HIS A 1 445 ? 6.636 16.267 -8.341 1.00 78.25 445 HIS A CA 1
ATOM 3403 C C . HIS A 1 445 ? 6.569 14.873 -7.714 1.00 78.25 445 HIS A C 1
ATOM 3405 O O . HIS A 1 445 ? 5.661 14.075 -7.983 1.00 78.25 445 HIS A O 1
ATOM 3411 N N . THR A 1 446 ? 7.510 14.617 -6.813 1.00 83.06 446 THR A N 1
ATOM 3412 C CA . THR A 1 446 ? 7.543 13.434 -5.963 1.00 83.06 446 THR A CA 1
ATOM 3413 C C . THR A 1 446 ? 7.231 13.788 -4.508 1.00 83.06 446 THR A C 1
ATOM 3415 O O . THR A 1 446 ? 7.283 14.947 -4.093 1.00 83.06 446 THR A O 1
ATOM 3418 N N . THR A 1 447 ? 6.863 12.783 -3.716 1.00 84.38 447 THR A N 1
ATOM 3419 C CA . THR A 1 447 ? 6.703 12.891 -2.265 1.00 84.38 447 THR A CA 1
ATOM 3420 C C . THR A 1 447 ? 7.028 11.570 -1.572 1.00 84.38 447 THR A C 1
ATOM 3422 O O . THR A 1 447 ? 6.940 10.492 -2.170 1.00 84.38 447 THR A O 1
ATOM 3425 N N . ILE A 1 448 ? 7.389 11.658 -0.294 1.00 88.06 448 ILE A N 1
ATOM 3426 C CA . ILE A 1 448 ? 7.675 10.512 0.570 1.00 88.06 448 ILE A CA 1
ATOM 3427 C C . ILE A 1 448 ? 6.342 9.931 1.049 1.00 88.06 448 ILE A C 1
ATOM 3429 O O . ILE A 1 448 ? 5.585 10.594 1.761 1.00 88.06 448 ILE A O 1
ATOM 3433 N N . TYR A 1 449 ? 6.054 8.689 0.672 1.00 89.12 449 TYR A N 1
ATOM 3434 C CA . TYR A 1 449 ? 4.784 8.031 0.966 1.00 89.12 449 TYR A CA 1
ATOM 3435 C C . TYR A 1 449 ? 4.960 6.985 2.070 1.00 89.12 449 TYR A C 1
ATOM 3437 O O . TYR A 1 449 ? 5.695 6.018 1.908 1.00 89.12 449 TYR A O 1
ATOM 3445 N N . GLY A 1 450 ? 4.331 7.200 3.227 1.00 89.31 450 GLY A N 1
ATOM 3446 C CA . GLY A 1 450 ? 4.546 6.391 4.433 1.00 89.31 450 GLY A CA 1
ATOM 3447 C C . GLY A 1 450 ? 3.283 5.740 4.994 1.00 89.31 450 GLY A C 1
ATOM 3448 O O . GLY A 1 450 ? 2.218 5.743 4.376 1.00 89.31 450 GLY A O 1
ATOM 3449 N N . GLY A 1 451 ? 3.411 5.182 6.197 1.00 92.69 451 GLY A N 1
ATOM 3450 C CA . GLY A 1 451 ? 2.399 4.313 6.791 1.00 92.69 451 GLY A CA 1
ATOM 3451 C C . GLY A 1 451 ? 2.558 2.860 6.337 1.00 92.69 451 GLY A C 1
ATOM 3452 O O . GLY A 1 451 ? 3.340 2.545 5.440 1.00 92.69 451 GLY A O 1
ATOM 3453 N N . THR A 1 452 ? 1.743 1.967 6.895 1.00 96.75 452 THR A N 1
ATOM 3454 C CA . THR A 1 452 ? 1.565 0.605 6.359 1.00 96.75 452 THR A CA 1
ATOM 3455 C C . THR A 1 452 ? 1.088 0.621 4.905 1.00 96.75 452 THR A C 1
ATOM 3457 O O . THR A 1 452 ? 1.514 -0.238 4.144 1.00 96.75 452 THR A O 1
ATOM 3460 N N . SER A 1 453 ? 0.356 1.660 4.484 1.00 95.19 453 SER A N 1
ATOM 3461 C CA . SER A 1 453 ? 0.037 1.978 3.080 1.00 95.19 453 SER A CA 1
ATOM 3462 C C . SER A 1 453 ? 1.245 2.203 2.160 1.00 95.19 453 SER A C 1
ATOM 3464 O O . SER A 1 453 ? 1.114 2.062 0.949 1.00 95.19 453 SER A O 1
ATOM 3466 N N . GLY A 1 454 ? 2.419 2.560 2.694 1.00 95.00 454 GLY A N 1
ATOM 3467 C CA . GLY A 1 454 ? 3.674 2.599 1.931 1.00 95.00 454 GLY A CA 1
ATOM 3468 C C . GLY A 1 454 ? 4.328 1.218 1.793 1.00 95.00 454 GLY A C 1
ATOM 3469 O O . GLY A 1 454 ? 5.058 0.971 0.837 1.00 95.00 454 GLY A O 1
ATOM 3470 N N . ALA A 1 455 ? 4.026 0.296 2.712 1.00 97.94 455 ALA A N 1
ATOM 3471 C CA . ALA A 1 455 ? 4.593 -1.050 2.783 1.00 97.94 455 ALA A CA 1
ATOM 3472 C C . ALA A 1 455 ? 3.753 -2.094 2.015 1.00 97.94 455 ALA A C 1
ATOM 3474 O O . ALA A 1 455 ? 4.297 -2.872 1.227 1.00 97.94 455 ALA A O 1
ATOM 3475 N N . SER A 1 456 ? 2.426 -2.082 2.171 1.00 98.25 456 SER A N 1
ATOM 3476 C CA . SER A 1 456 ? 1.478 -2.961 1.465 1.00 98.25 456 SER A CA 1
ATOM 3477 C C . SER A 1 456 ? 1.636 -3.008 -0.066 1.00 98.25 456 SER A C 1
ATOM 3479 O O . SER A 1 456 ? 1.509 -4.109 -0.612 1.00 98.25 456 SER A O 1
ATOM 3481 N N . PRO A 1 457 ? 1.979 -1.929 -0.803 1.00 98.44 457 PRO A N 1
ATOM 3482 C CA . PRO A 1 457 ? 2.073 -1.996 -2.257 1.00 98.44 457 PRO A CA 1
ATOM 3483 C C . PRO A 1 457 ? 3.348 -2.705 -2.732 1.00 98.44 457 PRO A C 1
ATOM 3485 O O . PRO A 1 457 ? 3.324 -3.342 -3.784 1.00 98.44 457 PRO A O 1
ATOM 3488 N N . HIS A 1 458 ? 4.429 -2.700 -1.939 1.00 98.62 458 HIS A N 1
ATOM 3489 C CA . HIS A 1 458 ? 5.604 -3.534 -2.220 1.00 98.62 458 HIS A CA 1
ATOM 3490 C C . HIS A 1 458 ? 5.232 -5.025 -2.202 1.00 98.62 458 HIS A C 1
ATOM 3492 O O . HIS A 1 458 ? 5.669 -5.794 -3.059 1.00 98.62 458 HIS A O 1
ATOM 3498 N N . VAL A 1 459 ? 4.383 -5.429 -1.249 1.00 98.75 459 VAL A N 1
ATOM 3499 C CA . VAL A 1 459 ? 3.869 -6.802 -1.152 1.00 98.75 459 VAL A CA 1
ATOM 3500 C C . VAL A 1 459 ? 2.905 -7.099 -2.300 1.00 98.75 459 VAL A C 1
ATOM 3502 O O . VAL A 1 459 ? 3.063 -8.121 -2.956 1.00 98.75 459 VAL A O 1
ATOM 3505 N N . ALA A 1 460 ? 1.959 -6.206 -2.607 1.00 98.75 460 ALA A N 1
ATOM 3506 C CA . ALA A 1 460 ? 1.004 -6.406 -3.701 1.00 98.75 460 ALA A CA 1
ATOM 3507 C C . ALA A 1 460 ? 1.683 -6.552 -5.076 1.00 98.75 460 ALA A C 1
ATOM 3509 O O . ALA A 1 460 ? 1.324 -7.443 -5.844 1.00 98.75 460 ALA A O 1
ATOM 3510 N N . ALA A 1 461 ? 2.717 -5.760 -5.367 1.00 98.56 461 ALA A N 1
ATOM 3511 C CA . ALA A 1 461 ? 3.493 -5.914 -6.595 1.00 98.56 461 ALA A CA 1
ATOM 3512 C C . ALA A 1 461 ? 4.349 -7.193 -6.604 1.00 98.56 461 ALA A C 1
ATOM 3514 O O . ALA A 1 461 ? 4.426 -7.864 -7.631 1.00 98.56 461 ALA A O 1
ATOM 3515 N N . ALA A 1 462 ? 4.917 -7.597 -5.462 1.00 98.69 462 ALA A N 1
ATOM 3516 C CA . ALA A 1 462 ? 5.597 -8.889 -5.336 1.00 98.69 462 ALA A CA 1
ATOM 3517 C C . ALA A 1 462 ? 4.639 -10.080 -5.549 1.00 98.69 462 ALA A C 1
ATOM 3519 O O . ALA A 1 462 ? 5.027 -11.071 -6.163 1.00 98.69 462 ALA A O 1
ATOM 3520 N N . MET A 1 463 ? 3.381 -9.971 -5.106 1.00 98.69 463 MET A N 1
ATOM 3521 C CA . MET A 1 463 ? 2.317 -10.935 -5.417 1.00 98.69 463 MET A CA 1
ATOM 3522 C C . MET A 1 463 ? 1.927 -10.902 -6.901 1.00 98.69 463 MET A C 1
ATOM 3524 O O . MET A 1 463 ? 1.636 -11.948 -7.469 1.00 98.69 463 MET A O 1
ATOM 3528 N N . GLY A 1 464 ? 1.978 -9.737 -7.556 1.00 98.25 464 GLY A N 1
ATOM 3529 C CA . GLY A 1 464 ? 1.773 -9.612 -9.003 1.00 98.25 464 GLY A CA 1
ATOM 3530 C C . GLY A 1 464 ? 2.827 -10.380 -9.806 1.00 98.25 464 GLY A C 1
ATOM 3531 O O . GLY A 1 464 ? 2.477 -11.181 -10.671 1.00 98.25 464 GLY A O 1
ATOM 3532 N N . LEU A 1 465 ? 4.106 -10.218 -9.453 1.00 98.50 465 LEU A N 1
ATOM 3533 C CA . LEU A 1 465 ? 5.208 -11.005 -10.023 1.00 98.50 465 LEU A CA 1
ATOM 3534 C C . LEU A 1 465 ? 5.073 -12.505 -9.700 1.00 98.50 465 LEU A C 1
ATOM 3536 O O . LEU A 1 465 ? 5.349 -13.347 -10.551 1.00 98.50 465 LEU A O 1
ATOM 3540 N N . LEU A 1 466 ? 4.596 -12.860 -8.501 1.00 98.25 466 LEU A N 1
ATOM 3541 C CA . LEU A 1 466 ? 4.353 -14.259 -8.136 1.00 98.25 466 LEU A CA 1
ATOM 3542 C C . LEU A 1 466 ? 3.230 -14.880 -8.984 1.00 98.25 466 LEU A C 1
ATOM 3544 O O . LEU A 1 466 ? 3.397 -15.990 -9.478 1.00 98.25 466 LEU A O 1
ATOM 3548 N N . LYS A 1 467 ? 2.131 -14.154 -9.236 1.00 97.88 467 LYS A N 1
ATOM 3549 C CA . LYS A 1 467 ? 1.056 -14.575 -10.158 1.00 97.88 467 LYS A CA 1
ATOM 3550 C C . LYS A 1 467 ? 1.509 -14.631 -11.621 1.00 97.88 467 LYS A C 1
ATOM 3552 O O . LYS A 1 467 ? 0.921 -15.380 -12.390 1.00 97.88 467 LYS A O 1
ATOM 3557 N N . GLN A 1 468 ? 2.544 -13.887 -12.016 1.00 97.19 468 GLN A N 1
ATOM 3558 C CA . GLN A 1 468 ? 3.139 -14.003 -13.352 1.00 97.19 468 GLN A CA 1
ATOM 3559 C C . GLN A 1 468 ? 3.904 -15.327 -13.526 1.00 97.19 468 GLN A C 1
ATOM 3561 O O . GLN A 1 468 ? 3.833 -15.930 -14.594 1.00 97.19 468 GLN A O 1
ATOM 3566 N N . LEU A 1 469 ? 4.603 -15.796 -12.484 1.00 97.69 469 LEU A N 1
ATOM 3567 C CA . LEU A 1 469 ? 5.268 -17.109 -12.482 1.00 97.69 469 LEU A CA 1
ATOM 3568 C C . LEU A 1 469 ? 4.292 -18.266 -12.214 1.00 97.69 469 LEU A C 1
ATOM 3570 O O . LEU A 1 469 ? 4.481 -19.371 -12.724 1.00 97.69 469 LEU A O 1
ATOM 3574 N N . HIS A 1 470 ? 3.246 -18.015 -11.424 1.00 97.50 470 HIS A N 1
ATOM 3575 C CA . HIS A 1 470 ? 2.262 -19.006 -10.991 1.00 97.50 470 HIS A CA 1
ATOM 3576 C C . HIS A 1 470 ? 0.817 -18.477 -11.143 1.00 97.50 470 HIS A C 1
ATOM 3578 O O . HIS A 1 470 ? 0.180 -18.105 -10.150 1.00 97.50 470 HIS A O 1
ATOM 3584 N N . PRO A 1 471 ? 0.266 -18.446 -12.375 1.00 97.31 471 PRO A N 1
ATOM 3585 C CA . PRO A 1 471 ? -1.072 -17.904 -12.645 1.00 97.31 471 PRO A CA 1
ATOM 3586 C C . PRO A 1 471 ? -2.199 -18.612 -11.888 1.00 97.31 471 PRO A C 1
ATOM 3588 O O . PRO A 1 471 ? -3.171 -17.969 -11.493 1.00 97.31 471 PRO A O 1
ATOM 3591 N N . ASP A 1 472 ? -2.044 -19.907 -11.620 1.00 97.00 472 ASP A N 1
ATOM 3592 C CA . ASP A 1 472 ? -3.056 -20.730 -10.953 1.00 97.00 472 ASP A CA 1
ATOM 3593 C C . ASP A 1 472 ? -2.980 -20.684 -9.417 1.00 97.00 472 ASP A C 1
ATOM 3595 O O . ASP A 1 472 ? -3.829 -21.270 -8.752 1.00 97.00 472 ASP A O 1
ATOM 3599 N N . TRP A 1 473 ? -1.980 -20.011 -8.824 1.00 97.69 473 TRP A N 1
ATOM 3600 C CA . TRP A 1 473 ? -1.805 -20.029 -7.365 1.00 97.69 473 TRP A CA 1
ATOM 3601 C C . TRP A 1 473 ? -2.865 -19.222 -6.613 1.00 97.69 473 TRP A C 1
ATOM 3603 O O . TRP A 1 473 ? -3.198 -18.096 -6.997 1.00 97.69 473 TRP A O 1
ATOM 3613 N N . ASP A 1 474 ? -3.332 -19.788 -5.501 1.00 97.62 474 ASP A N 1
ATOM 3614 C CA . ASP A 1 474 ? -4.275 -19.171 -4.573 1.00 97.62 474 ASP A CA 1
ATOM 3615 C C . ASP A 1 474 ? -3.590 -18.369 -3.448 1.00 97.62 474 ASP A C 1
ATOM 3617 O O . ASP A 1 474 ? -2.359 -18.272 -3.348 1.00 97.62 474 ASP A O 1
ATOM 3621 N N . GLN A 1 475 ? -4.412 -17.785 -2.571 1.00 98.00 475 GLN A N 1
ATOM 3622 C CA . GLN A 1 475 ? -3.944 -17.080 -1.379 1.00 98.00 475 GLN A CA 1
ATOM 3623 C C . GLN A 1 475 ? -3.033 -17.948 -0.500 1.00 98.00 475 GLN A C 1
ATOM 3625 O O . GLN A 1 475 ? -2.006 -17.470 -0.027 1.00 98.00 475 GLN A O 1
ATOM 3630 N N . GLN A 1 476 ? -3.383 -19.208 -0.244 1.00 97.69 476 GLN A N 1
ATOM 3631 C CA . GLN A 1 476 ? -2.691 -20.040 0.738 1.00 97.69 476 GLN A CA 1
ATOM 3632 C C . GLN A 1 476 ? -1.338 -20.554 0.219 1.00 97.69 476 GLN A C 1
ATOM 3634 O O . GLN A 1 476 ? -0.381 -20.664 0.994 1.00 97.69 476 GLN A O 1
ATOM 3639 N N . GLN A 1 477 ? -1.214 -20.786 -1.088 1.00 98.19 477 GLN A N 1
ATOM 3640 C CA . GLN A 1 477 ? 0.058 -21.051 -1.764 1.00 98.19 477 GLN A CA 1
ATOM 3641 C C . GLN A 1 477 ? 0.974 -19.820 -1.704 1.00 98.19 477 GLN A C 1
ATOM 3643 O O . GLN A 1 477 ? 2.126 -19.932 -1.277 1.00 98.19 477 GLN A O 1
ATOM 3648 N N . ALA A 1 478 ? 0.447 -18.628 -2.005 1.00 98.06 478 ALA A N 1
ATOM 3649 C CA . ALA A 1 478 ? 1.196 -17.375 -1.894 1.00 98.06 478 ALA A CA 1
ATOM 3650 C C . ALA A 1 478 ? 1.654 -17.069 -0.451 1.00 98.06 478 ALA A C 1
ATOM 3652 O O . ALA A 1 478 ? 2.806 -16.691 -0.228 1.00 98.06 478 ALA A O 1
ATOM 3653 N N . LEU A 1 479 ? 0.793 -17.304 0.546 1.00 97.75 479 LEU A N 1
ATOM 3654 C CA . LEU A 1 479 ? 1.131 -17.194 1.970 1.00 97.75 479 LEU A CA 1
ATOM 3655 C C . LEU A 1 479 ? 2.216 -18.189 2.399 1.00 97.75 479 LEU A C 1
ATOM 3657 O O . LEU A 1 479 ? 3.113 -17.834 3.165 1.00 97.75 479 LEU A O 1
ATOM 3661 N N . SER A 1 480 ? 2.168 -19.419 1.885 1.00 97.25 480 SER A N 1
ATOM 3662 C CA . SER A 1 480 ? 3.186 -20.441 2.155 1.00 97.25 480 SER A CA 1
ATOM 3663 C C . SER A 1 480 ? 4.544 -20.044 1.567 1.00 97.25 480 SER A C 1
ATOM 3665 O O . SER A 1 480 ? 5.567 -20.170 2.243 1.00 97.25 480 SER A O 1
ATOM 3667 N N . ALA A 1 481 ? 4.559 -19.485 0.353 1.00 97.38 481 ALA A N 1
ATOM 3668 C CA . ALA A 1 481 ? 5.767 -18.973 -0.289 1.00 97.38 481 ALA A CA 1
ATOM 3669 C C . ALA A 1 481 ? 6.337 -17.729 0.421 1.00 97.38 481 ALA A C 1
ATOM 3671 O O . ALA A 1 481 ? 7.554 -17.636 0.594 1.00 97.38 481 ALA A O 1
ATOM 3672 N N . LEU A 1 482 ? 5.483 -16.814 0.902 1.00 96.62 482 LEU A N 1
ATOM 3673 C CA . LEU A 1 482 ? 5.891 -15.687 1.755 1.00 96.62 482 LEU A CA 1
ATOM 3674 C C . LEU A 1 482 ? 6.522 -16.172 3.065 1.00 96.62 482 LEU A C 1
ATOM 3676 O O . LEU A 1 482 ? 7.632 -15.758 3.390 1.00 96.62 482 LEU A O 1
ATOM 3680 N N . LYS A 1 483 ? 5.858 -17.089 3.781 1.00 95.38 483 LYS A N 1
ATOM 3681 C CA . LYS A 1 483 ? 6.353 -17.675 5.038 1.00 95.38 483 LYS A CA 1
ATOM 3682 C C . LYS A 1 483 ? 7.707 -18.370 4.865 1.00 95.38 483 LYS A C 1
ATOM 3684 O O . LYS A 1 483 ? 8.593 -18.187 5.692 1.00 95.38 483 LYS A O 1
ATOM 3689 N N . LYS A 1 484 ? 7.873 -19.154 3.794 1.00 95.62 484 LYS A N 1
ATOM 3690 C CA . LYS A 1 484 ? 9.108 -19.900 3.494 1.00 95.62 484 LYS A CA 1
ATOM 3691 C C . LYS A 1 484 ? 10.295 -18.989 3.159 1.00 95.62 484 LYS A C 1
ATOM 3693 O O . LYS A 1 484 ? 11.427 -19.327 3.494 1.00 95.62 484 LYS A O 1
ATOM 3698 N N . ASN A 1 485 ? 10.045 -17.859 2.496 1.00 96.31 485 ASN A N 1
ATOM 3699 C CA . ASN A 1 485 ? 11.088 -17.023 1.893 1.00 96.31 485 ASN A CA 1
ATOM 3700 C C . ASN A 1 485 ? 11.269 -15.645 2.564 1.00 96.31 485 ASN A C 1
ATOM 3702 O O . ASN A 1 485 ? 12.013 -14.807 2.047 1.00 96.31 485 ASN A O 1
ATOM 3706 N N . ALA A 1 486 ? 10.615 -15.401 3.703 1.00 95.06 486 ALA A N 1
ATOM 3707 C CA . ALA A 1 486 ? 10.780 -14.189 4.503 1.00 95.06 486 ALA A CA 1
ATOM 3708 C C . ALA A 1 486 ? 12.227 -14.010 5.009 1.00 95.06 486 ALA A C 1
ATOM 3710 O O . ALA A 1 486 ? 12.952 -14.973 5.265 1.00 95.06 486 ALA A O 1
ATOM 3711 N N . TYR A 1 487 ? 12.657 -12.757 5.161 1.00 93.12 487 TYR A N 1
ATOM 3712 C CA . TYR A 1 487 ? 14.006 -12.403 5.605 1.00 93.12 487 TYR A CA 1
ATOM 3713 C C . TYR A 1 487 ? 14.044 -11.969 7.078 1.00 93.12 487 TYR A C 1
ATOM 3715 O O . TYR A 1 487 ? 13.210 -11.187 7.537 1.00 93.12 487 TYR A O 1
ATOM 3723 N N . ILE A 1 488 ? 15.046 -12.467 7.809 1.00 91.56 488 ILE A N 1
ATOM 3724 C CA . ILE A 1 488 ? 15.197 -12.321 9.262 1.00 91.56 488 ILE A CA 1
ATOM 3725 C C . ILE A 1 488 ? 16.586 -11.738 9.562 1.00 91.56 488 ILE A C 1
ATOM 3727 O O . ILE A 1 488 ? 17.605 -12.422 9.449 1.00 91.56 488 ILE A O 1
ATOM 3731 N N . ASP A 1 489 ? 16.633 -10.470 9.972 1.00 90.31 489 ASP A N 1
ATOM 3732 C CA . ASP A 1 489 ? 17.859 -9.760 10.367 1.00 90.31 489 ASP A CA 1
ATOM 3733 C C . ASP A 1 489 ? 17.857 -9.369 11.854 1.00 90.31 489 ASP A C 1
ATOM 3735 O O . ASP A 1 489 ? 16.996 -9.792 12.619 1.00 90.31 489 ASP A O 1
ATOM 3739 N N . SER A 1 490 ? 18.835 -8.567 12.285 1.00 89.44 490 SER A N 1
ATOM 3740 C CA . SER A 1 490 ? 18.986 -8.101 13.671 1.00 89.44 490 SER A CA 1
ATOM 3741 C C . SER A 1 490 ? 17.748 -7.424 14.270 1.00 89.44 490 SER A C 1
ATOM 3743 O O . SER A 1 490 ? 17.594 -7.475 15.484 1.00 89.44 490 SER A O 1
ATOM 3745 N N . PHE A 1 491 ? 16.855 -6.839 13.465 1.00 89.81 491 PHE A N 1
ATOM 3746 C CA . PHE A 1 491 ? 15.618 -6.226 13.967 1.00 89.81 491 PHE A CA 1
ATOM 3747 C C . PHE A 1 491 ? 14.473 -7.236 14.139 1.00 89.81 491 PHE A C 1
ATOM 3749 O O . PHE A 1 491 ? 13.573 -7.003 14.942 1.00 89.81 491 PHE A O 1
ATOM 3756 N N . VAL A 1 492 ? 14.527 -8.362 13.419 1.00 87.75 492 VAL A N 1
ATOM 3757 C CA . VAL A 1 492 ? 13.596 -9.503 13.545 1.00 87.75 492 VAL A CA 1
ATOM 3758 C C . VAL A 1 492 ? 14.122 -10.536 14.564 1.00 87.75 492 VAL A C 1
ATOM 3760 O O . VAL A 1 492 ? 13.368 -11.337 15.108 1.00 87.75 492 VAL A O 1
ATOM 3763 N N . LYS A 1 493 ? 15.422 -10.496 14.893 1.00 58.28 493 LYS A N 1
ATOM 3764 C CA . LYS A 1 493 ? 16.108 -11.433 15.805 1.00 58.28 493 LYS A CA 1
ATOM 3765 C C . LYS A 1 493 ? 15.717 -11.345 17.288 1.00 58.28 493 LYS A C 1
ATOM 3767 O O . LYS A 1 493 ? 16.295 -12.071 18.089 1.00 58.28 493 LYS A O 1
ATOM 3772 N N . GLY A 1 494 ? 14.727 -10.526 17.643 1.00 52.38 494 GLY A N 1
ATOM 3773 C CA . GLY A 1 494 ? 14.072 -10.611 18.949 1.00 52.38 494 GLY A CA 1
ATOM 3774 C C . GLY A 1 494 ? 13.167 -11.841 19.095 1.00 52.38 494 GLY A C 1
ATOM 3775 O O . GLY A 1 494 ? 13.095 -12.388 20.188 1.00 52.38 494 GLY A O 1
ATOM 3776 N N . ASP A 1 495 ? 12.522 -12.294 18.009 1.00 53.22 495 ASP A N 1
ATOM 3777 C CA . ASP A 1 495 ? 11.321 -13.147 18.113 1.00 53.22 495 ASP A CA 1
ATOM 3778 C C . ASP A 1 495 ? 11.301 -14.356 17.150 1.00 53.22 495 ASP A C 1
ATOM 3780 O O . ASP A 1 495 ? 10.261 -14.951 16.884 1.00 53.22 495 ASP A O 1
ATOM 3784 N N . VAL A 1 496 ? 12.468 -14.781 16.641 1.00 58.72 496 VAL A N 1
ATOM 3785 C CA . VAL A 1 496 ? 12.597 -15.915 15.686 1.00 58.72 496 VAL A CA 1
ATOM 3786 C C . VAL A 1 496 ? 12.017 -17.230 16.231 1.00 58.72 496 VAL A C 1
ATOM 3788 O O . VAL A 1 496 ? 11.609 -18.094 15.460 1.00 58.72 496 VAL A O 1
ATOM 3791 N N . GLN A 1 497 ? 11.975 -17.387 17.557 1.00 62.59 497 GLN A N 1
ATOM 3792 C CA . GLN A 1 497 ? 11.411 -18.565 18.225 1.00 62.59 497 GLN A CA 1
ATOM 3793 C C . GLN A 1 497 ? 9.873 -18.546 18.298 1.00 62.59 497 GLN A C 1
ATOM 3795 O O . GLN A 1 497 ? 9.279 -19.602 18.490 1.00 62.59 497 GLN A O 1
ATOM 3800 N N . ASN A 1 498 ? 9.235 -17.386 18.104 1.00 70.94 498 ASN A N 1
ATOM 3801 C CA . ASN A 1 498 ? 7.791 -17.185 18.269 1.00 70.94 498 ASN A CA 1
ATOM 3802 C C . ASN A 1 498 ? 7.084 -16.794 16.954 1.00 70.94 498 ASN A C 1
ATOM 3804 O O . ASN A 1 498 ? 5.974 -16.266 16.982 1.00 70.94 498 ASN A O 1
ATOM 3808 N N . LEU A 1 499 ? 7.703 -17.047 15.792 1.00 85.44 499 LEU A N 1
ATOM 3809 C CA . LEU A 1 499 ? 7.122 -16.680 14.497 1.00 85.44 499 LEU A CA 1
ATOM 3810 C C . LEU A 1 499 ? 5.785 -17.412 14.235 1.00 85.44 499 LEU A C 1
ATOM 3812 O O . LEU A 1 499 ? 5.744 -18.645 14.313 1.00 85.44 499 LEU A O 1
ATOM 3816 N N . PRO A 1 500 ? 4.716 -16.707 13.814 1.00 90.81 500 PRO A N 1
ATOM 3817 C CA . PRO A 1 500 ? 4.693 -15.298 13.414 1.00 90.81 500 PRO A CA 1
ATOM 3818 C C . PRO A 1 500 ? 4.669 -14.310 14.596 1.00 90.81 500 PRO A C 1
ATOM 3820 O O . PRO A 1 500 ? 3.748 -14.308 15.411 1.00 90.81 500 PRO A O 1
ATOM 3823 N N . ASP A 1 501 ? 5.648 -13.404 14.611 1.00 92.44 501 ASP A N 1
ATOM 3824 C CA . ASP A 1 501 ? 5.714 -12.266 15.533 1.00 92.44 501 ASP A CA 1
ATOM 3825 C C . ASP A 1 501 ? 4.509 -11.343 15.273 1.00 92.44 501 ASP A C 1
ATOM 3827 O O . ASP A 1 501 ? 4.123 -11.091 14.127 1.00 92.44 501 ASP A O 1
ATOM 3831 N N . LYS A 1 502 ? 3.917 -10.791 16.337 1.00 92.31 502 LYS A N 1
ATOM 3832 C CA . LYS A 1 502 ? 2.690 -9.971 16.269 1.00 92.31 502 LYS A CA 1
ATOM 3833 C C . LYS A 1 502 ? 2.796 -8.734 15.361 1.00 92.31 502 LYS A C 1
ATOM 3835 O O . LYS A 1 502 ? 1.771 -8.155 15.013 1.00 92.31 502 LYS A O 1
ATOM 3840 N N . ARG A 1 503 ? 4.003 -8.286 15.017 1.00 92.12 503 ARG A N 1
ATOM 3841 C CA . ARG A 1 503 ? 4.322 -7.066 14.253 1.00 92.12 503 ARG A CA 1
ATOM 3842 C C . ARG A 1 503 ? 5.205 -7.345 13.038 1.00 92.12 503 ARG A C 1
ATOM 3844 O O . ARG A 1 503 ? 5.018 -6.693 12.014 1.00 92.12 503 ARG A O 1
ATOM 3851 N N . TRP A 1 504 ? 6.143 -8.288 13.136 1.00 94.56 504 TRP A N 1
ATOM 3852 C CA . TRP A 1 504 ? 6.983 -8.721 12.013 1.00 94.56 504 TRP A CA 1
ATOM 3853 C C . TRP A 1 504 ? 6.322 -9.793 11.131 1.00 94.56 504 TRP A C 1
ATOM 3855 O O . TRP A 1 504 ? 6.765 -10.005 10.002 1.00 94.56 504 TRP A O 1
ATOM 3865 N N . GLY A 1 505 ? 5.281 -10.477 11.614 1.00 94.94 505 GLY A N 1
ATOM 3866 C CA . GLY A 1 505 ? 4.741 -11.668 10.963 1.00 94.94 505 GLY A CA 1
ATOM 3867 C C . GLY A 1 505 ? 5.818 -12.744 10.852 1.00 94.94 505 GLY A C 1
ATOM 3868 O O . GLY A 1 505 ? 6.506 -13.041 11.827 1.00 94.94 505 GLY A O 1
ATOM 3869 N N . TYR A 1 506 ? 6.024 -13.294 9.656 1.00 95.44 506 TYR A N 1
ATOM 3870 C CA . TYR A 1 506 ? 7.130 -14.223 9.387 1.00 95.44 506 TYR A CA 1
ATOM 3871 C C . TYR A 1 506 ? 8.468 -13.530 9.064 1.00 95.44 506 TYR A C 1
ATOM 3873 O O . TYR A 1 506 ? 9.474 -14.210 8.874 1.00 95.44 506 TYR A O 1
ATOM 3881 N N . GLY A 1 507 ? 8.508 -12.193 9.021 1.00 95.44 507 GLY A N 1
ATOM 3882 C CA . GLY A 1 507 ? 9.711 -11.399 8.767 1.00 95.44 507 GLY A CA 1
ATOM 3883 C C . GLY A 1 507 ? 9.533 -10.386 7.635 1.00 95.44 507 GLY A C 1
ATOM 3884 O O . GLY A 1 507 ? 8.431 -9.931 7.335 1.00 95.44 507 GLY A O 1
ATOM 3885 N N . LYS A 1 508 ? 10.643 -10.012 6.995 1.00 96.50 508 LYS A N 1
ATOM 3886 C CA . LYS A 1 508 ? 10.689 -8.972 5.956 1.00 96.50 508 LYS A CA 1
ATOM 3887 C C . LYS A 1 508 ? 10.501 -9.546 4.553 1.00 96.50 508 LYS A C 1
ATOM 3889 O O . LYS A 1 508 ? 11.032 -10.610 4.233 1.00 96.50 508 LYS A O 1
ATOM 3894 N N . LEU A 1 509 ? 9.809 -8.809 3.687 1.00 98.06 509 LEU A N 1
ATOM 3895 C CA . LEU A 1 509 ? 9.616 -9.146 2.276 1.00 98.06 509 LEU A CA 1
ATOM 3896 C C . LEU A 1 509 ? 10.964 -9.288 1.542 1.00 98.06 509 LEU A C 1
ATOM 3898 O O . LEU A 1 509 ? 11.781 -8.367 1.529 1.00 98.06 509 LEU A O 1
ATOM 3902 N N . ARG A 1 510 ? 11.178 -10.422 0.862 1.00 96.06 510 ARG A N 1
ATOM 3903 C CA . ARG A 1 510 ? 12.402 -10.704 0.089 1.00 96.06 510 ARG A CA 1
ATOM 3904 C C . ARG A 1 510 ? 12.066 -11.194 -1.321 1.00 96.06 510 ARG A C 1
ATOM 3906 O O . ARG A 1 510 ? 12.210 -12.369 -1.633 1.00 96.06 510 ARG A O 1
ATOM 3913 N N . ILE A 1 511 ? 11.628 -10.266 -2.174 1.00 96.94 511 ILE A N 1
ATOM 3914 C CA . ILE A 1 511 ? 10.997 -10.533 -3.485 1.00 96.94 511 ILE A CA 1
ATOM 3915 C C . ILE A 1 511 ? 11.756 -11.567 -4.337 1.00 96.94 511 ILE A C 1
ATOM 3917 O O . ILE A 1 511 ? 11.162 -12.550 -4.755 1.00 96.94 511 ILE A O 1
ATOM 3921 N N . TYR A 1 512 ? 13.071 -11.422 -4.544 1.00 94.81 512 TYR A N 1
ATOM 3922 C CA . TYR A 1 512 ? 13.827 -12.393 -5.357 1.00 94.81 512 TYR A CA 1
ATOM 3923 C C . TYR A 1 512 ? 13.789 -13.820 -4.771 1.00 94.81 512 TYR A C 1
ATOM 3925 O O . TYR A 1 512 ? 13.658 -14.789 -5.511 1.00 94.81 512 TYR A O 1
ATOM 3933 N N . LYS A 1 513 ? 13.843 -13.956 -3.439 1.00 95.88 513 LYS A N 1
ATOM 3934 C CA . LYS A 1 513 ? 13.791 -15.259 -2.760 1.00 95.88 513 LYS A CA 1
ATOM 3935 C C . LYS A 1 513 ? 12.385 -15.855 -2.775 1.00 95.88 513 LYS A C 1
ATOM 3937 O O . LYS A 1 513 ? 12.239 -17.052 -2.954 1.00 95.88 513 LYS A O 1
ATOM 3942 N N . LEU A 1 514 ? 11.360 -15.013 -2.662 1.00 97.31 514 LEU A N 1
ATOM 3943 C CA . LEU A 1 514 ? 9.959 -15.395 -2.853 1.00 97.31 514 LEU A CA 1
ATOM 3944 C C . LEU A 1 514 ? 9.695 -15.966 -4.259 1.00 97.31 514 LEU A C 1
ATOM 3946 O O . LEU A 1 514 ? 8.949 -16.929 -4.377 1.00 97.31 514 LEU A O 1
ATOM 3950 N N . LEU A 1 515 ? 10.288 -15.375 -5.302 1.00 96.75 515 LEU A N 1
ATOM 3951 C CA . LEU A 1 515 ? 10.052 -15.760 -6.701 1.00 96.75 515 LEU A CA 1
ATOM 3952 C C . LEU A 1 515 ? 10.906 -16.949 -7.175 1.00 96.75 515 LEU A C 1
ATOM 3954 O O . LEU A 1 515 ? 10.482 -17.678 -8.065 1.00 96.75 515 LEU A O 1
ATOM 3958 N N . TYR A 1 516 ? 12.108 -17.136 -6.616 1.00 95.06 516 TYR A N 1
ATOM 3959 C CA . TYR A 1 516 ? 13.094 -18.103 -7.129 1.00 95.06 516 TYR A CA 1
ATOM 3960 C C . TYR A 1 516 ? 13.649 -19.080 -6.075 1.00 95.06 516 TYR A C 1
ATOM 3962 O O . TYR A 1 516 ? 14.591 -19.814 -6.369 1.00 95.06 516 TYR A O 1
ATOM 3970 N N . GLU A 1 517 ? 13.123 -19.053 -4.846 1.00 95.25 517 GLU A N 1
ATOM 3971 C CA . GLU A 1 517 ? 13.505 -19.870 -3.671 1.00 95.25 517 GLU A CA 1
ATOM 3972 C C . GLU A 1 517 ? 14.992 -19.834 -3.259 1.00 95.25 517 GLU A C 1
ATOM 3974 O O . GLU A 1 517 ? 15.433 -20.554 -2.361 1.00 95.25 517 GLU A O 1
ATOM 3979 N N . LYS A 1 518 ? 15.773 -18.944 -3.874 1.00 92.88 518 LYS A N 1
ATOM 3980 C CA . LYS A 1 518 ? 17.207 -18.741 -3.655 1.00 92.88 518 LYS A CA 1
ATOM 3981 C C . LYS A 1 518 ? 17.500 -17.268 -3.398 1.00 92.88 518 LYS A C 1
ATOM 3983 O O . LYS A 1 518 ? 16.746 -16.388 -3.814 1.00 92.88 518 LYS A O 1
ATOM 3988 N N . ASP A 1 519 ? 18.600 -16.975 -2.716 1.00 89.56 519 ASP A N 1
ATOM 3989 C CA . ASP A 1 519 ? 19.051 -15.591 -2.588 1.00 89.56 519 ASP A CA 1
ATOM 3990 C C . ASP A 1 519 ? 19.487 -15.029 -3.951 1.00 89.56 519 ASP A C 1
ATOM 3992 O O . ASP A 1 519 ? 19.906 -15.769 -4.844 1.00 89.56 519 ASP A O 1
ATOM 3996 N N . ARG A 1 520 ? 19.349 -13.707 -4.129 1.00 85.94 520 ARG A N 1
ATOM 3997 C CA . ARG A 1 520 ? 19.782 -13.031 -5.360 1.00 85.94 520 ARG A CA 1
ATOM 3998 C C . ARG A 1 520 ? 21.293 -13.250 -5.529 1.00 85.94 520 ARG A C 1
ATOM 4000 O O . ARG A 1 520 ? 22.011 -12.919 -4.584 1.00 85.94 520 ARG A O 1
ATOM 4007 N N . PRO A 1 521 ? 21.773 -13.759 -6.681 1.00 82.94 521 PRO A N 1
ATOM 4008 C CA . PRO A 1 521 ? 23.205 -13.862 -6.929 1.00 82.94 521 PRO A CA 1
ATOM 4009 C C . PRO A 1 521 ? 23.848 -12.473 -6.881 1.00 82.94 521 PRO A C 1
ATOM 4011 O O . PRO A 1 521 ? 23.221 -11.475 -7.257 1.00 82.94 521 PRO A O 1
ATOM 4014 N N . GLU A 1 522 ? 25.101 -12.404 -6.432 1.00 84.69 522 GLU A N 1
ATOM 4015 C CA . GLU A 1 522 ? 25.923 -11.244 -6.763 1.00 84.69 522 GLU A CA 1
ATOM 4016 C C . GLU A 1 522 ? 26.088 -11.217 -8.280 1.00 84.69 522 GLU A C 1
ATOM 4018 O O . GLU A 1 522 ? 26.419 -12.231 -8.884 1.00 84.69 522 GLU A O 1
ATOM 4023 N N . ASN A 1 523 ? 25.764 -10.075 -8.875 1.00 85.25 523 ASN A N 1
ATOM 4024 C CA . ASN A 1 523 ? 25.841 -9.835 -10.305 1.00 85.25 523 ASN A CA 1
ATOM 4025 C C . ASN A 1 523 ? 26.024 -8.333 -10.487 1.00 85.25 523 ASN A C 1
ATOM 4027 O O . ASN A 1 523 ? 25.250 -7.540 -9.932 1.00 85.25 523 ASN A O 1
ATOM 4031 N N . THR A 1 524 ? 27.057 -7.953 -11.221 1.00 87.19 524 THR A N 1
ATOM 4032 C CA . THR A 1 524 ? 27.304 -6.580 -11.641 1.00 87.19 524 THR A CA 1
ATOM 4033 C C . THR A 1 524 ? 26.479 -6.294 -12.902 1.00 87.19 524 THR A C 1
ATOM 4035 O O . THR A 1 524 ? 25.342 -6.762 -13.003 1.00 87.19 524 THR A O 1
ATOM 4038 N N . ALA A 1 525 ? 26.968 -5.460 -13.812 1.00 86.25 525 ALA A N 1
ATOM 4039 C CA . ALA A 1 525 ? 26.375 -5.303 -15.132 1.00 86.25 525 ALA A CA 1
ATOM 4040 C C . ALA A 1 525 ? 27.517 -5.332 -16.155 1.00 86.25 525 ALA A C 1
ATOM 4042 O O . ALA A 1 525 ? 28.543 -4.680 -15.904 1.00 86.25 525 ALA A O 1
ATOM 4043 N N . PRO A 1 526 ? 27.342 -6.016 -17.298 1.00 90.44 526 PRO A N 1
ATOM 4044 C CA . PRO A 1 526 ? 28.416 -6.216 -18.255 1.00 90.44 526 PRO A CA 1
ATOM 4045 C C . PRO A 1 526 ? 28.932 -4.878 -18.775 1.00 90.44 526 PRO A C 1
ATOM 4047 O O . PRO A 1 526 ? 28.164 -3.974 -19.114 1.00 90.44 526 PRO A O 1
ATOM 4050 N N . GLN A 1 527 ? 30.249 -4.749 -18.837 1.00 90.81 527 GLN A N 1
ATOM 4051 C CA . GLN A 1 527 ? 30.922 -3.594 -19.405 1.00 90.81 527 GLN A CA 1
ATOM 4052 C C . GLN A 1 527 ? 30.940 -3.699 -20.930 1.00 90.81 527 GLN A C 1
ATOM 4054 O O . GLN A 1 527 ? 31.025 -4.788 -21.500 1.00 90.81 527 GLN A O 1
ATOM 4059 N N . ILE A 1 528 ? 30.862 -2.545 -21.588 1.00 88.06 528 ILE A N 1
ATOM 4060 C CA . ILE A 1 528 ? 30.900 -2.421 -23.043 1.00 88.06 528 ILE A CA 1
ATOM 4061 C C . ILE A 1 528 ? 31.720 -1.198 -23.438 1.00 88.06 528 ILE A C 1
ATOM 4063 O O . ILE A 1 528 ? 31.517 -0.105 -22.911 1.00 88.06 528 ILE A O 1
ATOM 4067 N N . SER A 1 529 ? 32.636 -1.385 -24.382 1.00 85.00 529 SER A N 1
ATOM 4068 C CA . SER A 1 529 ? 33.406 -0.315 -25.013 1.00 85.00 529 SER A CA 1
ATOM 4069 C C . SER A 1 529 ? 33.635 -0.618 -26.494 1.00 85.00 529 SER A C 1
ATOM 4071 O O . SER A 1 529 ? 33.549 -1.765 -26.935 1.00 85.00 529 SER A O 1
ATOM 4073 N N . TYR A 1 530 ? 33.898 0.416 -27.289 1.00 76.50 530 TYR A N 1
ATOM 4074 C CA . TYR A 1 530 ? 34.123 0.272 -28.727 1.00 76.50 530 TYR A CA 1
ATOM 4075 C C . TYR A 1 530 ? 35.594 -0.009 -29.033 1.00 76.50 530 TYR A C 1
ATOM 4077 O O . TYR A 1 530 ? 36.485 0.646 -28.490 1.00 76.50 530 TYR A O 1
ATOM 4085 N N . GLU A 1 531 ? 35.855 -0.957 -29.933 1.00 70.94 531 GLU A N 1
ATOM 4086 C CA . GLU A 1 531 ? 37.178 -1.121 -30.533 1.00 70.94 531 GLU A CA 1
ATOM 4087 C C . GLU A 1 531 ? 37.277 -0.178 -31.737 1.00 70.94 531 GLU A C 1
ATOM 4089 O O . GLU A 1 531 ? 36.678 -0.421 -32.783 1.00 70.94 531 GLU A O 1
ATOM 4094 N N . HIS A 1 532 ? 37.961 0.955 -31.554 1.00 62.91 532 HIS A N 1
ATOM 4095 C CA . HIS A 1 532 ? 37.944 2.058 -32.512 1.00 62.91 532 HIS A CA 1
ATOM 4096 C C . HIS A 1 532 ? 39.148 2.041 -33.466 1.00 62.91 532 HIS A C 1
ATOM 4098 O O . HIS A 1 532 ? 40.301 1.957 -33.049 1.00 62.91 532 HIS A O 1
ATOM 4104 N N . THR A 1 533 ? 38.865 2.208 -34.758 1.00 56.94 533 THR A N 1
ATOM 4105 C CA . THR A 1 533 ? 39.854 2.488 -35.818 1.00 56.94 533 THR A CA 1
ATOM 4106 C C . THR A 1 533 ? 39.679 3.874 -36.449 1.00 56.94 533 THR A C 1
ATOM 4108 O O . THR A 1 533 ? 40.565 4.322 -37.173 1.00 56.94 533 THR A O 1
ATOM 4111 N N . GLY A 1 534 ? 38.557 4.552 -36.175 1.00 58.66 534 GLY A N 1
ATOM 4112 C CA . GLY A 1 534 ? 38.274 5.926 -36.602 1.00 58.66 534 GLY A CA 1
ATOM 4113 C C . GLY A 1 534 ? 38.864 6.992 -35.672 1.00 58.66 534 GLY A C 1
ATOM 4114 O O . GLY A 1 534 ? 39.397 6.690 -34.599 1.00 58.66 534 GLY A O 1
ATOM 4115 N N . LEU A 1 535 ? 38.745 8.256 -36.083 1.00 59.91 535 LEU A N 1
ATOM 4116 C CA . LEU A 1 535 ? 39.275 9.400 -35.340 1.00 59.91 535 LEU A CA 1
ATOM 4117 C C . LEU A 1 535 ? 38.382 9.726 -34.122 1.00 59.91 535 LEU A C 1
ATOM 4119 O O . LEU A 1 535 ? 37.157 9.813 -34.269 1.00 59.91 535 LEU A O 1
ATOM 4123 N N . PRO A 1 536 ? 38.958 9.921 -32.917 1.00 58.69 536 PRO A N 1
ATOM 4124 C CA . PRO A 1 536 ? 38.190 10.255 -31.725 1.00 58.69 536 PRO A CA 1
ATOM 4125 C C . PRO A 1 536 ? 37.729 11.716 -31.762 1.00 58.69 536 PRO A C 1
ATOM 4127 O O . PRO A 1 536 ? 38.539 12.645 -31.812 1.00 58.69 536 PRO A O 1
ATOM 4130 N N . ASN A 1 537 ? 36.416 11.917 -31.688 1.00 59.16 537 ASN A N 1
ATOM 4131 C CA . ASN A 1 537 ? 35.813 13.236 -31.565 1.00 59.16 537 ASN A CA 1
ATOM 4132 C C . ASN A 1 537 ? 36.057 13.788 -30.149 1.00 59.16 537 ASN A C 1
ATOM 4134 O O . ASN A 1 537 ? 35.768 13.113 -29.159 1.00 59.16 537 ASN A O 1
ATOM 4138 N N . LYS A 1 538 ? 36.633 14.991 -30.044 1.00 52.91 538 LYS A N 1
ATOM 4139 C CA . LYS A 1 538 ? 37.155 15.524 -28.771 1.00 52.91 538 LYS A CA 1
ATOM 4140 C C . LYS A 1 538 ? 36.066 15.912 -27.771 1.00 52.91 538 LYS A C 1
ATOM 4142 O O . LYS A 1 538 ? 36.322 15.862 -26.572 1.00 52.91 538 LYS A O 1
ATOM 4147 N N . ASP A 1 539 ? 34.870 16.226 -28.261 1.00 53.22 539 ASP A N 1
ATOM 4148 C CA . ASP A 1 539 ? 33.771 16.783 -27.464 1.00 53.22 539 ASP A CA 1
ATOM 4149 C C . ASP A 1 539 ? 32.619 15.777 -27.253 1.00 53.22 539 ASP A C 1
ATOM 4151 O O . ASP A 1 539 ? 31.487 16.158 -26.969 1.00 53.22 539 ASP A O 1
ATOM 4155 N N . GLY A 1 540 ? 32.888 14.474 -27.418 1.00 56.22 540 GLY A N 1
ATOM 4156 C CA . GLY A 1 540 ? 31.893 13.403 -27.242 1.00 56.22 540 GLY A CA 1
ATOM 4157 C C . GLY A 1 540 ? 30.895 13.243 -28.398 1.00 56.22 540 GLY A C 1
ATOM 4158 O O . GLY A 1 540 ? 29.937 12.483 -28.274 1.00 56.22 540 GLY A O 1
ATOM 4159 N N . GLY A 1 541 ? 31.111 13.942 -29.518 1.00 63.19 541 GLY A N 1
ATOM 4160 C CA . GLY A 1 541 ? 30.323 13.789 -30.742 1.00 63.19 541 GLY A CA 1
ATOM 4161 C C . GLY A 1 541 ? 30.583 12.473 -31.490 1.00 63.19 541 GLY A C 1
ATOM 4162 O O . GLY A 1 541 ? 31.308 11.594 -31.026 1.00 63.19 541 GLY A O 1
ATOM 4163 N N . ALA A 1 542 ? 29.999 12.342 -32.685 1.00 71.88 542 ALA A N 1
ATOM 4164 C CA . ALA A 1 542 ? 30.095 11.129 -33.500 1.00 71.88 542 ALA A CA 1
ATOM 4165 C C . ALA A 1 542 ? 31.547 10.733 -33.836 1.00 71.88 542 ALA A C 1
ATOM 4167 O O . ALA A 1 542 ? 32.374 11.592 -34.151 1.00 71.88 542 ALA A O 1
ATOM 4168 N N . TYR A 1 543 ? 31.831 9.427 -33.812 1.00 78.69 543 TYR A N 1
ATOM 4169 C CA . TYR A 1 543 ? 33.091 8.847 -34.280 1.00 78.69 543 TYR A CA 1
ATOM 4170 C C . TYR A 1 543 ? 33.216 9.008 -35.796 1.00 78.69 543 TYR A C 1
ATOM 4172 O O . TYR A 1 543 ? 32.313 8.619 -36.540 1.00 78.69 543 TYR A O 1
ATOM 4180 N N . GLN A 1 544 ? 34.349 9.540 -36.252 1.00 83.00 544 GLN A N 1
ATOM 4181 C CA . GLN A 1 544 ? 34.550 9.872 -37.659 1.00 83.00 544 GLN A CA 1
ATOM 4182 C C . GLN A 1 544 ? 35.348 8.784 -38.385 1.00 83.00 544 GLN A C 1
ATOM 4184 O O . GLN A 1 544 ? 36.478 8.453 -38.014 1.00 83.00 544 GLN A O 1
ATOM 4189 N N . PHE A 1 545 ? 34.739 8.245 -39.441 1.00 85.94 545 PHE A N 1
ATOM 4190 C CA . PHE A 1 545 ? 35.324 7.288 -40.377 1.00 85.94 545 PHE A CA 1
ATOM 4191 C C . PHE A 1 545 ? 35.564 7.984 -41.714 1.00 85.94 545 PHE A C 1
ATOM 4193 O O . PHE A 1 545 ? 34.764 8.817 -42.133 1.00 85.94 545 PHE A O 1
ATOM 4200 N N . VAL A 1 546 ? 36.669 7.675 -42.388 1.00 85.00 546 VAL A N 1
ATOM 4201 C CA . VAL A 1 546 ? 37.090 8.427 -43.577 1.00 85.00 546 VAL A CA 1
ATOM 4202 C C . VAL A 1 546 ? 36.630 7.707 -44.842 1.00 85.00 546 VAL A C 1
ATOM 4204 O O . VAL A 1 546 ? 36.840 6.503 -44.992 1.00 85.00 546 VAL A O 1
ATOM 4207 N N . LEU A 1 547 ? 35.989 8.437 -45.761 1.00 87.06 547 LEU A N 1
ATOM 4208 C CA . LEU A 1 547 ? 35.522 7.896 -47.039 1.00 87.06 547 LEU A CA 1
ATOM 4209 C C . LEU A 1 547 ? 36.666 7.186 -47.784 1.00 87.06 547 LEU A C 1
ATOM 4211 O O . LEU A 1 547 ? 37.791 7.681 -47.822 1.00 87.06 547 LEU A O 1
ATOM 4215 N N . GLY A 1 548 ? 36.378 6.021 -48.366 1.00 80.44 548 GLY A N 1
ATOM 4216 C CA . GLY A 1 548 ? 37.376 5.175 -49.031 1.00 80.44 548 GLY A CA 1
ATOM 4217 C C . GLY A 1 548 ? 38.192 4.288 -48.086 1.00 80.44 548 GLY A C 1
ATOM 4218 O O . GLY A 1 548 ? 38.826 3.352 -48.558 1.00 80.44 548 GLY A O 1
ATOM 4219 N N . HIS A 1 549 ? 38.121 4.515 -46.768 1.00 82.25 549 HIS A N 1
ATOM 4220 C CA . HIS A 1 549 ? 38.719 3.658 -45.739 1.00 82.25 549 HIS A CA 1
ATOM 4221 C C . HIS A 1 549 ? 37.703 3.325 -44.633 1.00 82.25 549 HIS A C 1
ATOM 4223 O O . HIS A 1 549 ? 37.861 3.675 -43.461 1.00 82.25 549 HIS A O 1
ATOM 4229 N N . LEU A 1 550 ? 36.608 2.673 -45.030 1.00 85.00 550 LEU A N 1
ATOM 4230 C CA . LEU A 1 550 ? 35.544 2.222 -44.129 1.00 85.00 550 LEU A CA 1
ATOM 4231 C C . LEU A 1 550 ? 35.792 0.761 -43.704 1.00 85.00 550 LEU A C 1
ATOM 4233 O O . LEU A 1 550 ? 36.171 -0.046 -44.552 1.00 85.00 550 LEU A O 1
ATOM 4237 N N . PRO A 1 551 ? 35.583 0.390 -42.426 1.00 85.19 551 PRO A N 1
ATOM 4238 C CA . PRO A 1 551 ? 35.731 -0.994 -41.976 1.00 85.19 551 PRO A CA 1
ATOM 4239 C C . PRO A 1 551 ? 34.535 -1.849 -42.422 1.00 85.19 551 PRO A C 1
ATOM 4241 O O . PRO A 1 551 ? 33.413 -1.357 -42.464 1.00 85.19 551 PRO A O 1
ATOM 4244 N N . ASP A 1 552 ? 34.730 -3.151 -42.650 1.00 85.94 552 ASP A N 1
ATOM 4245 C CA . ASP A 1 552 ? 33.613 -4.066 -42.957 1.00 85.94 552 ASP A CA 1
ATOM 4246 C C . ASP A 1 552 ? 32.633 -4.233 -41.781 1.00 85.94 552 ASP A C 1
ATOM 4248 O O . ASP A 1 552 ? 31.435 -4.460 -41.967 1.00 85.94 552 ASP A O 1
ATOM 4252 N N . THR A 1 553 ? 33.142 -4.156 -40.545 1.00 87.38 553 THR A N 1
ATOM 4253 C CA . THR A 1 553 ? 32.359 -4.362 -39.318 1.00 87.38 553 THR A CA 1
ATOM 4254 C C . THR A 1 553 ? 32.754 -3.405 -38.198 1.00 87.38 553 THR A C 1
ATOM 4256 O O . THR A 1 553 ? 33.922 -3.069 -38.010 1.00 87.38 553 THR A O 1
ATOM 4259 N N . LEU A 1 554 ? 31.757 -3.016 -37.409 1.00 86.31 554 LEU A N 1
ATOM 4260 C CA . LEU A 1 554 ? 31.912 -2.435 -36.081 1.00 86.31 554 LEU A CA 1
ATOM 4261 C C . LEU A 1 554 ? 32.082 -3.566 -35.061 1.00 86.31 554 LEU A C 1
ATOM 4263 O O . LEU A 1 554 ? 31.359 -4.562 -35.126 1.00 86.31 554 LEU A O 1
ATOM 4267 N N . THR A 1 555 ? 33.002 -3.403 -34.108 1.00 86.62 555 THR A N 1
ATOM 4268 C CA . THR A 1 555 ? 33.279 -4.386 -33.045 1.00 86.62 555 THR A CA 1
ATOM 4269 C C . THR A 1 555 ? 33.180 -3.732 -31.665 1.00 86.62 555 THR A C 1
ATOM 4271 O O . THR A 1 555 ? 33.690 -2.629 -31.451 1.00 86.62 555 THR A O 1
ATOM 4274 N N . VAL A 1 556 ? 32.541 -4.417 -30.712 1.00 87.81 556 VAL A N 1
ATOM 4275 C CA . VAL A 1 556 ? 32.519 -4.021 -29.293 1.00 87.81 556 VAL A CA 1
ATOM 4276 C C . VAL A 1 556 ? 33.309 -4.995 -28.432 1.00 87.81 556 VAL A C 1
ATOM 4278 O O . VAL A 1 556 ? 33.186 -6.212 -28.561 1.00 87.81 556 VAL A O 1
ATOM 4281 N N . LYS A 1 557 ? 34.085 -4.452 -27.496 1.00 89.94 557 LYS A N 1
ATOM 4282 C CA . LYS A 1 557 ? 34.663 -5.210 -26.390 1.00 89.94 557 LYS A CA 1
ATOM 4283 C C . LYS A 1 557 ? 33.630 -5.303 -25.288 1.00 89.94 557 LYS A C 1
ATOM 4285 O O . LYS A 1 557 ? 33.074 -4.290 -24.865 1.00 89.94 557 LYS A O 1
ATOM 4290 N N . VAL A 1 558 ? 33.385 -6.527 -24.836 1.00 91.50 558 VAL A N 1
ATOM 4291 C CA . VAL A 1 558 ? 32.436 -6.818 -23.765 1.00 91.50 558 VAL A CA 1
ATOM 4292 C C . VAL A 1 558 ? 33.074 -7.744 -22.741 1.00 91.50 558 VAL A C 1
ATOM 4294 O O . VAL A 1 558 ? 33.751 -8.720 -23.082 1.00 91.50 558 VAL A O 1
ATOM 4297 N N . SER A 1 559 ? 32.872 -7.414 -21.476 1.00 93.06 559 SER A N 1
ATOM 4298 C CA . SER A 1 559 ? 33.358 -8.188 -20.341 1.00 93.06 559 SER A CA 1
ATOM 4299 C C . SER A 1 559 ? 32.358 -8.105 -19.203 1.00 93.06 559 SER A C 1
ATOM 4301 O O . SER A 1 559 ? 31.609 -7.139 -19.083 1.00 93.06 559 SER A O 1
ATOM 4303 N N . ASP A 1 560 ? 32.359 -9.117 -18.354 1.00 93.06 560 ASP A N 1
ATOM 4304 C CA . ASP A 1 560 ? 31.631 -9.104 -17.097 1.00 93.06 560 ASP A CA 1
ATOM 4305 C C . ASP A 1 560 ? 32.540 -9.663 -15.990 1.00 93.06 560 ASP A C 1
ATOM 4307 O O . ASP A 1 560 ? 33.623 -10.187 -16.272 1.00 93.06 560 ASP A O 1
ATOM 4311 N N . LYS A 1 561 ? 32.163 -9.464 -14.724 1.00 92.56 561 LYS A N 1
ATOM 4312 C CA . LYS A 1 561 ? 32.921 -9.958 -13.565 1.00 92.56 561 LYS A CA 1
ATOM 4313 C C . LYS A 1 561 ? 32.485 -11.368 -13.151 1.00 92.56 561 LYS A C 1
ATOM 4315 O O . LYS A 1 561 ? 33.280 -12.104 -12.566 1.00 92.56 561 LYS A O 1
ATOM 4320 N N . GLU A 1 562 ? 31.236 -11.722 -13.427 1.00 91.81 562 GLU A N 1
ATOM 4321 C CA . GLU A 1 562 ? 30.606 -12.994 -13.095 1.00 91.81 562 GLU A CA 1
ATOM 4322 C C . GLU A 1 562 ? 30.510 -13.919 -14.321 1.00 91.81 562 GLU A C 1
ATOM 4324 O O . GLU A 1 562 ? 30.763 -15.120 -14.207 1.00 91.81 562 GLU A O 1
ATOM 4329 N N . ASP A 1 563 ? 30.180 -13.362 -15.490 1.00 88.31 563 ASP A N 1
ATOM 4330 C CA . ASP A 1 563 ? 30.043 -14.086 -16.757 1.00 88.31 563 ASP A CA 1
ATOM 4331 C C . ASP A 1 563 ? 31.307 -14.066 -17.628 1.00 88.31 563 ASP A C 1
ATOM 4333 O O . ASP A 1 563 ? 32.165 -13.185 -17.541 1.00 88.31 563 ASP A O 1
ATOM 4337 N N . LYS A 1 564 ? 31.405 -15.041 -18.537 1.00 90.81 564 LYS A N 1
ATOM 4338 C CA . LYS A 1 564 ? 32.476 -15.074 -19.535 1.00 90.81 564 LYS A CA 1
ATOM 4339 C C . LYS A 1 564 ? 32.095 -14.280 -20.782 1.00 90.81 564 LYS A C 1
ATOM 4341 O O . LYS A 1 564 ? 30.945 -14.287 -21.200 1.00 90.81 564 LYS A O 1
ATOM 4346 N N . THR A 1 565 ? 33.075 -13.703 -21.474 1.00 88.25 565 THR A N 1
ATOM 4347 C CA . THR A 1 565 ? 32.835 -12.977 -22.732 1.00 88.25 565 THR A CA 1
ATOM 4348 C C . THR A 1 565 ? 32.044 -13.798 -23.764 1.00 88.25 565 THR A C 1
ATOM 4350 O O . THR A 1 565 ? 31.175 -13.228 -24.413 1.00 88.25 565 THR A O 1
ATOM 4353 N N . GLU A 1 566 ? 32.251 -15.117 -23.895 1.00 87.44 566 GLU A N 1
ATOM 4354 C CA . GLU A 1 566 ? 31.490 -15.946 -24.848 1.00 87.44 566 GLU A CA 1
ATOM 4355 C C . GLU A 1 566 ? 30.026 -16.254 -24.452 1.00 87.44 566 GLU A C 1
ATOM 4357 O O . GLU A 1 566 ? 29.269 -16.749 -25.291 1.00 87.44 566 GLU A O 1
ATOM 4362 N N . THR A 1 567 ? 29.608 -15.981 -23.207 1.00 88.81 567 THR A N 1
ATOM 4363 C CA . THR A 1 567 ? 28.217 -16.165 -22.739 1.00 88.81 567 THR A CA 1
ATOM 4364 C C . THR A 1 567 ? 27.378 -14.886 -22.820 1.00 88.81 567 THR A C 1
ATOM 4366 O O . THR A 1 567 ? 26.145 -14.965 -22.805 1.00 88.81 567 THR A O 1
ATOM 4369 N N . LEU A 1 568 ? 28.020 -13.721 -22.960 1.00 90.69 568 LEU A N 1
ATOM 4370 C CA . LEU A 1 568 ? 27.359 -12.420 -23.058 1.00 90.69 568 LEU A CA 1
ATOM 4371 C C . LEU A 1 568 ? 26.590 -12.268 -24.379 1.00 90.69 568 LEU A C 1
ATOM 4373 O O . LEU A 1 568 ? 27.083 -12.570 -25.465 1.00 90.69 568 LEU A O 1
ATOM 4377 N N . LYS A 1 569 ? 25.358 -11.757 -24.298 1.00 91.75 569 LYS A N 1
ATOM 4378 C CA . LYS A 1 569 ? 24.492 -11.531 -25.463 1.00 91.75 569 LYS A CA 1
ATOM 4379 C C . LYS A 1 569 ? 24.559 -10.073 -25.885 1.00 91.75 569 LYS A C 1
ATOM 4381 O O . LYS A 1 569 ? 23.954 -9.217 -25.237 1.00 91.75 569 LYS A O 1
ATOM 4386 N N . VAL A 1 570 ? 25.239 -9.791 -26.995 1.00 90.75 570 VAL A N 1
ATOM 4387 C CA . VAL A 1 570 ? 25.256 -8.449 -27.587 1.00 90.75 570 VAL A CA 1
ATOM 4388 C C . VAL A 1 570 ? 24.067 -8.294 -28.530 1.00 90.75 570 VAL A C 1
ATOM 4390 O O . VAL A 1 570 ? 23.908 -9.053 -29.485 1.00 90.75 570 VAL A O 1
ATOM 4393 N N . SER A 1 571 ? 23.216 -7.316 -28.231 1.00 90.88 571 SER A N 1
ATOM 4394 C CA . SER A 1 571 ? 22.083 -6.869 -29.040 1.00 90.88 571 SER A CA 1
ATOM 4395 C C . SER A 1 571 ? 22.429 -5.546 -29.728 1.00 90.88 571 SER A C 1
ATOM 4397 O O . SER A 1 571 ? 22.925 -4.631 -29.070 1.00 90.88 571 SER A O 1
ATOM 4399 N N . TRP A 1 572 ? 22.096 -5.419 -31.008 1.00 89.38 572 TRP A N 1
ATOM 4400 C CA . TRP A 1 572 ? 22.249 -4.202 -31.804 1.00 89.38 572 TRP A CA 1
ATOM 4401 C C . TRP A 1 572 ? 20.881 -3.715 -32.286 1.00 89.38 572 TRP A C 1
ATOM 4403 O O . TRP A 1 572 ? 20.082 -4.504 -32.799 1.00 89.38 572 TRP A O 1
ATOM 4413 N N . ASP A 1 573 ? 20.648 -2.419 -32.133 1.00 88.81 573 ASP A N 1
ATOM 4414 C CA . ASP A 1 573 ? 19.506 -1.654 -32.632 1.00 88.81 573 ASP A CA 1
ATOM 4415 C C . ASP A 1 573 ? 20.075 -0.547 -33.556 1.00 88.81 573 ASP A C 1
ATOM 4417 O O . ASP A 1 573 ? 20.548 0.486 -33.069 1.00 88.81 573 ASP A O 1
ATOM 4421 N N . PRO A 1 574 ? 20.155 -0.794 -34.883 1.00 84.94 574 PRO A N 1
ATOM 4422 C CA . PRO A 1 574 ? 20.894 0.068 -35.818 1.00 84.94 574 PRO A CA 1
ATOM 4423 C C . PRO A 1 574 ? 20.180 1.367 -36.182 1.00 84.94 574 PRO A C 1
ATOM 4425 O O . PRO A 1 574 ? 20.831 2.337 -36.562 1.00 84.94 574 PRO A O 1
ATOM 4428 N N . GLU A 1 575 ? 18.852 1.372 -36.083 1.00 82.38 575 GLU A N 1
ATOM 4429 C CA . GLU A 1 575 ? 18.001 2.531 -36.366 1.00 82.38 575 GLU A CA 1
ATOM 4430 C C . GLU A 1 575 ? 17.678 3.311 -35.077 1.00 82.38 575 GLU A C 1
ATOM 4432 O O . GLU A 1 575 ? 17.116 4.413 -35.127 1.00 82.38 575 GLU A O 1
ATOM 4437 N N . TYR A 1 576 ? 18.061 2.760 -33.915 1.00 85.19 576 TYR A N 1
ATOM 4438 C CA . TYR A 1 576 ? 17.721 3.233 -32.575 1.00 85.19 576 TYR A CA 1
ATOM 4439 C C . TYR A 1 576 ? 16.189 3.352 -32.424 1.00 85.19 576 TYR A C 1
ATOM 4441 O O . TYR A 1 576 ? 15.662 4.330 -31.894 1.00 85.19 576 TYR A O 1
ATOM 4449 N N . ASP A 1 577 ? 15.433 2.411 -32.986 1.00 80.25 577 ASP A N 1
ATOM 4450 C CA . ASP A 1 577 ? 13.962 2.407 -32.966 1.00 80.25 577 ASP A CA 1
ATOM 4451 C C . ASP A 1 577 ? 13.385 1.580 -31.798 1.00 80.25 577 ASP A C 1
ATOM 4453 O O . ASP A 1 577 ? 12.177 1.603 -31.545 1.00 80.25 577 ASP A O 1
ATOM 4457 N N . GLY A 1 578 ? 14.255 0.900 -31.043 1.00 77.25 578 GLY A N 1
ATOM 4458 C CA . GLY A 1 578 ? 13.922 -0.036 -29.975 1.00 77.25 578 GLY A CA 1
ATOM 4459 C C . GLY A 1 578 ? 13.882 -1.500 -30.427 1.00 77.25 578 GLY A C 1
ATOM 4460 O O . GLY A 1 578 ? 13.704 -2.385 -29.580 1.00 77.25 578 GLY A O 1
ATOM 4461 N N . VAL A 1 579 ? 14.055 -1.785 -31.723 1.00 82.25 579 VAL A N 1
ATOM 4462 C CA . VAL A 1 579 ? 14.043 -3.136 -32.288 1.00 82.25 579 VAL A CA 1
ATOM 4463 C C . VAL A 1 579 ? 15.469 -3.681 -32.354 1.00 82.25 579 VAL A C 1
ATOM 4465 O O . VAL A 1 579 ? 16.323 -3.271 -33.138 1.00 82.25 579 VAL A O 1
ATOM 4468 N N . TRP A 1 580 ? 15.722 -4.683 -31.516 1.00 82.81 580 TRP A N 1
ATOM 4469 C CA . TRP A 1 580 ? 17.023 -5.339 -31.360 1.00 82.81 580 TRP A CA 1
ATOM 4470 C C . TRP A 1 580 ? 17.291 -6.344 -32.489 1.00 82.81 580 TRP A C 1
ATOM 4472 O O . TRP A 1 580 ? 17.371 -7.554 -32.268 1.00 82.81 580 TRP A O 1
ATOM 4482 N N . ASN A 1 581 ? 17.389 -5.813 -33.708 1.00 68.75 581 ASN A N 1
ATOM 4483 C CA . ASN A 1 581 ? 17.402 -6.530 -34.982 1.00 68.75 581 ASN A CA 1
ATOM 4484 C C . ASN A 1 581 ? 18.514 -7.586 -35.112 1.00 68.75 581 ASN A C 1
ATOM 4486 O O . ASN A 1 581 ? 18.334 -8.569 -35.829 1.00 68.75 581 ASN A O 1
ATOM 4490 N N . ILE A 1 582 ? 19.647 -7.431 -34.414 1.00 73.12 582 ILE A N 1
ATOM 4491 C CA . ILE A 1 582 ? 20.717 -8.442 -34.386 1.00 73.12 582 ILE A CA 1
ATOM 4492 C C . ILE A 1 582 ? 21.108 -8.754 -32.942 1.00 73.12 582 ILE A C 1
ATOM 4494 O O . ILE A 1 582 ? 21.592 -7.883 -32.228 1.00 73.12 582 ILE A O 1
ATOM 4498 N N . THR A 1 583 ? 20.975 -10.016 -32.526 1.00 72.06 583 THR A N 1
ATOM 4499 C CA . THR A 1 583 ? 21.532 -10.525 -31.259 1.00 72.06 583 THR A CA 1
ATOM 4500 C C . THR A 1 583 ? 22.561 -11.615 -31.554 1.00 72.06 583 THR A C 1
ATOM 4502 O O . THR A 1 583 ? 22.221 -12.614 -32.185 1.00 72.06 583 THR A O 1
ATOM 4505 N N . ASN A 1 584 ? 23.817 -11.440 -31.129 1.00 72.94 584 ASN A N 1
ATOM 4506 C CA . ASN A 1 584 ? 24.891 -12.411 -31.364 1.00 72.94 584 ASN A CA 1
ATOM 4507 C C . ASN A 1 584 ? 25.968 -12.423 -30.253 1.00 72.94 584 ASN A C 1
ATOM 4509 O O . ASN A 1 584 ? 26.079 -11.488 -29.465 1.00 72.94 584 ASN A O 1
ATOM 4513 N N . THR A 1 585 ? 26.774 -13.490 -30.225 1.00 70.19 585 THR A N 1
ATOM 4514 C CA . THR A 1 585 ? 27.976 -13.666 -29.376 1.00 70.19 585 THR A CA 1
ATOM 4515 C C . THR A 1 585 ? 29.287 -13.419 -30.144 1.00 70.19 585 THR A C 1
ATOM 4517 O O . THR A 1 585 ? 30.370 -13.767 -29.685 1.00 70.19 585 THR A O 1
ATOM 4520 N N . LYS A 1 586 ? 29.203 -12.861 -31.362 1.00 69.00 586 LYS A N 1
ATOM 4521 C CA . LYS A 1 586 ? 30.367 -12.487 -32.188 1.00 69.00 586 LYS A CA 1
ATOM 4522 C C . LYS A 1 586 ? 30.829 -11.050 -31.943 1.00 69.00 586 LYS A C 1
ATOM 4524 O O . LYS A 1 586 ? 31.903 -10.681 -32.396 1.00 69.00 586 LYS A O 1
ATOM 4529 N N . HIS A 1 587 ? 30.010 -10.251 -31.257 1.00 83.00 587 HIS A N 1
ATOM 4530 C CA . HIS A 1 587 ? 30.293 -8.869 -30.842 1.00 83.00 587 HIS A CA 1
ATOM 4531 C C . HIS A 1 587 ? 30.594 -7.921 -32.014 1.00 83.00 587 HIS A C 1
ATOM 4533 O O . HIS A 1 587 ? 31.216 -6.873 -31.845 1.00 83.00 587 HIS A O 1
ATOM 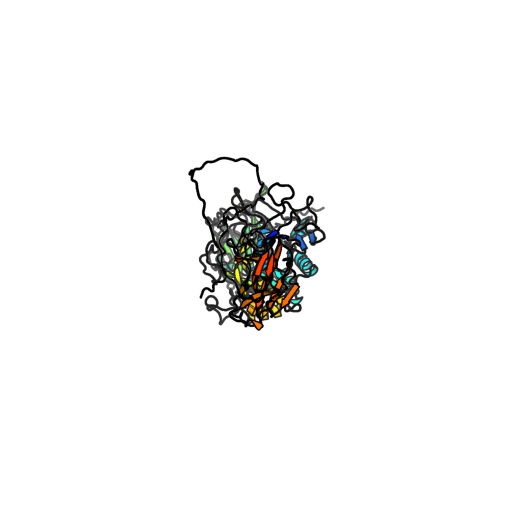4539 N N . GLN A 1 588 ? 30.094 -8.294 -33.194 1.00 82.44 588 GLN A N 1
ATOM 4540 C CA . GLN A 1 588 ? 30.302 -7.628 -34.473 1.00 82.44 588 GLN A CA 1
ATOM 4541 C C . GLN A 1 588 ? 28.971 -7.280 -35.142 1.00 82.44 588 GLN A C 1
ATOM 4543 O O . GLN A 1 588 ? 27.980 -8.011 -35.003 1.00 82.44 588 GLN A O 1
ATOM 4548 N N . PHE A 1 589 ? 28.990 -6.189 -35.904 1.00 83.69 589 PHE A N 1
ATOM 4549 C CA . PHE A 1 589 ? 27.879 -5.674 -36.701 1.00 83.69 589 PHE A CA 1
ATOM 4550 C C . PHE A 1 589 ? 28.405 -5.120 -38.041 1.00 83.69 589 PHE A C 1
ATOM 4552 O O . PHE A 1 589 ? 29.415 -4.419 -38.019 1.00 83.69 589 PHE A O 1
ATOM 4559 N N . PRO A 1 590 ? 27.784 -5.407 -39.204 1.00 86.88 590 PRO A N 1
ATOM 4560 C CA . PRO A 1 590 ? 28.230 -4.867 -40.496 1.00 86.88 590 PRO A CA 1
ATOM 4561 C C . PRO A 1 590 ? 28.202 -3.335 -40.517 1.00 86.88 590 PRO A C 1
ATOM 4563 O O . PRO A 1 590 ? 27.231 -2.739 -40.061 1.00 86.88 590 PRO A O 1
ATOM 4566 N N . PHE A 1 591 ? 29.233 -2.680 -41.051 1.00 85.75 591 PHE A N 1
ATOM 4567 C CA . PHE A 1 591 ? 29.261 -1.215 -41.095 1.00 85.75 591 PHE A CA 1
ATOM 4568 C C . PHE A 1 591 ? 28.138 -0.678 -42.014 1.00 85.75 591 PHE A C 1
ATOM 4570 O O . PHE A 1 591 ? 28.063 -1.087 -43.177 1.00 85.75 591 PHE A O 1
ATOM 4577 N N . PRO A 1 592 ? 27.227 0.191 -41.528 1.00 83.88 592 PRO A N 1
ATOM 4578 C CA . PRO A 1 592 ? 25.991 0.485 -42.259 1.00 83.88 592 PRO A CA 1
ATOM 4579 C C . PRO A 1 592 ? 26.111 1.634 -43.271 1.00 83.88 592 PRO A C 1
ATOM 4581 O O . PRO A 1 592 ? 25.254 1.751 -44.147 1.00 83.88 592 PRO A O 1
ATOM 4584 N N . LEU A 1 593 ? 27.142 2.478 -43.158 1.00 87.50 593 LEU A N 1
ATOM 4585 C CA . LEU A 1 593 ? 27.298 3.708 -43.944 1.00 87.50 593 LEU A CA 1
ATOM 4586 C C . LEU A 1 593 ? 28.199 3.507 -45.169 1.00 87.50 593 LEU A C 1
ATOM 4588 O O . LEU A 1 593 ? 29.054 2.622 -45.175 1.00 87.50 593 LEU A O 1
ATOM 4592 N N . LYS A 1 594 ? 27.997 4.310 -46.222 1.00 84.25 594 LYS A N 1
ATOM 4593 C CA . LYS A 1 594 ? 28.653 4.129 -47.535 1.00 84.25 594 LYS A CA 1
ATOM 4594 C C . LYS A 1 594 ? 29.036 5.432 -48.246 1.00 84.25 594 LYS A C 1
ATOM 4596 O O . LYS A 1 594 ? 29.965 5.418 -49.051 1.00 84.25 594 LYS A O 1
ATOM 4601 N N . GLY A 1 595 ? 28.316 6.524 -48.004 1.00 84.56 595 GLY A N 1
ATOM 4602 C CA . GLY A 1 595 ? 28.506 7.834 -48.628 1.00 84.56 595 GLY A CA 1
ATOM 4603 C C . GLY A 1 595 ? 29.129 8.875 -47.695 1.00 84.56 595 GLY A C 1
ATOM 4604 O O . GLY A 1 595 ? 29.157 8.719 -46.481 1.00 84.56 595 GLY A O 1
ATOM 4605 N N . LYS A 1 596 ? 29.633 9.972 -48.270 1.00 82.00 596 LYS A N 1
ATOM 4606 C CA . LYS A 1 596 ? 30.130 11.137 -47.519 1.00 82.00 596 LYS A CA 1
ATOM 4607 C C . LYS A 1 596 ? 28.965 11.907 -46.896 1.00 82.00 596 LYS A C 1
ATOM 4609 O O . LYS A 1 596 ? 28.052 12.302 -47.615 1.00 82.00 596 LYS A O 1
ATOM 4614 N N . GLY A 1 597 ? 29.056 12.203 -45.602 1.00 79.69 597 GLY A N 1
ATOM 4615 C CA . GLY A 1 597 ? 27.986 12.851 -44.838 1.00 79.69 597 GLY A CA 1
ATOM 4616 C C . GLY A 1 597 ? 26.895 11.886 -44.367 1.00 79.69 597 GLY A C 1
ATOM 4617 O O . GLY A 1 597 ? 25.945 12.320 -43.716 1.00 79.69 597 GLY A O 1
ATOM 4618 N N . ASP A 1 598 ? 27.032 10.586 -44.651 1.00 85.62 598 ASP A N 1
ATOM 4619 C CA . ASP A 1 598 ? 26.239 9.558 -43.988 1.00 85.62 598 ASP A CA 1
ATOM 4620 C C . ASP A 1 598 ? 26.485 9.628 -42.470 1.00 85.62 598 ASP A C 1
ATOM 4622 O O . ASP A 1 598 ? 27.625 9.760 -42.013 1.00 85.62 598 ASP A O 1
ATOM 4626 N N . THR A 1 599 ? 25.418 9.478 -41.687 1.00 85.44 599 THR A N 1
ATOM 4627 C CA . THR A 1 599 ? 25.466 9.396 -40.221 1.00 85.44 599 THR A CA 1
ATOM 4628 C C . THR A 1 599 ? 24.530 8.301 -39.715 1.00 85.44 599 THR A C 1
ATOM 4630 O O . THR A 1 599 ? 23.509 8.006 -40.337 1.00 85.44 599 THR A O 1
ATOM 4633 N N . ALA A 1 600 ? 24.871 7.688 -38.582 1.00 84.31 600 ALA A N 1
ATOM 4634 C CA . ALA A 1 600 ? 23.994 6.762 -37.865 1.00 84.31 600 ALA A CA 1
ATOM 4635 C C . ALA A 1 600 ? 24.220 6.859 -36.355 1.00 84.31 600 ALA A C 1
ATOM 4637 O O . ALA A 1 600 ? 25.310 7.203 -35.901 1.00 84.31 600 ALA A O 1
ATOM 4638 N N . SER A 1 601 ? 23.198 6.508 -35.578 1.00 83.69 601 SER A N 1
ATOM 4639 C CA . SER A 1 601 ? 23.261 6.423 -34.117 1.00 83.69 601 SER A CA 1
ATOM 4640 C C . SER A 1 601 ? 22.768 5.041 -33.711 1.00 83.69 601 SER A C 1
ATOM 4642 O O . SER A 1 601 ? 21.569 4.795 -33.667 1.00 83.69 601 SER A O 1
ATOM 4644 N N . ILE A 1 602 ? 23.708 4.125 -33.487 1.00 85.88 602 ILE A N 1
ATOM 4645 C CA . ILE A 1 602 ? 23.461 2.691 -33.302 1.00 85.88 602 ILE A CA 1
ATOM 4646 C C . ILE A 1 602 ? 23.445 2.391 -31.806 1.00 85.88 602 ILE A C 1
ATOM 4648 O O . ILE A 1 602 ? 24.453 2.585 -31.124 1.00 85.88 602 ILE A O 1
ATOM 4652 N N . LYS A 1 603 ? 22.326 1.898 -31.276 1.00 87.12 603 LYS A N 1
ATOM 4653 C CA . LYS A 1 603 ? 22.237 1.512 -29.865 1.00 87.12 603 LYS A CA 1
ATOM 4654 C C . LYS A 1 603 ? 22.734 0.077 -29.691 1.00 87.12 603 LYS A C 1
ATOM 4656 O O . LYS A 1 603 ? 22.263 -0.847 -30.354 1.00 87.12 603 LYS A O 1
ATOM 4661 N N . VAL A 1 604 ? 23.675 -0.126 -28.772 1.00 88.69 604 VAL A N 1
ATOM 4662 C CA . VAL A 1 604 ? 24.235 -1.448 -28.454 1.00 88.69 604 VAL A CA 1
ATOM 4663 C C . VAL A 1 604 ? 23.935 -1.788 -27.001 1.00 88.69 604 VAL A C 1
ATOM 4665 O O . VAL A 1 604 ? 24.112 -0.951 -26.117 1.00 88.69 604 VAL A O 1
ATOM 4668 N N . ARG A 1 605 ? 23.492 -3.019 -26.736 1.00 90.44 605 ARG A N 1
ATOM 4669 C CA . ARG A 1 605 ? 23.238 -3.548 -25.387 1.00 90.44 605 ARG A CA 1
ATOM 4670 C C . ARG A 1 605 ? 23.966 -4.865 -25.190 1.00 90.44 605 ARG A C 1
ATOM 4672 O O . ARG A 1 605 ? 23.913 -5.730 -26.056 1.00 90.44 605 ARG A O 1
ATOM 4679 N N . VAL A 1 606 ? 24.548 -5.055 -24.013 1.00 90.50 606 VAL A N 1
ATOM 4680 C CA . VAL A 1 606 ? 25.053 -6.355 -23.552 1.00 90.50 606 VAL A CA 1
ATOM 4681 C C . VAL A 1 606 ? 24.146 -6.858 -22.443 1.00 90.50 606 VAL A C 1
ATOM 4683 O O . VAL A 1 606 ? 23.766 -6.070 -21.579 1.00 90.50 606 VAL A O 1
ATOM 4686 N N . VAL A 1 607 ? 23.806 -8.145 -22.464 1.00 89.81 607 VAL A N 1
ATOM 4687 C CA . VAL A 1 607 ? 23.057 -8.824 -21.398 1.00 89.81 607 VAL A CA 1
ATOM 4688 C C . VAL A 1 607 ? 23.845 -10.048 -20.930 1.00 89.81 607 VAL A C 1
ATOM 4690 O O . VAL A 1 607 ? 24.328 -10.816 -21.766 1.00 89.81 607 VAL A O 1
ATOM 4693 N N . ASP A 1 608 ? 23.974 -10.214 -19.617 1.00 90.62 608 ASP A N 1
ATOM 4694 C CA . ASP A 1 608 ? 24.632 -11.362 -18.976 1.00 90.62 608 ASP A CA 1
ATOM 4695 C C . ASP A 1 608 ? 23.688 -12.575 -18.791 1.00 90.62 608 ASP A C 1
ATOM 4697 O O . ASP A 1 608 ? 22.552 -12.586 -19.283 1.00 90.62 608 ASP A O 1
ATOM 4701 N N . SER A 1 609 ? 24.153 -13.637 -18.122 1.00 87.44 609 SER A N 1
ATOM 4702 C CA . SER A 1 609 ? 23.366 -14.856 -17.883 1.00 87.44 609 SER A CA 1
ATOM 4703 C C . SER A 1 609 ? 22.301 -14.710 -16.788 1.00 87.44 609 SER A C 1
ATOM 4705 O O . SER A 1 609 ? 21.312 -15.449 -16.807 1.00 87.44 609 SER A O 1
ATOM 4707 N N . ALA A 1 610 ? 22.453 -13.754 -15.865 1.00 82.44 610 ALA A N 1
ATOM 4708 C CA . ALA A 1 610 ? 21.468 -13.444 -14.828 1.00 82.44 610 ALA A CA 1
ATOM 4709 C C . ALA A 1 610 ? 20.401 -12.434 -15.290 1.00 82.44 610 ALA A C 1
ATOM 4711 O O . ALA A 1 610 ? 19.371 -12.281 -14.626 1.00 82.44 610 ALA A O 1
ATOM 4712 N N . GLY A 1 611 ? 20.633 -11.767 -16.422 1.00 81.50 611 GLY A N 1
ATOM 4713 C CA . GLY A 1 611 ? 19.742 -10.798 -17.046 1.00 81.50 611 GLY A CA 1
ATOM 4714 C C . GLY A 1 611 ? 20.006 -9.339 -16.671 1.00 81.50 611 GLY A C 1
ATOM 4715 O O . GLY A 1 611 ? 19.151 -8.504 -16.971 1.00 81.50 611 GLY A O 1
ATOM 4716 N N . ALA A 1 612 ? 21.136 -8.997 -16.036 1.00 84.81 612 ALA A N 1
ATOM 4717 C CA . ALA A 1 612 ? 21.533 -7.591 -15.960 1.00 84.81 612 ALA A CA 1
ATOM 4718 C C . ALA A 1 612 ? 22.177 -7.155 -17.287 1.00 84.81 612 ALA A C 1
ATOM 4720 O O . ALA A 1 612 ? 22.538 -7.963 -18.147 1.00 84.81 612 ALA A O 1
ATOM 4721 N N . SER A 1 613 ? 22.215 -5.843 -17.515 1.00 87.56 613 SER A N 1
ATOM 4722 C CA . SER A 1 613 ? 22.587 -5.302 -18.819 1.00 87.56 613 SER A CA 1
ATOM 4723 C C . SER A 1 613 ? 23.190 -3.913 -18.735 1.00 87.56 613 SER A C 1
ATOM 4725 O O . SER A 1 613 ? 22.754 -3.087 -17.929 1.00 87.56 613 SER A O 1
ATOM 4727 N N . SER A 1 614 ? 24.104 -3.623 -19.655 1.00 86.88 614 SER A N 1
ATOM 4728 C CA . SER A 1 614 ? 24.523 -2.257 -19.963 1.00 86.88 614 SER A CA 1
ATOM 4729 C C . SER A 1 614 ? 24.225 -1.919 -21.419 1.00 86.88 614 SER A C 1
ATOM 4731 O O . SER A 1 614 ? 23.899 -2.786 -22.232 1.00 86.88 614 SER A O 1
ATOM 4733 N N . SER A 1 615 ? 24.269 -0.636 -21.749 1.00 86.00 615 SER A N 1
ATOM 4734 C CA . SER A 1 615 ? 24.026 -0.134 -23.098 1.00 86.00 615 SER A CA 1
ATOM 4735 C C . SER A 1 615 ? 24.867 1.105 -23.350 1.00 86.00 615 SER A C 1
ATOM 4737 O O . SER A 1 615 ? 25.305 1.756 -22.405 1.00 86.00 615 SER A O 1
ATOM 4739 N N . THR A 1 616 ? 25.105 1.387 -24.623 1.00 83.62 616 THR A N 1
ATOM 4740 C CA . THR A 1 616 ? 25.867 2.536 -25.110 1.00 83.62 616 THR A CA 1
ATOM 4741 C C . THR A 1 616 ? 25.352 2.919 -26.502 1.00 83.62 616 THR A C 1
ATOM 4743 O O . THR A 1 616 ? 24.728 2.100 -27.185 1.00 83.62 616 THR A O 1
ATOM 4746 N N . LEU A 1 617 ? 25.554 4.177 -26.894 1.00 82.06 617 LEU A N 1
ATOM 4747 C CA . LEU A 1 617 ? 25.157 4.714 -28.192 1.00 82.06 617 LEU A CA 1
ATOM 4748 C C . LEU A 1 617 ? 26.414 4.940 -29.029 1.00 82.06 617 LEU A C 1
ATOM 4750 O O . LEU A 1 617 ? 27.343 5.610 -28.580 1.00 82.06 617 LEU A O 1
ATOM 4754 N N . LEU A 1 618 ? 26.454 4.375 -30.231 1.00 81.69 618 LEU A N 1
ATOM 4755 C CA . LEU A 1 618 ? 27.506 4.633 -31.201 1.00 81.69 618 LEU A CA 1
ATOM 4756 C C . LEU A 1 618 ? 26.974 5.595 -32.261 1.00 81.69 618 LEU A C 1
ATOM 4758 O O . LEU A 1 618 ? 26.378 5.174 -33.254 1.00 81.69 618 LEU A O 1
ATOM 4762 N N . SER A 1 619 ? 27.212 6.886 -32.058 1.00 81.12 619 SER A N 1
ATOM 4763 C CA . SER A 1 619 ? 27.083 7.872 -33.129 1.00 81.12 619 SER A CA 1
ATOM 4764 C C . SER A 1 619 ? 28.299 7.772 -34.052 1.00 81.12 619 SER A C 1
ATOM 4766 O O . SER A 1 619 ? 29.433 7.880 -33.583 1.00 81.12 619 SER A O 1
ATOM 4768 N N . ILE A 1 620 ? 28.073 7.565 -35.350 1.00 84.94 620 ILE A N 1
ATOM 4769 C CA . ILE A 1 620 ? 29.106 7.497 -36.394 1.00 84.94 620 ILE A CA 1
ATOM 4770 C C . ILE A 1 620 ? 28.806 8.466 -37.540 1.00 84.94 620 ILE A C 1
ATOM 4772 O O . ILE A 1 620 ? 27.644 8.714 -37.864 1.00 84.94 620 ILE A O 1
ATOM 4776 N N . GLU A 1 621 ? 29.864 8.972 -38.166 1.00 87.56 621 GLU A N 1
ATOM 4777 C CA . GLU A 1 621 ? 29.835 9.853 -39.337 1.00 87.56 621 GLU A CA 1
ATOM 4778 C C . GLU A 1 621 ? 30.881 9.390 -40.364 1.00 87.56 621 GLU A C 1
ATOM 4780 O O . GLU A 1 621 ? 31.994 9.008 -39.988 1.00 87.56 621 GLU A O 1
ATOM 4785 N N . VAL A 1 622 ? 30.551 9.455 -41.659 1.00 87.31 622 VAL A N 1
ATOM 4786 C CA . VAL A 1 622 ? 31.529 9.284 -42.746 1.00 87.31 622 VAL A CA 1
ATOM 4787 C C . VAL A 1 622 ? 31.977 10.648 -43.274 1.00 87.31 622 VAL A C 1
ATOM 4789 O O . VAL A 1 622 ? 31.256 11.324 -44.014 1.00 87.31 622 VAL A O 1
ATOM 4792 N N . VAL A 1 623 ? 33.199 11.040 -42.921 1.00 88.44 623 VAL A N 1
ATOM 4793 C CA . VAL A 1 623 ? 33.820 12.310 -43.319 1.00 88.44 623 VAL A CA 1
ATOM 4794 C C . VAL A 1 623 ? 34.695 12.161 -44.563 1.00 88.44 623 VAL A C 1
ATOM 4796 O O . VAL A 1 623 ? 35.116 11.067 -44.937 1.00 88.44 623 VAL A O 1
ATOM 4799 N N . ALA A 1 624 ? 35.005 13.288 -45.203 1.00 88.00 624 ALA A N 1
ATOM 4800 C CA . ALA A 1 624 ? 36.062 13.337 -46.207 1.00 88.00 624 ALA A CA 1
ATOM 4801 C C . ALA A 1 624 ? 37.445 13.459 -45.552 1.00 88.00 624 ALA A C 1
ATOM 4803 O O . ALA A 1 624 ? 37.583 14.124 -44.524 1.00 88.00 624 ALA A O 1
ATOM 4804 N N . CYS A 1 625 ? 38.470 12.887 -46.185 1.00 86.75 625 CYS A N 1
ATOM 4805 C CA . CYS A 1 625 ? 39.855 13.213 -45.846 1.00 86.75 625 CYS A CA 1
ATOM 4806 C C . CYS A 1 625 ? 40.159 14.679 -46.207 1.00 86.75 625 CYS A C 1
ATOM 4808 O O . CYS A 1 625 ? 39.606 15.220 -47.170 1.00 86.75 625 CYS A O 1
ATOM 4810 N N . GLN A 1 626 ? 41.033 15.316 -45.428 1.00 87.12 626 GLN A N 1
ATOM 4811 C CA . GLN A 1 626 ? 41.555 16.664 -45.691 1.00 87.12 626 GLN A CA 1
ATOM 4812 C C . GLN A 1 626 ? 42.996 16.600 -46.213 1.00 87.12 626 GLN A C 1
ATOM 4814 O O . GLN A 1 626 ? 43.364 17.359 -47.105 1.00 87.12 626 GLN A O 1
ATOM 4819 N N . ASP A 1 627 ? 43.777 15.645 -45.705 1.00 86.50 627 ASP A N 1
ATOM 4820 C CA . ASP A 1 627 ? 45.141 15.341 -46.123 1.00 86.50 627 ASP A CA 1
ATOM 4821 C C . ASP A 1 627 ? 45.466 13.846 -45.914 1.00 86.50 627 ASP A C 1
ATOM 4823 O O . ASP A 1 627 ? 44.651 13.071 -45.399 1.00 86.50 627 ASP A O 1
ATOM 4827 N N . ASP A 1 628 ? 46.665 13.441 -46.333 1.00 84.62 628 ASP A N 1
ATOM 4828 C CA . ASP A 1 628 ? 47.182 12.071 -46.246 1.00 84.62 628 ASP A CA 1
ATOM 4829 C C . ASP A 1 628 ? 47.253 11.496 -44.821 1.00 84.62 628 ASP A C 1
ATOM 4831 O O . ASP A 1 628 ? 47.216 10.277 -44.670 1.00 84.62 628 ASP A O 1
ATOM 4835 N N . THR A 1 629 ? 47.349 12.328 -43.778 1.00 83.69 629 THR A N 1
ATOM 4836 C CA . THR A 1 629 ? 47.468 11.875 -42.379 1.00 83.69 629 THR A CA 1
ATOM 4837 C C . THR A 1 629 ? 46.145 11.372 -41.801 1.00 83.69 629 THR A C 1
ATOM 4839 O O . THR A 1 629 ? 46.141 10.659 -40.798 1.00 83.69 629 THR A O 1
ATOM 4842 N N . MET A 1 630 ? 45.021 11.686 -42.457 1.00 80.12 630 MET A N 1
ATOM 4843 C CA . MET A 1 630 ? 43.710 11.105 -42.148 1.00 80.12 630 MET A CA 1
ATOM 4844 C C . MET A 1 630 ? 43.513 9.706 -42.754 1.00 80.12 630 MET A C 1
ATOM 4846 O O . MET A 1 630 ? 42.553 9.023 -42.399 1.00 80.12 630 MET A O 1
ATOM 4850 N N . CYS A 1 631 ? 44.390 9.274 -43.664 1.00 80.44 631 CYS A N 1
ATOM 4851 C CA . CYS A 1 631 ? 44.352 7.948 -44.275 1.00 80.44 631 CYS A CA 1
ATOM 4852 C C . CYS A 1 631 ? 45.325 6.986 -43.572 1.00 80.44 631 CYS A C 1
ATOM 4854 O O . CYS A 1 631 ? 46.320 7.405 -42.982 1.00 80.44 631 CYS A O 1
ATOM 4856 N N . GLN A 1 632 ? 45.052 5.678 -43.629 1.00 78.88 632 GLN A N 1
ATOM 4857 C CA . GLN A 1 632 ? 45.978 4.678 -43.084 1.00 78.88 632 GLN A CA 1
ATOM 4858 C C . GLN A 1 632 ? 47.225 4.504 -43.965 1.00 78.88 632 GLN A C 1
ATOM 4860 O O . GLN A 1 632 ? 47.269 4.924 -45.124 1.00 78.88 632 GLN A O 1
ATOM 4865 N N . GLU A 1 633 ? 48.262 3.880 -43.403 1.00 79.50 633 GLU A N 1
ATOM 4866 C CA . GLU A 1 633 ? 49.508 3.596 -44.113 1.00 79.50 633 GLU A CA 1
ATOM 4867 C C . GLU A 1 633 ? 49.238 2.813 -45.412 1.00 79.50 633 GLU A C 1
ATOM 4869 O O . GLU A 1 633 ? 48.465 1.857 -45.435 1.00 79.50 633 GLU A O 1
ATOM 4874 N N . GLY A 1 634 ? 49.842 3.261 -46.516 1.00 80.94 634 GLY A N 1
ATOM 4875 C CA . GLY A 1 634 ? 49.552 2.755 -47.863 1.00 80.94 634 GLY A CA 1
ATOM 4876 C C . GLY A 1 634 ? 48.440 3.495 -48.622 1.00 80.94 634 GLY A C 1
ATOM 4877 O O . GLY A 1 634 ? 48.287 3.247 -49.813 1.00 80.94 634 GLY A O 1
ATOM 4878 N N . PHE A 1 635 ? 47.724 4.442 -48.004 1.00 86.56 635 PHE A N 1
ATOM 4879 C CA . PHE A 1 635 ? 46.677 5.247 -48.653 1.00 86.56 635 PHE A CA 1
ATOM 4880 C C . PHE A 1 635 ? 47.049 6.741 -48.721 1.00 86.56 635 PHE A C 1
ATOM 4882 O O . PHE A 1 635 ? 47.871 7.229 -47.940 1.00 86.56 635 PHE A O 1
ATOM 4889 N N . MET A 1 636 ? 46.471 7.460 -49.690 1.00 88.38 636 MET A N 1
ATOM 4890 C CA . MET A 1 636 ? 46.566 8.919 -49.867 1.00 88.38 636 MET A CA 1
ATOM 4891 C C . MET A 1 636 ? 45.180 9.557 -49.958 1.00 88.38 636 MET A C 1
ATOM 4893 O O . MET A 1 636 ? 44.226 8.903 -50.384 1.00 88.38 636 MET A O 1
ATOM 4897 N N . CYS A 1 637 ? 45.075 10.839 -49.617 1.00 88.62 637 CYS A N 1
ATOM 4898 C CA . CYS A 1 637 ? 43.841 11.599 -49.769 1.00 88.62 637 CYS A CA 1
ATOM 4899 C C . CYS A 1 637 ? 43.701 12.146 -51.197 1.00 88.62 637 CYS A C 1
ATOM 4901 O O . CYS A 1 637 ? 44.541 12.910 -51.675 1.00 88.62 637 CYS A O 1
ATOM 4903 N N . LYS A 1 638 ? 42.610 11.793 -51.883 1.00 87.88 638 LYS A N 1
ATOM 4904 C CA . LYS A 1 638 ? 42.272 12.301 -53.217 1.00 87.88 638 LYS A CA 1
ATOM 4905 C C . LYS A 1 638 ? 40.787 12.638 -53.304 1.00 87.88 638 LYS A C 1
ATOM 4907 O O . LYS A 1 638 ? 39.937 11.798 -53.034 1.00 87.88 638 LYS A O 1
ATOM 4912 N N . GLU A 1 639 ? 40.472 13.877 -53.687 1.00 86.19 639 GLU A N 1
ATOM 4913 C CA . GLU A 1 639 ? 39.088 14.367 -53.876 1.00 86.19 639 GLU A CA 1
ATOM 4914 C C . GLU A 1 639 ? 38.181 14.193 -52.628 1.00 86.19 639 GLU A C 1
ATOM 4916 O O . GLU A 1 639 ? 36.954 14.220 -52.710 1.00 86.19 639 GLU A O 1
ATOM 4921 N N . GLY A 1 640 ? 38.788 14.059 -51.441 1.00 84.62 640 GLY A N 1
ATOM 4922 C CA . GLY A 1 640 ? 38.101 13.806 -50.173 1.00 84.62 640 GLY A CA 1
ATOM 4923 C C . GLY A 1 640 ? 37.864 12.327 -49.840 1.00 84.62 640 GLY A C 1
ATOM 4924 O O . GLY A 1 640 ? 37.230 12.047 -48.826 1.00 84.62 640 GLY A O 1
ATOM 4925 N N . SER A 1 641 ? 38.375 11.389 -50.642 1.00 88.00 641 SER A N 1
ATOM 4926 C CA . SER A 1 641 ? 38.420 9.953 -50.343 1.00 88.00 641 SER A CA 1
ATOM 4927 C C . SER A 1 641 ? 39.860 9.497 -50.114 1.00 88.00 641 SER A C 1
ATOM 4929 O O . SER A 1 641 ? 40.764 9.909 -50.840 1.00 88.00 641 SER A O 1
ATOM 4931 N N . CYS A 1 642 ? 40.083 8.586 -49.171 1.00 86.81 642 CYS A N 1
ATOM 4932 C CA . CYS A 1 642 ? 41.299 7.783 -49.171 1.00 86.81 642 CYS A CA 1
ATOM 4933 C C . CYS A 1 642 ? 41.286 6.840 -50.386 1.00 86.81 642 CYS A C 1
ATOM 4935 O O . CYS A 1 642 ? 40.241 6.287 -50.739 1.00 86.81 642 CYS A O 1
ATOM 4937 N N . VAL A 1 643 ? 42.440 6.675 -51.031 1.00 87.81 643 VAL A N 1
ATOM 4938 C CA . VAL A 1 643 ? 42.688 5.733 -52.137 1.00 87.81 643 VAL A CA 1
ATOM 4939 C C . VAL A 1 643 ? 44.067 5.096 -51.957 1.00 87.81 643 VAL A C 1
ATOM 4941 O O . VAL A 1 643 ? 44.939 5.718 -51.349 1.00 87.81 643 VAL A O 1
ATOM 4944 N N . GLU A 1 644 ? 44.285 3.872 -52.453 1.00 87.44 644 GLU A N 1
ATOM 4945 C CA . GLU A 1 644 ? 45.617 3.243 -52.393 1.00 87.44 644 GLU A CA 1
ATOM 4946 C C . GLU A 1 644 ? 46.670 4.156 -53.042 1.00 87.44 644 GLU A C 1
ATOM 4948 O O . GLU A 1 644 ? 46.463 4.694 -54.136 1.00 87.44 644 GLU A O 1
ATOM 4953 N N . LYS A 1 645 ? 47.819 4.319 -52.378 1.00 85.56 645 LYS A N 1
ATOM 4954 C CA . LYS A 1 645 ? 48.978 4.999 -52.961 1.00 85.56 645 LYS A CA 1
ATOM 4955 C C . LYS A 1 645 ? 49.449 4.215 -54.189 1.00 85.56 645 LYS A C 1
ATOM 4957 O O . LYS A 1 645 ? 49.517 2.984 -54.123 1.00 85.56 645 LYS A O 1
ATOM 4962 N N . PRO A 1 646 ? 49.815 4.891 -55.296 1.00 78.50 646 PRO A N 1
ATOM 4963 C CA . PRO A 1 646 ? 50.431 4.225 -56.433 1.00 78.50 646 PRO A CA 1
ATOM 4964 C C . PRO A 1 646 ? 51.613 3.379 -55.960 1.00 78.50 646 PRO A C 1
ATOM 4966 O O . PRO A 1 646 ? 52.523 3.890 -55.302 1.00 78.50 646 PRO A O 1
ATOM 4969 N N . LYS A 1 647 ? 51.595 2.079 -56.274 1.00 66.19 647 LYS A N 1
ATOM 4970 C CA . LYS A 1 647 ? 52.746 1.209 -56.008 1.00 66.19 647 LYS A CA 1
ATOM 4971 C C . LYS A 1 647 ? 53.944 1.799 -56.757 1.00 66.19 647 LYS A C 1
ATOM 4973 O O . LYS A 1 647 ? 53.784 2.093 -57.943 1.00 66.19 647 LYS A O 1
ATOM 4978 N N . PRO A 1 648 ? 55.101 2.001 -56.102 1.00 54.41 648 PRO A N 1
ATOM 4979 C CA . PRO A 1 648 ? 56.252 2.596 -56.764 1.00 54.41 648 PRO A CA 1
ATOM 4980 C C . PRO A 1 648 ? 56.643 1.730 -57.960 1.00 54.41 648 PRO A C 1
ATOM 4982 O O . PRO A 1 648 ? 56.867 0.525 -57.813 1.00 54.41 648 PRO A O 1
ATOM 4985 N N . GLU A 1 649 ? 56.695 2.337 -59.145 1.00 52.81 649 GLU A N 1
ATOM 4986 C CA . GLU A 1 649 ? 57.219 1.663 -60.329 1.00 52.81 649 GLU A CA 1
ATOM 4987 C C . GLU A 1 649 ? 58.687 1.276 -60.077 1.00 52.81 649 GLU A C 1
ATOM 4989 O O . GLU A 1 649 ? 59.417 2.033 -59.431 1.00 52.81 649 GLU A O 1
ATOM 4994 N N . PRO A 1 650 ? 59.142 0.097 -60.540 1.00 44.41 650 PRO A N 1
ATOM 4995 C CA . PRO A 1 650 ? 60.502 -0.363 -60.287 1.00 44.41 650 PRO A CA 1
ATOM 4996 C C . PRO A 1 650 ? 61.510 0.556 -60.989 1.00 44.41 650 PRO A C 1
ATOM 4998 O O . PRO A 1 650 ? 61.654 0.521 -62.211 1.00 44.41 650 PRO A O 1
ATOM 5001 N N . THR A 1 651 ? 62.202 1.378 -60.200 1.00 41.09 651 THR A N 1
ATOM 5002 C CA . THR A 1 651 ? 63.071 2.456 -60.677 1.00 41.09 651 THR A CA 1
ATOM 5003 C C . THR A 1 651 ? 64.180 1.928 -61.589 1.00 41.09 651 THR A C 1
ATOM 5005 O O . THR A 1 651 ? 65.080 1.215 -61.141 1.00 41.09 651 THR A O 1
ATOM 5008 N N . GLN A 1 652 ? 64.146 2.304 -62.870 1.00 43.00 652 GLN A N 1
ATOM 5009 C CA . GLN A 1 652 ? 65.318 2.186 -63.740 1.00 43.00 652 GLN A CA 1
ATOM 5010 C C . GLN A 1 652 ? 66.333 3.291 -63.407 1.00 43.00 652 GLN A C 1
ATOM 5012 O O . GLN A 1 652 ? 65.981 4.322 -62.838 1.00 43.00 652 GLN A O 1
ATOM 5017 N N . ALA A 1 653 ? 67.609 3.039 -63.704 1.00 37.62 653 ALA A N 1
ATOM 5018 C CA . ALA A 1 653 ? 68.718 3.878 -63.257 1.00 37.62 653 ALA A CA 1
ATOM 5019 C C . ALA A 1 653 ? 68.754 5.275 -63.914 1.00 37.62 653 ALA A C 1
ATOM 5021 O O . ALA A 1 653 ? 68.216 5.487 -65.000 1.00 37.62 653 ALA A O 1
ATOM 5022 N N . GLU A 1 654 ? 69.440 6.208 -63.246 1.00 41.00 654 GLU A N 1
ATOM 5023 C CA . GLU A 1 654 ? 69.709 7.572 -63.724 1.00 41.00 654 GLU A CA 1
ATOM 5024 C C . GLU A 1 654 ? 70.483 7.605 -65.060 1.00 41.00 654 GLU A C 1
ATOM 5026 O O . GLU A 1 654 ? 71.129 6.625 -65.448 1.00 41.00 654 GLU A O 1
ATOM 5031 N N . PRO A 1 655 ? 70.515 8.777 -65.725 1.00 41.25 655 PRO A N 1
ATOM 5032 C CA . PRO A 1 655 ? 71.773 9.529 -65.629 1.00 41.25 655 PRO A CA 1
ATOM 5033 C C . PRO A 1 655 ? 71.631 11.055 -65.417 1.00 41.25 655 PRO A C 1
ATOM 5035 O O . PRO A 1 655 ? 71.150 11.788 -66.272 1.00 41.25 655 PRO A O 1
ATOM 5038 N N . THR A 1 656 ? 72.174 11.518 -64.288 1.00 31.94 656 THR A N 1
ATOM 5039 C CA . THR A 1 656 ? 73.204 12.580 -64.184 1.00 31.94 656 THR A CA 1
ATOM 5040 C C . THR A 1 656 ? 73.035 13.930 -64.932 1.00 31.94 656 THR A C 1
ATOM 5042 O O . THR A 1 656 ? 73.346 14.042 -66.110 1.00 31.94 656 THR A O 1
ATOM 5045 N N . GLN A 1 657 ? 72.786 14.988 -64.137 1.00 38.56 657 GLN A N 1
ATOM 5046 C CA . GLN A 1 657 ? 73.214 16.406 -64.286 1.00 38.56 657 GLN A CA 1
ATOM 5047 C C . GLN A 1 657 ? 72.811 17.253 -65.517 1.00 38.56 657 GLN A C 1
ATOM 5049 O O . GLN A 1 657 ? 73.261 17.020 -66.634 1.00 38.56 657 GLN A O 1
ATOM 5054 N N . THR A 1 658 ? 72.243 18.442 -65.253 1.00 30.27 658 THR A N 1
ATOM 5055 C CA . THR A 1 658 ? 73.015 19.715 -65.312 1.00 30.27 658 THR A CA 1
ATOM 5056 C C . THR A 1 658 ? 72.307 20.902 -64.629 1.00 30.27 658 THR A C 1
ATOM 5058 O O . THR A 1 658 ? 71.090 21.034 -64.678 1.00 30.27 658 THR A O 1
ATOM 5061 N N . GLU A 1 659 ? 73.101 21.760 -63.980 1.00 32.47 659 GLU A N 1
ATOM 5062 C CA . GLU A 1 659 ? 72.787 23.148 -63.565 1.00 32.47 659 GLU A CA 1
ATOM 5063 C C . GLU A 1 659 ? 72.825 24.103 -64.799 1.00 32.47 659 GLU A C 1
ATOM 5065 O O . GLU A 1 659 ? 73.303 23.632 -65.837 1.00 32.47 659 GLU A O 1
ATOM 5070 N N . PRO A 1 660 ? 72.412 25.409 -64.766 1.00 43.56 660 PRO A N 1
ATOM 5071 C CA . PRO A 1 660 ? 72.599 26.356 -63.642 1.00 43.56 660 PRO A CA 1
ATOM 5072 C C . PRO A 1 660 ? 71.582 27.525 -63.448 1.00 43.56 660 PRO A C 1
ATOM 5074 O O . PRO A 1 660 ? 70.708 27.791 -64.271 1.00 43.56 660 PRO A O 1
ATOM 5077 N N . THR A 1 661 ? 71.897 28.366 -62.446 1.00 28.28 661 THR A N 1
ATOM 5078 C CA . THR A 1 661 ? 71.715 29.848 -62.368 1.00 28.28 661 THR A CA 1
ATOM 5079 C C . THR A 1 661 ? 70.637 30.395 -61.415 1.00 28.28 661 THR A C 1
ATOM 5081 O O . THR A 1 661 ? 69.510 29.920 -61.351 1.00 28.28 661 THR A O 1
ATOM 5084 N N . GLN A 1 662 ? 71.022 31.446 -60.680 1.00 35.84 662 GLN A N 1
ATOM 5085 C CA . GLN A 1 662 ? 70.248 32.189 -59.675 1.00 35.84 662 GLN A CA 1
ATOM 5086 C C . GLN A 1 662 ? 69.568 33.438 -60.268 1.00 35.84 662 GLN A C 1
ATOM 5088 O O . GLN A 1 662 ? 70.147 34.053 -61.157 1.00 35.84 662 GLN A O 1
ATOM 5093 N N . THR A 1 663 ? 68.474 33.909 -59.649 1.00 30.67 663 THR A N 1
ATOM 5094 C CA . THR A 1 663 ? 68.224 35.355 -59.414 1.00 30.67 663 THR A CA 1
ATOM 5095 C C . THR A 1 663 ? 67.190 35.581 -58.299 1.00 30.67 663 THR A C 1
ATOM 5097 O O . THR A 1 663 ? 66.047 35.150 -58.417 1.00 30.67 663 THR A O 1
ATOM 5100 N N . GLU A 1 664 ? 67.591 36.319 -57.265 1.00 35.44 664 GLU A N 1
ATOM 5101 C CA . GLU A 1 664 ? 66.745 37.120 -56.350 1.00 35.44 664 GLU A CA 1
ATOM 5102 C C . GLU A 1 664 ? 66.812 38.612 -56.794 1.00 35.44 664 GLU A C 1
ATOM 5104 O O . GLU A 1 664 ? 67.612 38.883 -57.701 1.00 35.44 664 GLU A O 1
ATOM 5109 N N . PRO A 1 665 ? 66.071 39.607 -56.226 1.00 48.72 665 PRO A N 1
ATOM 5110 C CA . PRO A 1 665 ? 65.361 39.676 -54.926 1.00 48.72 665 PRO A CA 1
ATOM 5111 C C . PRO A 1 665 ? 63.860 40.112 -55.105 1.00 48.72 665 PRO A C 1
ATOM 5113 O O . PRO A 1 665 ? 63.278 39.720 -56.110 1.00 48.72 665 PRO A O 1
ATOM 5116 N N . THR A 1 666 ? 63.085 40.840 -54.264 1.00 30.89 666 THR A N 1
ATOM 5117 C CA . THR A 1 666 ? 63.342 41.746 -53.109 1.00 30.89 666 THR A CA 1
ATOM 5118 C C . THR A 1 666 ? 62.071 41.993 -52.250 1.00 30.89 666 THR A C 1
ATOM 5120 O O . THR A 1 666 ? 61.068 42.425 -52.800 1.00 30.89 666 THR A O 1
ATOM 5123 N N . VAL A 1 667 ? 62.181 41.802 -50.921 1.00 33.97 667 VAL A N 1
ATOM 5124 C CA . VAL A 1 667 ? 61.781 42.707 -49.793 1.00 33.97 667 VAL A CA 1
ATOM 5125 C C . VAL A 1 667 ? 60.330 43.249 -49.598 1.00 33.97 667 VAL A C 1
ATOM 5127 O O . VAL A 1 667 ? 59.645 43.633 -50.535 1.00 33.97 667 VAL A O 1
ATOM 5130 N N . ASP A 1 668 ? 59.978 43.392 -48.301 1.00 31.28 668 ASP A N 1
ATOM 5131 C CA . ASP A 1 668 ? 58.852 44.113 -47.643 1.00 31.28 668 ASP A CA 1
ATOM 5132 C C . ASP A 1 668 ? 57.399 43.594 -47.803 1.00 31.28 668 ASP A C 1
ATOM 5134 O O . ASP A 1 668 ? 57.020 43.029 -48.821 1.00 31.28 668 ASP A O 1
ATOM 5138 N N . GLY A 1 669 ? 56.505 43.758 -46.808 1.00 29.77 669 GLY A N 1
ATOM 5139 C CA . GLY A 1 669 ? 56.684 44.294 -45.440 1.00 29.77 669 GLY A CA 1
ATOM 5140 C C . GLY A 1 669 ? 55.350 44.535 -44.685 1.00 29.77 669 GLY A C 1
ATOM 5141 O O . GLY A 1 669 ? 54.301 44.650 -45.310 1.00 29.77 669 GLY A O 1
ATOM 5142 N N . GLY A 1 670 ? 55.385 44.645 -43.344 1.00 29.39 670 GLY A N 1
ATOM 5143 C CA . GLY A 1 670 ? 54.213 44.900 -42.463 1.00 29.39 670 GLY A CA 1
ATOM 5144 C C . GLY A 1 670 ? 53.501 43.614 -41.975 1.00 29.39 670 GLY A C 1
ATOM 5145 O O . GLY A 1 670 ? 53.194 42.763 -42.795 1.00 29.39 670 GLY A O 1
ATOM 5146 N N . VAL A 1 671 ? 53.297 43.273 -40.688 1.00 30.89 671 VAL A N 1
ATOM 5147 C CA . VAL A 1 671 ? 52.927 43.964 -39.416 1.00 30.89 671 VAL A CA 1
ATOM 5148 C C . VAL A 1 671 ? 51.418 43.859 -39.083 1.00 30.89 671 VAL A C 1
ATOM 5150 O O . VAL A 1 671 ? 50.565 43.876 -39.960 1.00 30.89 671 VAL A O 1
ATOM 5153 N N . LYS A 1 672 ? 51.129 43.670 -37.782 1.00 32.66 672 LYS A N 1
ATOM 5154 C CA . LYS A 1 672 ? 49.810 43.534 -37.112 1.00 32.66 672 LYS A CA 1
ATOM 5155 C C . LYS A 1 672 ? 48.933 44.803 -37.315 1.00 32.66 672 LYS A C 1
ATOM 5157 O O . LYS A 1 672 ? 49.459 45.826 -37.728 1.00 32.66 672 LYS A O 1
ATOM 5162 N N . GLU A 1 673 ? 47.625 44.859 -37.025 1.00 30.75 673 GLU A N 1
ATOM 5163 C CA . GLU A 1 673 ? 46.952 44.399 -35.793 1.00 30.75 673 GLU A CA 1
ATOM 5164 C C . GLU A 1 673 ? 45.406 44.277 -35.917 1.00 30.75 673 GLU A C 1
ATOM 5166 O O . GLU A 1 673 ? 44.877 44.023 -36.995 1.00 30.75 673 GLU A O 1
ATOM 5171 N N . THR A 1 674 ? 44.686 44.335 -34.793 1.00 29.53 674 THR A N 1
ATOM 5172 C CA . THR A 1 674 ? 43.262 43.990 -34.609 1.00 29.53 674 THR A CA 1
ATOM 5173 C C . THR A 1 674 ? 42.286 45.123 -34.967 1.00 29.53 674 THR A C 1
ATOM 5175 O O . THR A 1 674 ? 42.657 46.290 -34.899 1.00 29.53 674 THR A O 1
ATOM 5178 N N . ALA A 1 675 ? 41.004 44.793 -35.227 1.00 28.28 675 ALA A N 1
ATOM 5179 C CA . ALA A 1 675 ? 39.880 45.183 -34.343 1.00 28.28 675 ALA A CA 1
ATOM 5180 C C . ALA A 1 675 ? 38.462 44.809 -34.866 1.00 28.28 675 ALA A C 1
ATOM 5182 O O . ALA A 1 675 ? 38.130 45.021 -36.024 1.00 28.28 675 ALA A O 1
ATOM 5183 N N . THR A 1 676 ? 37.627 44.312 -33.940 1.00 27.70 676 THR A N 1
ATOM 5184 C CA . THR A 1 676 ? 36.167 44.540 -33.748 1.00 27.70 676 THR A CA 1
ATOM 5185 C C . THR A 1 676 ? 35.159 44.666 -34.911 1.00 27.70 676 THR A C 1
ATOM 5187 O O . THR A 1 676 ? 35.242 45.580 -35.722 1.00 27.70 676 THR A O 1
ATOM 5190 N N . GLY A 1 677 ? 34.010 43.990 -34.732 1.00 27.34 677 GLY A N 1
ATOM 5191 C CA . GLY A 1 677 ? 32.693 44.657 -34.808 1.00 27.34 677 GLY A CA 1
ATOM 5192 C C . GLY A 1 677 ? 31.709 44.142 -35.868 1.00 27.34 677 GLY A C 1
ATOM 5193 O O . GLY A 1 677 ? 31.851 44.449 -37.044 1.00 27.34 677 GLY A O 1
ATOM 5194 N N . GLY A 1 678 ? 30.654 43.436 -35.438 1.00 26.30 678 GLY A N 1
ATOM 5195 C CA . GLY A 1 678 ? 29.575 42.963 -36.319 1.00 26.30 678 GLY A CA 1
ATOM 5196 C C . GLY A 1 678 ? 28.533 42.115 -35.583 1.00 26.30 678 GLY A C 1
ATOM 5197 O O . GLY A 1 678 ? 28.581 40.893 -35.653 1.00 26.30 678 GLY A O 1
ATOM 5198 N N . ASP A 1 679 ? 27.627 42.764 -34.849 1.00 31.19 679 ASP A N 1
ATOM 5199 C CA . ASP A 1 679 ? 26.539 42.130 -34.081 1.00 31.19 679 ASP A CA 1
ATOM 5200 C C . ASP A 1 679 ? 25.167 42.278 -34.788 1.00 31.19 679 ASP A C 1
ATOM 5202 O O . ASP A 1 679 ? 25.032 43.034 -35.751 1.00 31.19 679 ASP A O 1
ATOM 5206 N N . THR A 1 680 ? 24.142 41.626 -34.223 1.00 29.69 680 THR A N 1
ATOM 5207 C CA . THR A 1 680 ? 22.687 41.656 -34.490 1.00 29.69 680 THR A CA 1
ATOM 5208 C C . THR A 1 680 ? 22.149 40.617 -35.490 1.00 29.69 680 THR A C 1
ATOM 5210 O O . THR A 1 680 ? 22.616 40.511 -36.620 1.00 29.69 680 THR A O 1
ATOM 5213 N N . GLY A 1 681 ? 21.134 39.831 -35.075 1.00 24.81 681 GLY A N 1
ATOM 5214 C CA . GLY A 1 681 ? 20.601 38.730 -35.908 1.00 24.81 681 GLY A CA 1
ATOM 5215 C C . GLY A 1 681 ? 19.288 38.023 -35.505 1.00 24.81 681 GLY A C 1
ATOM 5216 O O . GLY A 1 681 ? 18.664 37.413 -36.367 1.00 24.81 681 GLY A O 1
ATOM 5217 N N . GLY A 1 682 ? 18.797 38.123 -34.261 1.00 26.69 682 GLY A N 1
ATOM 5218 C CA . GLY A 1 682 ? 17.451 37.631 -33.889 1.00 26.69 682 GLY A CA 1
ATOM 5219 C C . GLY A 1 682 ? 17.365 36.233 -33.231 1.00 26.69 682 GLY A C 1
ATOM 5220 O O . GLY A 1 682 ? 18.392 35.604 -32.988 1.00 26.69 682 GLY A O 1
ATOM 5221 N N . PRO A 1 683 ? 16.153 35.777 -32.826 1.00 32.91 683 PRO A N 1
ATOM 5222 C CA . PRO A 1 683 ? 16.028 34.969 -31.605 1.00 32.91 683 PRO A CA 1
ATOM 5223 C C . PRO A 1 683 ? 15.459 33.547 -31.777 1.00 32.91 683 PRO A C 1
ATOM 5225 O O . PRO A 1 683 ? 14.370 33.352 -32.320 1.00 32.91 683 PRO A O 1
ATOM 5228 N N . ASN A 1 684 ? 16.114 32.564 -31.151 1.00 30.50 684 ASN A N 1
ATOM 5229 C CA . ASN A 1 684 ? 15.548 31.228 -30.939 1.00 30.50 684 ASN A CA 1
ATOM 5230 C C . ASN A 1 684 ? 14.592 31.204 -29.735 1.00 30.50 684 ASN A C 1
ATOM 5232 O O . ASN A 1 684 ? 14.976 31.523 -28.610 1.00 30.50 684 ASN A O 1
ATOM 5236 N N . LYS A 1 685 ? 13.349 30.757 -29.955 1.00 31.52 685 LYS A N 1
ATOM 5237 C CA . LYS A 1 685 ? 12.395 30.429 -28.884 1.00 31.52 685 LYS A CA 1
ATOM 5238 C C . LYS A 1 685 ? 12.597 28.973 -28.452 1.00 31.52 685 LYS A C 1
ATOM 5240 O O . LYS A 1 685 ? 12.047 28.071 -29.077 1.00 31.52 685 LYS A O 1
ATOM 5245 N N . GLY A 1 686 ? 13.399 28.758 -27.410 1.00 28.72 686 GLY A N 1
ATOM 5246 C CA . GLY A 1 686 ? 13.590 27.438 -26.797 1.00 28.72 686 GLY A CA 1
ATOM 5247 C C . GLY A 1 686 ? 12.325 26.917 -26.100 1.00 28.72 686 GLY A C 1
ATOM 5248 O O . GLY A 1 686 ? 11.487 27.703 -25.657 1.00 28.72 686 GLY A O 1
ATOM 5249 N N . CYS A 1 687 ? 12.185 25.593 -26.009 1.00 30.77 687 CYS A N 1
ATOM 5250 C CA . CYS A 1 687 ? 11.052 24.945 -25.341 1.00 30.77 687 CYS A CA 1
ATOM 5251 C C . CYS A 1 687 ? 11.135 25.115 -23.813 1.00 30.77 687 CYS A C 1
ATOM 5253 O O . CYS A 1 687 ? 12.212 25.003 -23.229 1.00 30.77 687 CYS A O 1
ATOM 5255 N N . GLY A 1 688 ? 9.999 25.373 -23.159 1.00 30.77 688 GLY A N 1
ATOM 5256 C CA . GLY A 1 688 ? 9.943 25.667 -21.725 1.00 30.77 688 GLY A CA 1
ATOM 5257 C C . GLY A 1 688 ? 10.071 24.434 -20.825 1.00 30.77 688 GLY A C 1
ATOM 5258 O O . GLY A 1 688 ? 9.064 23.851 -20.429 1.00 30.77 688 GLY A O 1
ATOM 5259 N N . CYS A 1 689 ? 11.293 24.077 -20.427 1.00 29.92 689 CYS A N 1
ATOM 5260 C CA . CYS A 1 689 ? 11.532 23.103 -19.357 1.00 29.92 689 CYS A CA 1
ATOM 5261 C C . CYS A 1 689 ? 11.230 23.727 -17.978 1.00 29.92 689 CYS A C 1
ATOM 5263 O O . CYS A 1 689 ? 12.029 24.503 -17.457 1.00 29.92 689 CYS A O 1
ATOM 5265 N N . GLN A 1 690 ? 10.093 23.387 -17.357 1.00 32.28 690 GLN A N 1
ATOM 5266 C CA . GLN A 1 690 ? 9.769 23.832 -15.990 1.00 32.28 690 GLN A CA 1
ATOM 5267 C C . GLN A 1 690 ? 10.464 22.971 -14.920 1.00 32.28 690 GLN A C 1
ATOM 5269 O O . GLN A 1 690 ? 9.856 22.095 -14.301 1.00 32.28 690 GLN A O 1
ATOM 5274 N N . ALA A 1 691 ? 11.742 23.254 -14.661 1.00 30.67 691 ALA A N 1
ATOM 5275 C CA . ALA A 1 691 ? 12.482 22.651 -13.554 1.00 30.67 691 ALA A CA 1
ATOM 5276 C C . ALA A 1 691 ? 11.860 23.034 -12.192 1.00 30.67 691 ALA A C 1
ATOM 5278 O O . ALA A 1 691 ? 11.798 24.208 -11.827 1.00 30.67 691 ALA A O 1
ATOM 5279 N N . THR A 1 692 ? 11.396 22.042 -11.421 1.00 30.98 692 THR A N 1
ATOM 5280 C CA . THR A 1 692 ? 10.714 22.249 -10.124 1.00 30.98 692 THR A CA 1
ATOM 5281 C C . THR A 1 692 ? 11.223 21.304 -9.024 1.00 30.98 692 THR A C 1
ATOM 5283 O O . THR A 1 692 ? 10.480 20.564 -8.384 1.00 30.98 692 THR A O 1
ATOM 5286 N N . SER A 1 693 ? 12.528 21.347 -8.745 1.00 30.14 693 SER A N 1
ATOM 5287 C CA . SER A 1 693 ? 13.149 20.587 -7.649 1.00 30.14 693 SER A CA 1
ATOM 5288 C C . SER A 1 693 ? 12.940 21.248 -6.274 1.00 30.14 693 SER A C 1
ATOM 5290 O O . SER A 1 693 ? 13.854 21.866 -5.730 1.00 30.14 693 SER A O 1
ATOM 5292 N N . ASN A 1 694 ? 11.746 21.103 -5.690 1.00 26.38 694 ASN A N 1
ATOM 5293 C CA . ASN A 1 694 ? 11.444 21.546 -4.321 1.00 26.38 694 ASN A CA 1
ATOM 5294 C C . ASN A 1 694 ? 11.035 20.368 -3.421 1.00 26.38 694 ASN A C 1
ATOM 5296 O O . ASN A 1 694 ? 9.852 20.106 -3.202 1.00 26.38 694 ASN A O 1
ATOM 5300 N N . SER A 1 695 ? 12.026 19.678 -2.851 1.00 28.45 695 SER A N 1
ATOM 5301 C CA . SER A 1 695 ? 11.835 18.629 -1.841 1.00 28.45 695 SER A CA 1
ATOM 5302 C C . SER A 1 695 ? 11.461 19.232 -0.477 1.00 28.45 695 SER A C 1
ATOM 5304 O O . SER A 1 695 ? 12.281 19.298 0.442 1.00 28.45 695 SER A O 1
ATOM 5306 N N . VAL A 1 696 ? 10.225 19.721 -0.351 1.00 26.36 696 VAL A N 1
ATOM 5307 C CA . VAL A 1 696 ? 9.700 20.290 0.900 1.00 26.36 696 VAL A CA 1
ATOM 5308 C C . VAL A 1 696 ? 9.461 19.165 1.920 1.00 26.36 696 VAL A C 1
ATOM 5310 O O . VAL A 1 696 ? 8.685 18.254 1.630 1.00 26.36 696 VAL A O 1
ATOM 5313 N N . PRO A 1 697 ? 10.049 19.213 3.133 1.00 24.39 697 PRO A N 1
ATOM 5314 C CA . PRO A 1 697 ? 9.749 18.249 4.188 1.00 24.39 697 PRO A CA 1
ATOM 5315 C C . PRO A 1 697 ? 8.354 18.524 4.771 1.00 24.39 697 PRO A C 1
ATOM 5317 O O . PRO A 1 697 ? 8.188 19.301 5.712 1.00 24.39 697 PRO A O 1
ATOM 5320 N N . VAL A 1 698 ? 7.329 17.898 4.191 1.00 27.38 698 VAL A N 1
ATOM 5321 C CA . VAL A 1 698 ? 5.945 17.987 4.674 1.00 27.38 698 VAL A CA 1
ATOM 5322 C C . VAL A 1 698 ? 5.802 17.158 5.953 1.00 27.38 698 VAL A C 1
ATOM 5324 O O . VAL A 1 698 ? 5.890 15.931 5.922 1.00 27.38 698 VAL A O 1
ATOM 5327 N N . SER A 1 699 ? 5.552 17.812 7.090 1.00 24.98 699 SER A N 1
ATOM 5328 C CA . SER A 1 699 ? 5.182 17.106 8.319 1.00 24.98 699 SER A CA 1
ATOM 5329 C C . SER A 1 699 ? 3.829 16.411 8.135 1.00 24.98 699 SER A C 1
ATOM 5331 O O . SER A 1 699 ? 2.868 17.021 7.664 1.00 24.98 699 SER A O 1
ATOM 5333 N N . MET A 1 700 ? 3.741 15.126 8.498 1.00 24.77 700 MET A N 1
ATOM 5334 C CA . MET A 1 700 ? 2.540 14.307 8.289 1.00 24.77 700 MET A CA 1
ATOM 5335 C C . MET A 1 700 ? 1.357 14.745 9.171 1.00 24.77 700 MET A C 1
ATOM 5337 O O . MET A 1 700 ? 1.079 14.139 10.203 1.00 24.77 700 MET A O 1
ATOM 5341 N N . VAL A 1 701 ? 0.617 15.765 8.732 1.00 27.39 701 VAL A N 1
ATOM 5342 C CA . VAL A 1 701 ? -0.756 16.045 9.174 1.00 27.39 701 VAL A CA 1
ATOM 5343 C C . VAL A 1 701 ? -1.589 16.463 7.964 1.00 27.39 701 VAL A C 1
ATOM 5345 O O . VAL A 1 701 ? -1.504 17.588 7.479 1.00 27.39 701 VAL A O 1
ATOM 5348 N N . SER A 1 702 ? -2.422 15.552 7.468 1.00 23.73 702 SER A N 1
ATOM 5349 C CA . SER A 1 702 ? -3.519 15.867 6.547 1.00 23.73 702 SER A CA 1
ATOM 5350 C C . SER A 1 702 ? -4.669 14.907 6.816 1.00 23.73 702 SER A C 1
ATOM 5352 O O . SER A 1 702 ? -4.545 13.697 6.634 1.00 23.73 702 SER A O 1
ATOM 5354 N N . LEU A 1 703 ? -5.775 15.456 7.316 1.00 26.95 703 LEU A N 1
ATOM 5355 C CA . LEU A 1 703 ? -7.002 14.712 7.581 1.00 26.95 703 LEU A CA 1
ATOM 5356 C C . LEU A 1 703 ? -7.636 14.276 6.252 1.00 26.95 703 LEU A C 1
ATOM 5358 O O . LEU A 1 703 ? -7.574 14.995 5.257 1.00 26.95 703 LEU A O 1
ATOM 5362 N N . CYS A 1 704 ? -8.342 13.149 6.265 1.00 23.72 704 CYS A N 1
ATOM 5363 C CA . CYS A 1 704 ? -9.342 12.824 5.250 1.00 23.72 704 CYS A CA 1
ATOM 5364 C C . CYS A 1 704 ? -10.648 12.466 5.956 1.00 23.72 704 CYS A C 1
ATOM 5366 O O . CYS A 1 704 ? -10.805 11.378 6.506 1.00 23.72 704 CYS A O 1
ATOM 5368 N N . LEU A 1 705 ? -11.569 13.427 5.972 1.00 22.62 705 LEU A N 1
ATOM 5369 C CA . LEU A 1 705 ? -12.867 13.312 6.623 1.00 22.62 705 LEU A CA 1
ATOM 5370 C C . LEU A 1 705 ? -13.871 12.615 5.691 1.00 22.62 705 LEU A C 1
ATOM 5372 O O . LEU A 1 705 ? -13.972 12.987 4.523 1.00 22.62 705 LEU A O 1
ATOM 5376 N N . LEU A 1 706 ? -14.659 11.671 6.218 1.00 24.98 706 LEU A N 1
ATOM 5377 C CA . LEU A 1 706 ? -16.136 11.719 6.196 1.00 24.98 706 LEU A CA 1
ATOM 5378 C C . LEU A 1 706 ? -16.751 10.399 6.682 1.00 24.98 706 LEU A C 1
ATOM 5380 O O . LEU A 1 706 ? -16.774 9.398 5.964 1.00 24.98 706 LEU A O 1
ATOM 5384 N N . ALA A 1 707 ? -17.348 10.438 7.873 1.00 22.91 707 ALA A N 1
ATOM 5385 C CA . ALA A 1 707 ? -18.373 9.480 8.270 1.00 22.91 707 ALA A CA 1
ATOM 5386 C C . ALA A 1 707 ? -19.728 9.873 7.650 1.00 22.91 707 ALA A C 1
ATOM 5388 O O . ALA A 1 707 ? -20.027 11.058 7.500 1.00 22.91 707 ALA A O 1
ATOM 5389 N N . PHE A 1 708 ? -20.577 8.890 7.335 1.00 24.89 708 PHE A N 1
ATOM 5390 C CA . PHE A 1 708 ? -21.967 9.128 6.931 1.00 24.89 708 PHE A CA 1
ATOM 5391 C C . PHE A 1 708 ? -22.920 8.856 8.098 1.00 24.89 708 PHE A C 1
ATOM 5393 O O . PHE A 1 708 ? -23.165 7.705 8.456 1.00 24.89 708 PHE A O 1
ATOM 5400 N N . VAL A 1 709 ? -23.494 9.919 8.667 1.00 25.36 709 VAL A N 1
ATOM 5401 C CA . VAL A 1 709 ? -24.535 9.818 9.700 1.00 25.36 709 VAL A CA 1
ATOM 5402 C C . VAL A 1 709 ? -25.894 9.557 9.044 1.00 25.36 709 VAL A C 1
ATOM 5404 O O . VAL A 1 709 ? -26.368 10.339 8.219 1.00 25.36 709 VAL A O 1
ATOM 5407 N N . PHE A 1 710 ? -26.559 8.468 9.433 1.00 25.28 710 PHE A N 1
ATOM 5408 C CA . PHE A 1 710 ? -27.933 8.181 9.018 1.00 25.28 710 PHE A CA 1
ATOM 5409 C C . PHE A 1 710 ? -28.943 8.960 9.873 1.00 25.28 710 PHE A C 1
ATOM 5411 O O . PHE A 1 710 ? -29.149 8.637 11.040 1.00 25.28 710 PHE A O 1
ATOM 5418 N N . VAL A 1 711 ? -29.673 9.902 9.266 1.00 26.06 711 VAL A N 1
ATOM 5419 C CA . VAL A 1 711 ? -30.918 10.451 9.836 1.00 26.06 711 VAL A CA 1
ATOM 5420 C C . VAL A 1 711 ? -32.095 10.030 8.959 1.00 26.06 711 VAL A C 1
ATOM 5422 O O . VAL A 1 711 ? -32.342 10.592 7.892 1.00 26.06 711 VAL A O 1
ATOM 5425 N N . SER A 1 712 ? -32.833 9.012 9.401 1.00 24.38 712 SER A N 1
ATOM 5426 C CA . SER A 1 712 ? -34.000 8.486 8.687 1.00 24.38 712 SER A CA 1
ATOM 5427 C C . SER A 1 712 ? -35.268 9.276 9.038 1.00 24.38 712 SER A C 1
ATOM 5429 O O . SER A 1 712 ? -35.954 9.001 10.022 1.00 24.38 712 SER A O 1
ATOM 5431 N N . ARG A 1 713 ? -35.632 10.259 8.203 1.00 25.42 713 ARG A N 1
ATOM 5432 C CA . ARG A 1 713 ? -36.942 10.924 8.310 1.00 25.42 713 ARG A CA 1
ATOM 5433 C C . ARG A 1 713 ? -38.065 9.981 7.869 1.00 25.42 713 ARG A C 1
ATOM 5435 O O . ARG A 1 713 ? -38.442 9.950 6.702 1.00 25.42 713 ARG A O 1
ATOM 5442 N N . ARG A 1 714 ? -38.641 9.247 8.825 1.00 25.02 714 ARG A N 1
ATOM 5443 C CA . ARG A 1 714 ? -39.982 8.664 8.668 1.00 25.02 714 ARG A CA 1
ATOM 5444 C C . ARG A 1 714 ? -41.019 9.783 8.535 1.00 25.02 714 ARG A C 1
ATOM 5446 O O . ARG A 1 714 ? -41.042 10.698 9.356 1.00 25.02 714 ARG A O 1
ATOM 5453 N N . LYS A 1 715 ? -41.945 9.629 7.590 1.00 25.45 715 LYS A N 1
ATOM 5454 C CA . LYS A 1 715 ? -43.325 10.113 7.716 1.00 25.45 715 LYS A CA 1
ATOM 5455 C C . LYS A 1 715 ? -44.294 8.973 7.384 1.00 25.45 715 LYS A C 1
ATOM 5457 O O . LYS A 1 715 ? -43.937 8.042 6.665 1.00 25.45 715 LYS A O 1
ATOM 5462 N N . ARG A 1 716 ? -45.465 9.044 8.009 1.00 22.86 716 ARG A N 1
ATOM 5463 C CA . ARG A 1 716 ? -46.696 8.273 7.795 1.00 22.86 716 ARG A CA 1
ATOM 5464 C C . ARG A 1 716 ? -47.847 9.146 8.334 1.00 22.86 716 ARG A C 1
ATOM 5466 O O . ARG A 1 716 ? -47.612 9.821 9.342 1.00 22.86 716 ARG A O 1
ATOM 5473 N N . PRO A 1 717 ? -49.072 9.029 7.802 1.00 31.05 717 PRO A N 1
ATOM 5474 C CA . PRO A 1 717 ? -49.380 8.524 6.462 1.00 31.05 717 PRO A CA 1
ATOM 5475 C C . PRO A 1 717 ? -48.671 9.341 5.370 1.00 31.05 717 PRO A C 1
ATOM 5477 O O . PRO A 1 717 ? -48.290 10.500 5.654 1.00 31.05 717 PRO A O 1
#